Protein AF-A0AAV1LSI7-F1 (afdb_monomer)

Structure (mmCIF, N/CA/C/O backbone):
data_AF-A0AAV1LSI7-F1
#
_entry.id   AF-A0AAV1LSI7-F1
#
loop_
_atom_site.group_PDB
_atom_site.id
_atom_site.type_symbol
_atom_site.label_atom_id
_atom_site.label_alt_id
_atom_site.label_comp_id
_atom_site.label_asym_id
_atom_site.label_entity_id
_atom_site.label_seq_id
_atom_site.pdbx_PDB_ins_code
_atom_site.Cartn_x
_atom_site.Cartn_y
_atom_site.Cartn_z
_atom_site.occupancy
_atom_site.B_iso_or_equiv
_atom_site.auth_seq_id
_atom_site.auth_comp_id
_atom_site.auth_asym_id
_atom_site.auth_atom_id
_atom_site.pdbx_PDB_model_num
ATOM 1 N N . MET A 1 1 ? 24.988 12.768 -24.154 1.00 71.62 1 MET A N 1
ATOM 2 C CA . MET A 1 1 ? 24.795 11.315 -24.405 1.00 71.62 1 MET A CA 1
ATOM 3 C C . MET A 1 1 ? 25.707 10.410 -23.575 1.00 71.62 1 MET A C 1
ATOM 5 O O . MET A 1 1 ? 25.260 9.317 -23.246 1.00 71.62 1 MET A O 1
ATOM 9 N N . GLY A 1 2 ? 26.942 10.807 -23.232 1.00 88.69 2 GLY A N 1
ATOM 10 C CA . GLY A 1 2 ? 27.818 9.978 -22.386 1.00 88.69 2 GLY A CA 1
ATOM 11 C C . GLY A 1 2 ? 27.234 9.721 -20.999 1.00 88.69 2 GLY A C 1
ATOM 12 O O . GLY A 1 2 ? 26.509 10.572 -20.491 1.00 88.69 2 GLY A O 1
ATOM 13 N N . VAL A 1 3 ? 27.495 8.542 -20.437 1.00 94.00 3 VAL A N 1
ATOM 14 C CA . VAL A 1 3 ? 27.115 8.178 -19.064 1.00 94.00 3 VAL A CA 1
ATOM 15 C C . VAL A 1 3 ? 28.083 8.849 -18.095 1.00 94.00 3 VAL A C 1
ATOM 17 O O . VAL A 1 3 ? 29.306 8.717 -18.254 1.00 94.00 3 VAL A O 1
ATOM 20 N N . THR A 1 4 ? 27.542 9.584 -17.124 1.00 93.50 4 THR A N 1
ATOM 21 C CA . THR A 1 4 ? 28.347 10.250 -16.090 1.00 93.50 4 THR A CA 1
ATOM 22 C C . THR A 1 4 ? 28.702 9.287 -14.958 1.00 93.50 4 THR A C 1
ATOM 24 O O . THR A 1 4 ? 28.143 8.191 -14.855 1.00 93.50 4 THR A O 1
ATOM 27 N N . VAL A 1 5 ? 29.663 9.672 -14.118 1.00 90.25 5 VAL A N 1
ATOM 28 C CA . VAL A 1 5 ? 30.046 8.876 -12.943 1.00 90.25 5 VAL A CA 1
ATOM 29 C C . VAL A 1 5 ? 28.875 8.809 -11.959 1.00 90.25 5 VAL A C 1
ATOM 31 O O . VAL A 1 5 ? 28.496 7.732 -11.516 1.00 90.25 5 VAL A O 1
ATOM 34 N N . GLU A 1 6 ? 28.188 9.929 -11.747 1.00 88.75 6 GLU A N 1
ATOM 35 C CA . GLU A 1 6 ? 27.058 10.056 -10.822 1.00 88.75 6 GLU A CA 1
ATOM 36 C C . GLU A 1 6 ? 25.829 9.256 -11.283 1.00 88.75 6 GLU A C 1
ATOM 38 O O . GLU A 1 6 ? 25.050 8.754 -10.469 1.00 88.75 6 GLU A O 1
ATOM 43 N N . GLU A 1 7 ? 25.593 9.146 -12.595 1.00 89.25 7 GLU A N 1
ATOM 44 C CA . GLU A 1 7 ? 24.557 8.258 -13.138 1.00 89.25 7 GLU A CA 1
ATOM 45 C C . GLU A 1 7 ? 24.870 6.788 -12.849 1.00 89.25 7 GLU A C 1
ATOM 47 O O . GLU A 1 7 ? 23.981 6.039 -12.434 1.00 89.25 7 GLU A O 1
ATOM 52 N N . LEU A 1 8 ? 26.127 6.386 -13.040 1.00 89.56 8 LEU A N 1
ATOM 53 C CA . LEU A 1 8 ? 26.567 5.019 -12.802 1.00 89.56 8 LEU A CA 1
ATOM 54 C C . LEU A 1 8 ? 26.521 4.670 -11.305 1.00 89.56 8 LEU A C 1
ATOM 56 O O . LEU A 1 8 ? 25.956 3.639 -10.939 1.00 89.56 8 LEU A O 1
ATOM 60 N N . ASP A 1 9 ? 27.004 5.556 -10.435 1.00 86.94 9 ASP A N 1
ATOM 61 C CA . ASP A 1 9 ? 26.999 5.359 -8.981 1.00 86.94 9 ASP A CA 1
ATOM 62 C C . ASP A 1 9 ? 25.582 5.247 -8.413 1.00 86.94 9 ASP A C 1
ATOM 64 O O . ASP A 1 9 ? 25.299 4.378 -7.580 1.00 86.94 9 ASP A O 1
ATOM 68 N N . ARG A 1 10 ? 24.643 6.062 -8.913 1.00 85.88 10 ARG A N 1
ATOM 69 C CA . ARG A 1 10 ? 23.222 5.945 -8.547 1.00 85.88 10 ARG A CA 1
ATOM 70 C C . ARG A 1 10 ? 22.604 4.634 -9.021 1.00 85.88 10 ARG A C 1
ATOM 72 O O . ARG A 1 10 ? 21.787 4.056 -8.305 1.00 85.88 10 ARG A O 1
ATOM 79 N N . ALA A 1 11 ? 22.975 4.142 -10.203 1.00 84.50 11 ALA A N 1
ATOM 80 C CA . ALA A 1 11 ? 22.509 2.841 -10.676 1.00 84.50 11 ALA A CA 1
ATOM 81 C C . ALA A 1 11 ? 23.057 1.695 -9.801 1.00 84.50 11 ALA A C 1
ATOM 83 O O . ALA A 1 11 ? 22.332 0.734 -9.519 1.00 84.50 11 ALA A O 1
ATOM 84 N N . ILE A 1 12 ? 24.301 1.828 -9.335 1.00 83.38 12 ILE A N 1
ATOM 85 C CA . ILE A 1 12 ? 25.024 0.867 -8.497 1.00 83.38 12 ILE A CA 1
ATOM 86 C C . ILE A 1 12 ? 24.522 0.830 -7.053 1.00 83.38 12 ILE A C 1
ATOM 88 O O . ILE A 1 12 ? 24.454 -0.253 -6.475 1.00 83.38 12 ILE A O 1
ATOM 92 N N . SER A 1 13 ? 24.173 1.965 -6.443 1.00 78.19 13 SER A N 1
ATOM 93 C CA . SER A 1 13 ? 23.810 2.022 -5.015 1.00 78.19 13 SER A CA 1
ATOM 94 C C . SER A 1 13 ? 22.689 1.039 -4.652 1.00 78.19 13 SER A C 1
ATOM 96 O O . SER A 1 13 ? 22.744 0.379 -3.617 1.00 78.19 13 SER A O 1
ATOM 98 N N . ARG A 1 14 ? 21.735 0.831 -5.567 1.00 68.19 14 ARG A N 1
ATOM 99 C CA . ARG A 1 14 ? 20.639 -0.141 -5.428 1.00 68.19 14 ARG A CA 1
ATOM 100 C C . ARG A 1 14 ? 21.068 -1.617 -5.494 1.00 68.19 14 ARG A C 1
ATOM 102 O O . ARG A 1 14 ? 20.295 -2.469 -5.072 1.00 68.19 14 ARG A O 1
ATOM 109 N N . LEU A 1 15 ? 22.249 -1.947 -6.032 1.00 70.38 15 LEU A N 1
ATOM 110 C CA . LEU A 1 15 ? 22.818 -3.309 -5.979 1.00 70.38 15 LEU A CA 1
ATOM 111 C C . LEU A 1 15 ? 23.413 -3.636 -4.606 1.00 70.38 15 LEU A C 1
ATOM 113 O O . LEU A 1 15 ? 23.395 -4.792 -4.204 1.00 70.38 15 LEU A O 1
ATOM 117 N N . LYS A 1 16 ? 23.914 -2.631 -3.873 1.00 62.25 16 LYS A N 1
ATOM 118 C CA . LYS A 1 16 ? 24.560 -2.833 -2.563 1.00 62.25 16 LYS A CA 1
ATOM 119 C C . LYS A 1 16 ? 23.592 -3.345 -1.487 1.00 62.25 16 LYS A C 1
ATOM 121 O O . LYS A 1 16 ? 24.033 -3.888 -0.484 1.00 62.25 16 LYS A O 1
ATOM 126 N N . VAL A 1 17 ? 22.287 -3.175 -1.710 1.00 58.12 17 VAL A N 1
ATOM 127 C CA . VAL A 1 17 ? 21.218 -3.424 -0.729 1.00 58.12 17 VAL A CA 1
ATOM 128 C C . VAL A 1 17 ? 20.504 -4.766 -0.956 1.00 58.12 17 VAL A C 1
ATOM 130 O O . VAL A 1 17 ? 19.815 -5.247 -0.064 1.00 58.12 17 VAL A O 1
ATOM 133 N N . ARG A 1 18 ? 20.627 -5.393 -2.138 1.00 60.38 18 ARG A N 1
ATOM 134 C CA . ARG A 1 18 ? 19.800 -6.554 -2.521 1.00 60.38 18 ARG A CA 1
ATOM 135 C C . ARG A 1 18 ? 20.639 -7.750 -2.965 1.00 60.38 18 ARG A C 1
ATOM 137 O O . ARG A 1 18 ? 21.474 -7.623 -3.855 1.00 60.38 18 ARG A O 1
ATOM 144 N N . ASN A 1 19 ? 20.352 -8.924 -2.400 1.00 67.88 19 ASN A N 1
ATOM 145 C CA . ASN A 1 19 ? 20.926 -10.200 -2.824 1.00 67.88 19 ASN A CA 1
ATOM 146 C C . ASN A 1 19 ? 19.935 -10.935 -3.745 1.00 67.88 19 ASN A C 1
ATOM 148 O O . ASN A 1 19 ? 18.997 -11.566 -3.266 1.00 67.88 19 ASN A O 1
ATOM 152 N N . THR A 1 20 ? 20.094 -10.799 -5.064 1.00 72.19 20 THR A N 1
ATOM 153 C CA . THR A 1 20 ? 19.176 -11.371 -6.068 1.00 72.19 20 THR A CA 1
ATOM 154 C C . THR A 1 20 ? 19.805 -12.519 -6.848 1.00 72.19 20 THR A C 1
ATOM 156 O O . THR A 1 20 ? 21.014 -12.542 -7.070 1.00 72.19 20 THR A O 1
ATOM 159 N N . ALA A 1 21 ? 18.969 -13.463 -7.294 1.00 84.06 21 ALA A N 1
ATOM 160 C CA . ALA A 1 21 ? 19.402 -14.557 -8.158 1.00 84.06 21 ALA A CA 1
ATOM 161 C C . ALA A 1 21 ? 19.944 -14.022 -9.502 1.00 84.06 21 ALA A C 1
ATOM 163 O O . ALA A 1 21 ? 19.329 -13.117 -10.079 1.00 84.06 21 ALA A O 1
ATOM 164 N N . PRO A 1 22 ? 21.060 -14.578 -10.013 1.00 88.12 22 PRO A N 1
ATOM 165 C CA . PRO A 1 22 ? 21.683 -14.097 -11.239 1.00 88.12 22 PRO A CA 1
ATOM 166 C C . PRO A 1 22 ? 20.881 -14.475 -12.490 1.00 88.12 22 PRO A C 1
ATOM 168 O O . PRO A 1 22 ? 20.034 -15.382 -12.473 1.00 88.12 22 PRO A O 1
ATOM 171 N N . GLY A 1 23 ? 21.180 -13.778 -13.584 1.00 90.00 23 GLY A N 1
ATOM 172 C CA . GLY A 1 23 ? 20.705 -14.105 -14.924 1.00 90.00 23 GLY A CA 1
ATOM 173 C C . GLY A 1 23 ? 21.423 -15.319 -15.530 1.00 90.00 23 GLY A C 1
ATOM 174 O O . GLY A 1 23 ? 22.042 -16.106 -14.803 1.00 90.00 23 GLY A O 1
ATOM 175 N N . PRO A 1 24 ? 21.300 -15.521 -16.853 1.00 91.88 24 PRO A N 1
ATOM 176 C CA . PRO A 1 24 ? 22.024 -16.557 -17.586 1.00 91.88 24 PRO A CA 1
ATOM 177 C C . PRO A 1 24 ? 23.549 -16.557 -17.397 1.00 91.88 24 PRO A C 1
ATOM 179 O O . PRO A 1 24 ? 24.139 -17.633 -17.473 1.00 91.88 24 PRO A O 1
ATOM 182 N N . ASP A 1 25 ? 24.177 -15.406 -17.129 1.00 91.44 25 ASP A N 1
ATOM 183 C CA . ASP A 1 25 ? 25.631 -15.306 -16.920 1.00 91.44 25 ASP A CA 1
ATOM 184 C C . ASP A 1 25 ? 26.126 -15.906 -15.589 1.00 91.44 25 ASP A C 1
ATOM 186 O O . ASP A 1 25 ? 27.321 -16.148 -15.417 1.00 91.44 25 ASP A O 1
ATOM 190 N N . GLY A 1 26 ? 25.215 -16.167 -14.646 1.00 90.44 26 GLY A N 1
ATOM 191 C CA . GLY A 1 26 ? 25.536 -16.708 -13.328 1.00 90.44 26 GLY A CA 1
ATOM 192 C C . GLY A 1 26 ? 26.230 -15.723 -12.379 1.00 90.44 26 GLY A C 1
ATOM 193 O O . GLY A 1 26 ? 26.588 -16.124 -11.273 1.00 90.44 26 GLY A O 1
ATOM 194 N N . ILE A 1 27 ? 26.393 -14.448 -12.751 1.00 89.50 27 ILE A N 1
ATOM 195 C CA . ILE A 1 27 ? 27.123 -13.453 -11.959 1.00 89.50 27 ILE A CA 1
ATOM 196 C C . ILE A 1 27 ? 26.157 -12.740 -10.998 1.00 89.50 27 ILE A C 1
ATOM 198 O O . ILE A 1 27 ? 25.288 -11.978 -11.431 1.00 89.50 27 ILE A O 1
ATOM 202 N N . PRO A 1 28 ? 26.286 -12.932 -9.671 1.00 86.75 28 PRO A N 1
ATOM 203 C CA . PRO A 1 28 ? 25.411 -12.273 -8.711 1.00 86.75 28 PRO A CA 1
ATOM 204 C C . PRO A 1 28 ? 25.777 -10.794 -8.541 1.00 86.75 28 PRO A C 1
ATOM 206 O O . PRO A 1 28 ? 26.942 -10.396 -8.635 1.00 86.75 28 PRO A O 1
ATOM 209 N N . GLY A 1 29 ? 24.790 -9.971 -8.173 1.00 83.88 29 GLY A N 1
ATOM 210 C CA . GLY A 1 29 ? 24.976 -8.522 -8.023 1.00 83.88 29 GLY A CA 1
ATOM 211 C C . GLY A 1 29 ? 26.070 -8.144 -7.018 1.00 83.88 29 GLY A C 1
ATOM 212 O O . GLY A 1 29 ? 26.794 -7.172 -7.224 1.00 83.88 29 GLY A O 1
ATOM 213 N N . ARG A 1 30 ? 26.266 -8.954 -5.968 1.00 82.94 30 ARG A N 1
ATOM 214 C CA . ARG A 1 30 ? 27.333 -8.753 -4.975 1.00 82.94 30 ARG A CA 1
ATOM 215 C C . ARG A 1 30 ? 28.736 -8.908 -5.572 1.00 82.94 30 ARG A C 1
ATOM 217 O O . ARG A 1 30 ? 29.609 -8.106 -5.254 1.00 82.94 30 ARG A O 1
ATOM 224 N N . ALA A 1 31 ? 28.945 -9.890 -6.450 1.00 85.69 31 ALA A N 1
ATOM 225 C CA . ALA A 1 31 ? 30.226 -10.074 -7.136 1.00 85.69 31 ALA A CA 1
ATOM 226 C C . ALA A 1 31 ? 30.526 -8.891 -8.066 1.00 85.69 31 ALA A C 1
ATOM 228 O O . ALA A 1 31 ? 31.658 -8.402 -8.118 1.00 85.69 31 ALA A O 1
ATOM 229 N N . LEU A 1 32 ? 29.486 -8.371 -8.728 1.00 83.38 32 LEU A N 1
ATOM 230 C CA . LEU A 1 32 ? 29.605 -7.163 -9.533 1.00 83.38 32 LEU A CA 1
ATOM 231 C C . LEU A 1 32 ? 30.024 -5.971 -8.669 1.00 83.38 32 LEU A C 1
ATOM 233 O O . LEU A 1 32 ? 30.986 -5.306 -9.031 1.00 83.38 32 LEU A O 1
ATOM 237 N N . VAL A 1 33 ? 29.379 -5.754 -7.511 1.00 83.94 33 VAL A N 1
ATOM 238 C CA . VAL A 1 33 ? 29.697 -4.651 -6.582 1.00 83.94 33 VAL A CA 1
ATOM 239 C C . VAL A 1 33 ? 31.163 -4.657 -6.148 1.00 83.94 33 VAL A C 1
ATOM 241 O O . VAL A 1 33 ? 31.800 -3.606 -6.167 1.00 83.94 33 VAL A O 1
ATOM 244 N N . LEU A 1 34 ? 31.709 -5.825 -5.801 1.00 84.94 34 LEU A N 1
ATOM 245 C CA . LEU A 1 34 ? 33.116 -5.969 -5.408 1.00 84.94 34 LEU A CA 1
ATOM 246 C C . LEU A 1 34 ? 34.081 -5.627 -6.554 1.00 84.94 34 LEU A C 1
ATOM 248 O O . LEU A 1 34 ? 35.166 -5.103 -6.323 1.00 84.94 34 LEU A O 1
ATOM 252 N N . SER A 1 35 ? 33.661 -5.869 -7.796 1.00 84.50 35 SER A N 1
ATOM 253 C CA . SER A 1 35 ? 34.474 -5.654 -8.997 1.00 84.50 35 SER A CA 1
ATOM 254 C C . SER A 1 35 ? 34.396 -4.220 -9.544 1.00 84.50 35 SER A C 1
ATOM 256 O O . SER A 1 35 ? 35.124 -3.868 -10.475 1.00 84.50 35 SER A O 1
ATOM 258 N N . LEU A 1 36 ? 33.529 -3.361 -8.990 1.00 81.06 36 LEU A N 1
ATOM 259 C CA . LEU A 1 36 ? 33.268 -2.015 -9.521 1.00 81.06 36 LEU A CA 1
ATOM 260 C C . LEU A 1 36 ? 34.460 -1.068 -9.434 1.00 81.06 36 LEU A C 1
ATOM 262 O O . LEU A 1 36 ? 34.591 -0.211 -10.306 1.00 81.06 36 LEU A O 1
ATOM 266 N N . ALA A 1 37 ? 35.335 -1.230 -8.439 1.00 81.06 37 ALA A N 1
ATOM 267 C CA . ALA A 1 37 ? 36.545 -0.414 -8.330 1.00 81.06 37 ALA A CA 1
ATOM 268 C C . ALA A 1 37 ? 37.435 -0.559 -9.580 1.00 81.06 37 ALA A C 1
ATOM 270 O O . ALA A 1 37 ? 38.002 0.419 -10.058 1.00 81.06 37 ALA A O 1
ATOM 271 N N . ALA A 1 38 ? 37.487 -1.763 -10.160 1.00 86.00 38 ALA A N 1
ATOM 272 C CA . ALA A 1 38 ? 38.249 -2.051 -11.373 1.00 86.00 38 ALA A CA 1
ATOM 273 C C . ALA A 1 38 ? 37.432 -1.850 -12.665 1.00 86.00 38 ALA A C 1
ATOM 275 O O . ALA A 1 38 ? 37.966 -1.418 -13.689 1.00 86.00 38 ALA A O 1
ATOM 276 N N . LEU A 1 39 ? 36.132 -2.170 -12.644 1.00 87.62 39 LEU A N 1
ATOM 277 C CA . LEU A 1 39 ? 35.294 -2.219 -13.848 1.00 87.62 39 LEU A CA 1
ATOM 278 C C . LEU A 1 39 ? 34.459 -0.958 -14.095 1.00 87.62 39 LEU A C 1
ATOM 280 O O . LEU A 1 39 ? 33.980 -0.775 -15.213 1.00 87.62 39 LEU A O 1
ATOM 284 N N . GLY A 1 40 ? 34.290 -0.073 -13.109 1.00 88.88 40 GLY A N 1
ATOM 285 C CA . GLY A 1 40 ? 33.357 1.057 -13.176 1.00 88.88 40 GLY A CA 1
ATOM 286 C C . GLY A 1 40 ? 33.570 1.950 -14.400 1.00 88.88 40 GLY A C 1
ATOM 287 O O . GLY A 1 40 ? 32.641 2.188 -15.173 1.00 88.88 40 GLY A O 1
ATOM 288 N N . ASN A 1 41 ? 34.814 2.361 -14.661 1.00 91.25 41 ASN A N 1
ATOM 289 C CA . ASN A 1 41 ? 35.136 3.185 -15.831 1.00 91.25 41 ASN A CA 1
ATOM 290 C C . ASN A 1 41 ? 34.900 2.460 -17.164 1.00 91.25 41 ASN A C 1
ATOM 292 O O . ASN A 1 41 ? 34.407 3.073 -18.114 1.00 91.25 41 ASN A O 1
ATOM 296 N N . ARG A 1 42 ? 35.189 1.154 -17.234 1.00 93.62 42 ARG A N 1
ATOM 297 C CA . ARG A 1 42 ? 34.941 0.340 -18.435 1.00 93.62 42 ARG A CA 1
ATOM 298 C C . ARG A 1 42 ? 33.443 0.172 -18.688 1.00 93.62 42 ARG A C 1
ATOM 300 O O . ARG A 1 42 ? 32.999 0.350 -19.818 1.00 93.62 42 ARG A O 1
ATOM 307 N N . LEU A 1 43 ? 32.652 -0.081 -17.644 1.00 93.06 43 LEU A N 1
ATOM 308 C CA . LEU A 1 43 ? 31.190 -0.151 -17.728 1.00 93.06 43 LEU A CA 1
ATOM 309 C C . LEU A 1 43 ? 30.594 1.183 -18.184 1.00 93.06 43 LEU A C 1
ATOM 311 O O . LEU A 1 43 ? 29.744 1.212 -19.071 1.00 93.06 43 LEU A O 1
ATOM 315 N N . ARG A 1 44 ? 31.094 2.305 -17.656 1.00 95.31 44 ARG A N 1
ATOM 316 C CA . ARG A 1 44 ? 30.681 3.648 -18.082 1.00 95.31 44 ARG A CA 1
ATOM 317 C C . ARG A 1 44 ? 30.928 3.883 -19.575 1.00 95.31 44 ARG A C 1
ATOM 319 O O . ARG A 1 44 ? 30.052 4.399 -20.276 1.00 95.31 44 ARG A O 1
ATOM 326 N N . GLN A 1 45 ? 32.108 3.507 -20.072 1.00 95.88 45 GLN A N 1
ATOM 327 C CA . GLN A 1 45 ? 32.467 3.605 -21.492 1.00 95.88 45 GLN A CA 1
ATOM 328 C C . GLN A 1 45 ? 31.616 2.668 -22.361 1.00 95.88 45 GLN A C 1
ATOM 330 O O . GLN A 1 45 ? 31.133 3.086 -23.416 1.00 95.88 45 GLN A O 1
ATOM 335 N N . LEU A 1 46 ? 31.368 1.441 -21.895 1.00 95.81 46 LEU A N 1
ATOM 336 C CA . LEU A 1 46 ? 30.503 0.469 -22.560 1.00 95.81 46 LEU A CA 1
ATOM 337 C C . LEU A 1 46 ? 29.074 1.004 -22.697 1.00 95.81 46 LEU A C 1
ATOM 339 O O . LEU A 1 46 ? 28.558 1.084 -23.809 1.00 95.81 46 LEU A O 1
ATOM 343 N N . PHE A 1 47 ? 28.456 1.443 -21.599 1.00 96.94 47 PHE A N 1
ATOM 344 C CA . PHE A 1 47 ? 27.098 1.993 -21.607 1.00 96.94 47 PHE A CA 1
ATOM 345 C C . PHE A 1 47 ? 27.000 3.261 -22.460 1.00 96.94 47 PHE A C 1
ATOM 347 O O . PHE A 1 47 ? 26.039 3.436 -23.206 1.00 96.94 47 PHE A O 1
ATOM 354 N N . THR A 1 48 ? 28.022 4.121 -22.420 1.00 97.06 48 THR A N 1
ATOM 355 C CA . THR A 1 48 ? 28.115 5.289 -23.309 1.00 97.06 48 THR A CA 1
ATOM 356 C C . THR A 1 48 ? 28.113 4.879 -24.779 1.00 97.06 48 THR A C 1
ATOM 358 O O . THR A 1 48 ? 27.397 5.477 -25.582 1.00 97.06 48 THR A O 1
ATOM 361 N N . SER A 1 49 ? 28.892 3.860 -25.133 1.00 96.94 49 SER A N 1
ATOM 362 C CA . SER A 1 49 ? 28.982 3.354 -26.505 1.00 96.94 49 SER A CA 1
ATOM 363 C C . SER A 1 49 ? 27.667 2.713 -26.949 1.00 96.94 49 SER A C 1
ATOM 365 O O . SER A 1 49 ? 27.190 3.010 -28.042 1.00 96.94 49 SER A O 1
ATOM 367 N N . CYS A 1 50 ? 27.025 1.937 -26.070 1.00 97.44 50 CYS A N 1
ATOM 368 C CA . CYS A 1 50 ? 25.701 1.354 -26.297 1.00 97.44 50 CYS A CA 1
ATOM 369 C C . CYS A 1 50 ? 24.657 2.435 -26.612 1.00 97.44 50 CYS A C 1
ATOM 371 O O . CYS A 1 50 ? 23.929 2.321 -27.595 1.00 97.44 50 CYS A O 1
ATOM 373 N N . LEU A 1 51 ? 24.621 3.520 -25.827 1.00 96.88 51 LEU A N 1
ATOM 374 C CA . LEU A 1 51 ? 23.694 4.638 -26.043 1.00 96.88 51 LEU A CA 1
ATOM 375 C C . LEU A 1 51 ? 23.978 5.399 -27.340 1.00 96.88 51 LEU A C 1
ATOM 377 O O . LEU A 1 51 ? 23.039 5.736 -28.054 1.00 96.88 51 LEU A O 1
ATOM 381 N N . ARG A 1 52 ? 25.253 5.661 -27.658 1.00 95.75 52 ARG A N 1
ATOM 382 C CA . ARG A 1 52 ? 25.649 6.349 -28.901 1.00 95.75 52 ARG A CA 1
ATOM 383 C C . ARG A 1 52 ? 25.283 5.545 -30.146 1.00 95.75 52 ARG A C 1
ATOM 385 O O . ARG A 1 52 ? 24.847 6.127 -31.129 1.00 95.75 52 ARG A O 1
ATOM 392 N N . CYS A 1 53 ? 25.445 4.226 -30.086 1.00 95.31 53 CYS A N 1
ATOM 393 C CA . CYS A 1 53 ? 25.145 3.335 -31.205 1.00 95.31 53 CYS A CA 1
ATOM 394 C C . CYS A 1 53 ? 23.684 2.862 -31.221 1.00 95.31 53 CYS A C 1
ATOM 396 O O . CYS A 1 53 ? 23.304 2.137 -32.137 1.00 95.31 53 CYS A O 1
ATOM 398 N N . ALA A 1 54 ? 22.885 3.214 -30.204 1.00 96.31 54 ALA A N 1
ATOM 399 C CA . ALA A 1 54 ? 21.539 2.687 -29.988 1.00 96.31 54 ALA A CA 1
ATOM 400 C C . ALA A 1 54 ? 21.481 1.141 -30.012 1.00 96.31 54 ALA A C 1
ATOM 402 O O . ALA A 1 54 ? 20.573 0.540 -30.585 1.00 96.31 54 ALA A O 1
ATOM 403 N N . LYS A 1 55 ? 22.475 0.489 -29.394 1.00 96.56 55 LYS A N 1
ATOM 404 C CA . LYS A 1 55 ? 22.599 -0.975 -29.326 1.00 96.56 55 LYS A CA 1
ATOM 405 C C . LYS A 1 55 ? 22.546 -1.458 -27.890 1.00 96.56 55 LYS A C 1
ATOM 407 O O . LYS A 1 55 ? 23.411 -1.126 -27.084 1.00 96.56 55 LYS A O 1
ATOM 412 N N . PHE A 1 56 ? 21.534 -2.255 -27.586 1.00 97.06 56 PHE A N 1
ATOM 413 C CA . PHE A 1 56 ? 21.439 -3.012 -26.356 1.00 97.06 56 PHE A CA 1
ATOM 414 C C . PHE A 1 56 ? 22.166 -4.346 -26.589 1.00 97.06 56 PHE A C 1
ATOM 416 O O . PHE A 1 56 ? 21.835 -5.059 -27.538 1.00 97.06 56 PHE A O 1
ATOM 423 N N . PRO A 1 57 ? 23.191 -4.695 -25.797 1.00 96.44 57 PRO A N 1
ATOM 424 C CA . PRO A 1 57 ? 23.971 -5.907 -26.037 1.00 96.44 57 PRO A CA 1
ATOM 425 C C . PRO A 1 57 ? 23.118 -7.174 -26.088 1.00 96.44 57 PRO A C 1
ATOM 427 O O . PRO A 1 57 ? 22.264 -7.395 -25.232 1.00 96.44 57 PRO A O 1
ATOM 430 N N . THR A 1 58 ? 23.374 -8.019 -27.088 1.00 94.50 58 THR A N 1
ATOM 431 C CA . THR A 1 58 ? 22.637 -9.272 -27.334 1.00 94.50 58 THR A CA 1
ATOM 432 C C . THR A 1 58 ? 22.715 -10.237 -26.158 1.00 94.50 58 THR A C 1
ATOM 434 O O . THR A 1 58 ? 21.712 -10.871 -25.844 1.00 94.50 58 THR A O 1
ATOM 437 N N . ALA A 1 59 ? 23.856 -10.284 -25.462 1.00 92.06 59 ALA A N 1
ATOM 438 C CA . ALA A 1 59 ? 24.036 -11.088 -24.253 1.00 92.06 59 ALA A CA 1
ATOM 439 C C . ALA A 1 59 ? 22.952 -10.802 -23.195 1.00 92.06 59 ALA A C 1
ATOM 441 O O . ALA A 1 59 ? 22.396 -11.725 -22.616 1.00 92.06 59 ALA A O 1
ATOM 442 N N . TRP A 1 60 ? 22.556 -9.535 -23.027 1.00 95.06 60 TRP A N 1
ATOM 443 C CA . TRP A 1 60 ? 21.580 -9.113 -22.014 1.00 95.06 60 TRP A CA 1
ATOM 444 C C . TRP A 1 60 ? 20.116 -9.189 -22.493 1.00 95.06 60 TRP A C 1
ATOM 446 O O . TRP A 1 60 ? 19.194 -8.764 -21.787 1.00 95.06 60 TRP A O 1
ATOM 456 N N . LYS A 1 61 ? 19.878 -9.684 -23.716 1.00 95.38 61 LYS A N 1
ATOM 457 C CA . LYS A 1 61 ? 18.531 -9.907 -24.277 1.00 95.38 61 LYS A CA 1
ATOM 458 C C . LYS A 1 61 ? 18.002 -11.314 -24.018 1.00 95.38 61 LYS A C 1
ATOM 460 O O . LYS A 1 61 ? 16.830 -11.581 -24.295 1.00 95.38 61 LYS A O 1
ATOM 465 N N . GLU A 1 62 ? 18.841 -12.191 -23.478 1.00 95.12 62 GLU A N 1
ATOM 466 C CA . GLU A 1 62 ? 18.447 -13.509 -23.006 1.00 95.12 62 GLU A CA 1
ATOM 467 C C . GLU A 1 62 ? 18.061 -13.445 -21.522 1.00 95.12 62 GLU A C 1
ATOM 469 O O . GLU A 1 62 ? 18.741 -12.822 -20.710 1.00 95.12 62 GLU A O 1
ATOM 474 N N . ALA A 1 63 ? 16.940 -14.064 -21.163 1.00 94.56 63 ALA A N 1
ATOM 475 C CA . ALA A 1 63 ? 16.471 -14.146 -19.785 1.00 94.56 63 ALA A CA 1
ATOM 476 C C . ALA A 1 63 ? 16.267 -15.601 -19.380 1.00 94.56 63 ALA A C 1
ATOM 478 O O . ALA A 1 63 ? 15.677 -16.382 -20.126 1.00 94.56 63 ALA A O 1
ATOM 479 N N . ARG A 1 64 ? 16.682 -15.971 -18.171 1.00 94.56 64 ARG A N 1
ATOM 480 C CA . ARG A 1 64 ? 16.356 -17.290 -17.625 1.00 94.56 64 ARG A CA 1
ATOM 481 C C . ARG A 1 64 ? 14.932 -17.260 -17.076 1.00 94.56 64 ARG A C 1
ATOM 483 O O . ARG A 1 64 ? 14.664 -16.549 -16.108 1.00 94.56 64 ARG A O 1
ATOM 490 N N . LEU A 1 65 ? 14.030 -18.014 -17.702 1.00 92.94 65 LEU A N 1
ATOM 491 C CA . LEU A 1 65 ? 12.649 -18.148 -17.251 1.00 92.94 65 LEU A CA 1
ATOM 492 C C . LEU A 1 65 ? 12.592 -19.102 -16.057 1.00 92.94 65 LEU A C 1
ATOM 494 O O . LEU A 1 65 ? 13.014 -20.255 -16.139 1.00 92.94 65 LEU A O 1
ATOM 498 N N . VAL A 1 66 ? 12.010 -18.614 -14.969 1.00 89.50 66 VAL A N 1
ATOM 499 C CA . VAL A 1 66 ? 11.653 -19.391 -13.787 1.00 89.50 66 VAL A CA 1
ATOM 500 C C . VAL A 1 66 ? 10.143 -19.311 -13.622 1.00 89.50 66 VAL A C 1
ATOM 502 O O . VAL A 1 66 ? 9.570 -18.224 -13.595 1.00 89.50 66 VAL A O 1
ATOM 505 N N . LEU A 1 67 ? 9.490 -20.467 -13.536 1.00 87.94 67 LEU A N 1
ATOM 506 C CA . LEU A 1 67 ? 8.062 -20.547 -13.261 1.00 87.94 67 LEU A CA 1
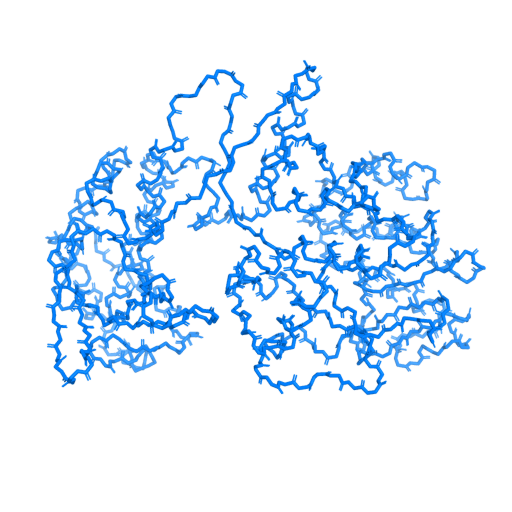ATOM 507 C C . LEU A 1 67 ? 7.869 -20.693 -11.757 1.00 87.94 67 LEU A C 1
ATOM 509 O O . LEU A 1 67 ? 8.192 -21.730 -11.182 1.00 87.94 67 LEU A O 1
ATOM 513 N N . LEU A 1 68 ? 7.342 -19.652 -11.124 1.00 81.94 68 LEU A N 1
ATOM 514 C CA . LEU A 1 68 ? 6.920 -19.733 -9.734 1.00 81.94 68 LEU A CA 1
ATOM 515 C C . LEU A 1 68 ? 5.503 -20.289 -9.715 1.00 81.94 68 LEU A C 1
ATOM 517 O O . LEU A 1 68 ? 4.591 -19.658 -10.249 1.00 81.94 68 LEU A O 1
ATOM 521 N N . LYS A 1 69 ? 5.327 -21.486 -9.156 1.00 77.38 69 LYS A N 1
ATOM 522 C CA . LYS A 1 69 ? 3.999 -22.077 -8.999 1.00 77.38 69 LYS A CA 1
ATOM 523 C C . LYS A 1 69 ? 3.167 -21.200 -8.052 1.00 77.38 69 LYS A C 1
ATOM 525 O O . LYS A 1 69 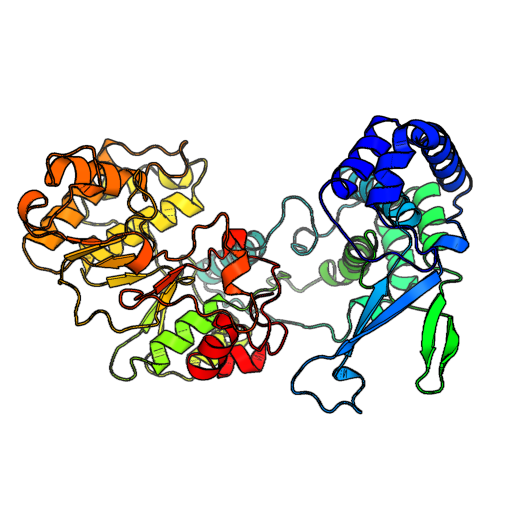? 3.665 -20.762 -7.020 1.00 77.38 69 LYS A O 1
ATOM 530 N N . LYS A 1 70 ? 1.940 -20.919 -8.471 1.00 59.59 70 LYS A N 1
ATOM 531 C CA . LYS A 1 70 ? 0.841 -20.356 -7.692 1.00 59.59 70 LYS A CA 1
ATOM 532 C C . LYS A 1 70 ? 0.207 -21.502 -6.910 1.00 59.59 70 LYS A C 1
ATOM 534 O O . LYS A 1 70 ? -0.074 -22.552 -7.501 1.00 59.59 70 LYS A O 1
ATOM 539 N N . ASP A 1 71 ? 0.041 -21.346 -5.607 1.00 50.03 71 ASP A N 1
ATOM 540 C CA . ASP A 1 71 ? -0.476 -22.435 -4.781 1.00 50.03 71 ASP A CA 1
ATOM 541 C C . ASP A 1 71 ? -1.990 -22.591 -4.995 1.00 50.03 71 ASP A C 1
ATOM 543 O O . ASP A 1 71 ? -2.672 -21.709 -5.515 1.00 50.03 71 ASP A O 1
ATOM 547 N N . GLY A 1 72 ? -2.531 -23.774 -4.690 1.00 56.31 72 GLY A N 1
ATOM 548 C CA . GLY A 1 72 ? -3.968 -24.056 -4.832 1.00 56.31 72 GLY A CA 1
ATOM 549 C C . GLY A 1 72 ? -4.489 -24.208 -6.271 1.00 56.31 72 GLY A C 1
ATOM 550 O O . GLY A 1 72 ? -5.656 -24.542 -6.458 1.00 56.31 72 GLY A O 1
ATOM 551 N N . ARG A 1 73 ? -3.650 -24.025 -7.301 1.00 58.84 73 ARG A N 1
ATOM 552 C CA . ARG A 1 73 ? -4.014 -24.261 -8.709 1.00 58.84 73 ARG A CA 1
ATOM 553 C C . ARG A 1 73 ? -3.435 -25.576 -9.230 1.00 58.84 73 ARG A C 1
ATOM 555 O O . ARG A 1 73 ? -2.311 -25.962 -8.894 1.00 58.84 73 ARG A O 1
ATOM 562 N N . ALA A 1 74 ? -4.215 -26.261 -10.065 1.00 70.19 74 ALA A N 1
ATOM 563 C CA . ALA A 1 74 ? -3.819 -27.529 -10.664 1.00 70.19 74 ALA A CA 1
ATOM 564 C C . ALA A 1 74 ? -2.502 -27.364 -11.450 1.00 70.19 74 ALA A C 1
ATOM 566 O O . ALA A 1 74 ? -2.327 -26.406 -12.205 1.00 70.19 74 ALA A O 1
ATOM 567 N N . ALA A 1 75 ? -1.541 -28.263 -11.211 1.00 70.88 75 ALA A N 1
ATOM 568 C CA . ALA A 1 75 ? -0.162 -28.134 -11.700 1.00 70.88 75 ALA A CA 1
ATOM 569 C C . ALA A 1 75 ? -0.028 -28.267 -13.231 1.00 70.88 75 ALA A C 1
ATOM 571 O O . ALA A 1 75 ? 1.030 -28.001 -13.798 1.00 70.88 75 ALA A O 1
ATOM 572 N N . ASP A 1 76 ? -1.089 -28.702 -13.895 1.00 77.31 76 ASP A N 1
ATOM 573 C CA . ASP A 1 76 ? -1.238 -28.792 -15.341 1.00 77.31 76 ASP A CA 1
ATOM 574 C C . ASP A 1 76 ? -1.750 -27.487 -15.980 1.00 77.31 76 ASP A C 1
ATOM 576 O O . ASP A 1 76 ? -1.618 -27.313 -17.192 1.00 77.31 76 ASP A O 1
ATOM 580 N N . SER A 1 77 ? -2.257 -26.530 -15.193 1.00 75.00 77 SER A N 1
ATOM 581 C CA . SER A 1 77 ? -2.754 -25.251 -15.706 1.00 75.00 77 SER A CA 1
ATOM 582 C C . SER A 1 77 ? -1.641 -24.200 -15.870 1.00 75.00 77 SER A C 1
ATOM 584 O O . SER A 1 77 ? -0.970 -23.850 -14.897 1.00 75.00 77 SER A O 1
ATOM 586 N N . PRO A 1 78 ? -1.475 -23.572 -17.053 1.00 70.19 78 PRO A N 1
ATOM 587 C CA . PRO A 1 78 ? -0.530 -22.466 -17.240 1.00 70.19 78 PRO A CA 1
ATOM 588 C C . PRO A 1 78 ? -0.810 -21.250 -16.345 1.00 70.19 78 PRO A C 1
ATOM 590 O O . PRO A 1 78 ? 0.116 -20.533 -15.971 1.00 70.19 78 PRO A O 1
ATOM 593 N N . SER A 1 79 ? -2.073 -21.021 -15.965 1.00 67.88 79 SER A N 1
ATOM 594 C CA . SER A 1 79 ? -2.453 -19.926 -15.061 1.00 67.88 79 SER A CA 1
ATOM 595 C C . SER A 1 79 ? -2.038 -20.182 -13.607 1.00 67.88 79 SER A C 1
ATOM 597 O O . SER A 1 79 ? -2.141 -19.273 -12.779 1.00 67.88 79 SER A O 1
ATOM 599 N N . ALA A 1 80 ? -1.558 -21.393 -13.300 1.00 75.00 80 ALA A N 1
ATOM 600 C CA . ALA A 1 80 ? -0.962 -21.780 -12.029 1.00 75.00 80 ALA A CA 1
ATOM 601 C C . ALA A 1 80 ? 0.505 -21.361 -11.898 1.00 75.00 80 ALA A C 1
ATOM 603 O O . ALA A 1 80 ? 1.140 -21.722 -10.919 1.00 75.00 80 ALA A O 1
ATOM 604 N N . TYR A 1 81 ? 1.081 -20.633 -12.856 1.00 80.62 81 TYR A N 1
ATOM 605 C CA . TYR A 1 81 ? 2.484 -20.237 -12.788 1.00 80.62 81 TYR A CA 1
ATOM 606 C C . TYR A 1 81 ? 2.655 -18.748 -13.071 1.00 80.62 81 TYR A C 1
ATOM 608 O O . TYR A 1 81 ? 2.075 -18.198 -14.007 1.00 80.62 81 TYR A O 1
ATOM 616 N N . ARG A 1 82 ? 3.493 -18.085 -12.271 1.00 75.88 82 ARG A N 1
ATOM 617 C CA . ARG A 1 82 ? 4.000 -16.745 -12.555 1.00 75.88 82 ARG A CA 1
ATOM 618 C C . ARG A 1 82 ? 5.354 -16.868 -13.260 1.00 75.88 82 ARG A C 1
ATOM 620 O O . ARG A 1 82 ? 6.305 -17.363 -12.649 1.00 75.88 82 ARG A O 1
ATOM 627 N N . PRO A 1 83 ? 5.468 -16.437 -14.525 1.00 85.12 83 PRO A N 1
ATOM 628 C CA . PRO A 1 83 ? 6.739 -16.450 -15.228 1.00 85.12 83 PRO A CA 1
ATOM 629 C C . PRO A 1 83 ? 7.608 -15.278 -14.762 1.00 85.12 83 PRO A C 1
ATOM 631 O O . PRO A 1 83 ? 7.240 -14.121 -14.944 1.00 85.12 83 PRO A O 1
ATOM 634 N N . ILE A 1 84 ? 8.770 -15.578 -14.184 1.00 87.50 84 ILE A N 1
ATOM 635 C CA . ILE A 1 84 ? 9.791 -14.596 -13.808 1.00 87.50 84 ILE A CA 1
ATOM 636 C C . ILE A 1 84 ? 10.985 -14.721 -14.748 1.00 87.50 84 ILE A C 1
ATOM 638 O O . ILE A 1 84 ? 11.490 -15.815 -14.997 1.00 87.50 84 ILE A O 1
ATOM 642 N N . CYS A 1 85 ? 11.458 -13.584 -15.244 1.00 90.38 85 CYS A N 1
ATOM 643 C CA . CYS A 1 85 ? 12.630 -13.485 -16.099 1.00 90.38 85 CYS A CA 1
ATOM 644 C C . CYS A 1 85 ? 13.826 -13.005 -15.274 1.00 90.38 85 CYS A C 1
ATOM 646 O O . CYS A 1 85 ? 13.918 -11.827 -14.926 1.00 90.38 85 CYS A O 1
ATOM 648 N N . LEU A 1 86 ? 14.764 -13.908 -14.987 1.00 92.31 86 LEU A N 1
ATOM 649 C CA . LEU A 1 86 ? 16.040 -13.545 -14.381 1.00 92.31 86 LEU A CA 1
ATOM 650 C C . LEU A 1 86 ? 16.971 -12.990 -15.465 1.00 92.31 86 LEU A C 1
ATOM 652 O O . LEU A 1 86 ? 17.274 -13.679 -16.440 1.00 92.31 86 LEU A O 1
ATOM 656 N N . LEU A 1 87 ? 17.392 -11.738 -15.289 1.00 92.94 87 LEU A N 1
ATOM 657 C CA . LEU A 1 87 ? 18.242 -10.980 -16.211 1.00 92.94 87 LEU A CA 1
ATOM 658 C C . LEU A 1 87 ? 19.618 -10.729 -15.593 1.00 92.94 87 LEU A C 1
ATOM 660 O O . LEU A 1 87 ? 19.718 -10.546 -14.374 1.00 92.94 87 LEU A O 1
ATOM 664 N N . ASP A 1 88 ? 20.639 -10.646 -16.444 1.00 92.69 88 ASP A N 1
ATOM 665 C CA . ASP A 1 88 ? 22.013 -10.347 -16.039 1.00 92.69 88 ASP A CA 1
ATOM 666 C C . ASP A 1 88 ? 22.107 -8.988 -15.332 1.00 92.69 88 ASP A C 1
ATOM 668 O O . ASP A 1 88 ? 21.471 -7.997 -15.714 1.00 92.69 88 ASP A O 1
ATOM 672 N N . GLU A 1 89 ? 22.928 -8.920 -14.286 1.00 89.94 89 GLU A N 1
ATOM 673 C CA . GLU A 1 89 ? 23.015 -7.741 -13.418 1.00 89.94 89 GLU A CA 1
ATOM 674 C C . GLU A 1 89 ? 23.572 -6.514 -14.146 1.00 89.94 89 GLU A C 1
ATOM 676 O O . GLU A 1 89 ? 23.095 -5.396 -13.937 1.00 89.94 89 GLU A O 1
ATOM 681 N N . ILE A 1 90 ? 24.528 -6.713 -15.059 1.00 92.06 90 ILE A N 1
ATOM 682 C CA . ILE A 1 90 ? 25.071 -5.628 -15.887 1.00 92.06 90 ILE A CA 1
ATOM 683 C C . ILE A 1 90 ? 23.993 -5.097 -16.845 1.00 92.06 90 ILE A C 1
ATOM 685 O O . ILE A 1 90 ? 23.851 -3.882 -17.000 1.00 92.06 90 ILE A O 1
ATOM 689 N N . GLY A 1 91 ? 23.178 -5.986 -17.421 1.00 93.62 91 GLY A N 1
ATOM 690 C CA . GLY A 1 91 ? 22.022 -5.604 -18.231 1.00 93.62 91 GLY A CA 1
ATOM 691 C C . GLY A 1 91 ? 21.023 -4.762 -17.436 1.00 93.62 91 GLY A C 1
ATOM 692 O O . GLY A 1 91 ? 20.626 -3.686 -17.882 1.00 93.62 91 GLY A O 1
ATOM 693 N N . LYS A 1 92 ? 20.691 -5.182 -16.208 1.00 91.75 92 LYS A N 1
ATOM 694 C CA . LYS A 1 92 ? 19.808 -4.426 -15.302 1.00 91.75 92 LYS A CA 1
ATOM 695 C C . LYS A 1 92 ? 20.393 -3.078 -14.875 1.00 91.75 92 LYS A C 1
ATOM 697 O O . LYS A 1 92 ? 19.640 -2.116 -14.719 1.00 91.75 92 LYS A O 1
ATOM 702 N N . LEU A 1 93 ? 21.711 -2.968 -14.690 1.00 91.62 93 LEU A N 1
ATOM 703 C CA . LEU A 1 93 ? 22.369 -1.676 -14.461 1.00 91.62 93 LEU A CA 1
ATOM 704 C C . LEU A 1 93 ? 22.165 -0.733 -15.642 1.00 91.62 93 LEU A C 1
ATOM 706 O O . LEU A 1 93 ? 21.827 0.436 -15.448 1.00 91.62 93 LEU A O 1
ATOM 710 N N . PHE A 1 94 ? 22.329 -1.244 -16.860 1.00 95.31 94 PHE A N 1
ATOM 711 C CA . PHE A 1 94 ? 22.117 -0.438 -18.048 1.00 95.31 94 PHE A CA 1
ATOM 712 C C . PHE A 1 94 ? 20.644 -0.044 -18.217 1.00 95.31 94 PHE A C 1
ATOM 714 O O . PHE A 1 94 ? 20.351 1.123 -18.481 1.00 95.31 94 PHE A O 1
ATOM 721 N N . GLU A 1 95 ? 19.711 -0.964 -17.953 1.00 95.25 95 GLU A N 1
ATOM 722 C CA . GLU A 1 95 ? 18.278 -0.658 -17.902 1.00 95.25 95 GLU A CA 1
ATOM 723 C C . GLU A 1 95 ? 17.964 0.470 -16.908 1.00 95.25 95 GLU A C 1
ATOM 725 O O . GLU A 1 95 ? 17.173 1.348 -17.237 1.00 95.25 95 GLU A O 1
ATOM 730 N N . ARG A 1 96 ? 18.599 0.514 -15.723 1.00 91.75 96 ARG A N 1
ATOM 731 C CA . ARG A 1 96 ? 18.413 1.616 -14.751 1.00 91.75 96 ARG A CA 1
ATOM 732 C C . ARG A 1 96 ? 18.824 2.966 -15.322 1.00 91.75 96 ARG A C 1
ATOM 734 O O . ARG A 1 96 ? 18.123 3.950 -15.093 1.00 91.75 96 ARG A O 1
ATOM 741 N N . ILE A 1 97 ? 19.937 3.023 -16.051 1.00 94.88 97 ILE A N 1
ATOM 742 C CA . ILE A 1 97 ? 20.406 4.259 -16.692 1.00 94.88 97 ILE A CA 1
ATOM 743 C C . ILE A 1 97 ? 19.399 4.697 -17.761 1.00 94.88 97 ILE A C 1
ATOM 745 O O . ILE A 1 97 ? 18.964 5.850 -17.755 1.00 94.88 97 ILE A O 1
ATOM 749 N N . VAL A 1 98 ? 18.971 3.776 -18.631 1.00 96.50 98 VAL A N 1
ATOM 750 C CA . VAL A 1 98 ? 17.965 4.053 -19.672 1.00 96.50 98 VAL A CA 1
ATOM 751 C C . VAL A 1 98 ? 16.639 4.499 -19.049 1.00 96.50 98 VAL A C 1
ATOM 753 O O . VAL A 1 98 ? 16.099 5.523 -19.458 1.00 96.50 98 VAL A O 1
ATOM 756 N N . ALA A 1 99 ? 16.151 3.805 -18.018 1.00 93.25 99 ALA A N 1
ATOM 757 C CA . ALA A 1 99 ? 14.912 4.133 -17.316 1.00 93.25 99 ALA A CA 1
ATOM 758 C C . ALA A 1 99 ? 14.981 5.507 -16.635 1.00 93.25 99 ALA A C 1
ATOM 760 O O . ALA A 1 99 ? 14.025 6.276 -16.701 1.00 93.25 99 ALA A O 1
ATOM 761 N N . THR A 1 100 ? 16.121 5.840 -16.021 1.00 91.31 100 THR A N 1
ATOM 762 C CA . THR A 1 100 ? 16.344 7.144 -15.377 1.00 91.31 100 THR A CA 1
ATOM 763 C C . THR A 1 100 ? 16.308 8.270 -16.403 1.00 91.31 100 THR A C 1
ATOM 765 O O . THR A 1 100 ? 15.659 9.289 -16.173 1.00 91.31 100 THR A O 1
ATOM 768 N N . ARG A 1 101 ? 16.962 8.086 -17.555 1.00 94.38 101 ARG A N 1
ATOM 769 C CA . ARG A 1 101 ? 16.958 9.078 -18.638 1.00 94.38 101 ARG A CA 1
ATOM 770 C C . ARG A 1 101 ? 15.597 9.210 -19.306 1.00 94.38 101 ARG A C 1
ATOM 772 O O . ARG A 1 101 ? 15.180 10.331 -19.566 1.00 94.38 101 ARG A O 1
ATOM 779 N N . LEU A 1 102 ? 14.903 8.096 -19.541 1.00 94.50 102 LEU A N 1
ATOM 780 C CA . LEU A 1 102 ? 13.546 8.103 -20.082 1.00 94.50 102 LEU A CA 1
ATOM 781 C C . LEU A 1 102 ? 12.589 8.826 -19.131 1.00 94.50 102 LEU A C 1
ATOM 783 O O . LEU A 1 102 ? 11.901 9.742 -19.556 1.00 94.50 102 LEU A O 1
ATOM 787 N N . SER A 1 103 ? 12.616 8.495 -17.839 1.00 90.12 103 SER A N 1
ATOM 788 C CA . SER A 1 103 ? 11.802 9.188 -16.830 1.00 90.12 103 SER A CA 1
ATOM 789 C C . SER A 1 103 ? 12.139 10.680 -16.771 1.00 90.12 103 SER A C 1
ATOM 791 O O . SER A 1 103 ? 11.248 11.517 -16.764 1.00 90.12 103 SER A O 1
ATOM 793 N N . GLY A 1 104 ? 13.430 11.030 -16.793 1.00 90.06 104 GLY A N 1
ATOM 794 C CA . GLY A 1 104 ? 13.871 12.424 -16.805 1.00 90.06 104 GLY A CA 1
ATOM 795 C C . GLY A 1 104 ? 13.435 13.196 -18.053 1.00 90.06 104 GLY A C 1
ATOM 796 O O . GLY A 1 104 ? 13.180 14.391 -17.949 1.00 90.06 104 GLY A O 1
ATOM 797 N N . HIS A 1 105 ? 13.338 12.533 -19.210 1.00 93.81 105 HIS A N 1
ATOM 798 C CA . HIS A 1 105 ? 12.783 13.111 -20.436 1.00 93.81 105 HIS A CA 1
ATOM 799 C C . HIS A 1 105 ? 11.280 13.361 -20.306 1.00 93.81 105 HIS A C 1
ATOM 801 O O . HIS A 1 105 ? 10.842 14.475 -20.580 1.00 93.81 105 HIS A O 1
ATOM 807 N N . LEU A 1 106 ? 10.518 12.363 -19.844 1.00 88.75 106 LEU A N 1
ATOM 808 C CA . LEU A 1 106 ? 9.067 12.472 -19.643 1.00 88.75 106 LEU A CA 1
ATOM 809 C C . LEU A 1 106 ? 8.711 13.616 -18.687 1.00 88.75 106 LEU A C 1
ATOM 811 O O . LEU A 1 106 ? 7.796 14.376 -18.956 1.00 88.75 106 LEU A O 1
ATOM 815 N N . SER A 1 107 ? 9.473 13.794 -17.606 1.00 84.06 107 SER A N 1
ATOM 816 C CA . SER A 1 107 ? 9.171 14.826 -16.607 1.00 84.06 107 SER A CA 1
ATOM 817 C C . SER A 1 107 ? 9.661 16.237 -16.959 1.00 84.06 107 SER A C 1
ATOM 819 O O . SER A 1 107 ? 9.315 17.174 -16.246 1.00 84.06 107 SER A O 1
ATOM 821 N N . ARG A 1 108 ? 10.528 16.420 -17.968 1.00 86.31 108 ARG A N 1
ATOM 822 C CA . ARG A 1 108 ? 11.186 17.724 -18.226 1.00 86.31 108 ARG A CA 1
ATOM 823 C C . ARG A 1 108 ? 11.084 18.242 -19.652 1.00 86.31 108 ARG A C 1
ATOM 825 O O . ARG A 1 108 ? 11.275 19.436 -19.849 1.00 86.31 108 ARG A O 1
ATOM 832 N N . VAL A 1 109 ? 10.909 17.364 -20.635 1.00 89.44 109 VAL A N 1
ATOM 833 C CA . VAL A 1 109 ? 11.077 17.714 -22.053 1.00 89.44 109 VAL A CA 1
ATOM 834 C C . VAL A 1 109 ? 9.896 17.232 -22.880 1.00 89.44 109 VAL A C 1
ATOM 836 O O . VAL A 1 109 ? 9.241 18.040 -23.527 1.00 89.44 109 VAL A O 1
ATOM 839 N N . GLY A 1 110 ? 9.642 15.923 -22.889 1.00 85.00 110 GLY A N 1
ATOM 840 C CA . GLY A 1 110 ? 8.527 15.349 -23.638 1.00 85.00 110 GLY A CA 1
ATOM 841 C C . GLY A 1 110 ? 7.199 15.488 -22.896 1.00 85.00 110 GLY A C 1
ATOM 842 O O . GLY A 1 110 ? 7.191 15.809 -21.708 1.00 85.00 110 GLY A O 1
ATOM 843 N N . PRO A 1 111 ? 6.072 15.191 -23.564 1.00 88.75 111 PRO A N 1
ATOM 844 C CA . PRO A 1 111 ? 4.813 14.949 -22.871 1.00 88.75 111 PRO A CA 1
ATOM 845 C C . PRO A 1 111 ? 5.016 13.902 -21.766 1.00 88.75 111 PRO A C 1
ATOM 847 O O . PRO A 1 111 ? 5.520 12.814 -22.046 1.00 88.75 111 PRO A O 1
ATOM 850 N N . ASP A 1 112 ? 4.651 14.218 -20.523 1.00 90.19 112 ASP A N 1
ATOM 851 C CA . ASP A 1 112 ? 4.753 13.270 -19.405 1.00 90.19 112 ASP A CA 1
ATOM 852 C C . ASP A 1 112 ? 3.640 12.204 -19.483 1.00 90.19 112 ASP A C 1
ATOM 854 O O . ASP A 1 112 ? 2.745 12.272 -20.328 1.00 90.19 112 ASP A O 1
ATOM 858 N N . LEU A 1 113 ? 3.667 11.211 -18.597 1.00 85.88 113 LEU A N 1
ATOM 859 C CA . LEU A 1 113 ? 2.557 10.283 -18.385 1.00 85.88 113 LEU A CA 1
ATOM 860 C C . LEU A 1 113 ? 1.333 11.014 -17.817 1.00 85.88 113 LEU A C 1
ATOM 862 O O . LEU A 1 113 ? 1.457 11.953 -17.022 1.00 85.88 113 LEU A O 1
ATOM 866 N N . ALA A 1 114 ? 0.148 10.537 -18.178 1.00 81.31 114 ALA A N 1
ATOM 867 C CA . ALA A 1 114 ? -1.137 11.032 -17.723 1.00 81.31 114 ALA A CA 1
ATOM 868 C C . ALA A 1 114 ? -1.187 11.140 -16.196 1.00 81.31 114 ALA A C 1
ATOM 870 O O . ALA A 1 114 ? -0.720 10.265 -15.461 1.00 81.31 114 ALA A O 1
ATOM 871 N N . ASP A 1 115 ? -1.798 12.212 -15.697 1.00 79.19 115 ASP A N 1
ATOM 872 C CA . ASP A 1 115 ? -1.928 12.453 -14.258 1.00 79.19 115 ASP A CA 1
ATOM 873 C C . ASP A 1 115 ? -2.836 11.446 -13.543 1.00 79.19 115 ASP A C 1
ATOM 875 O O . ASP A 1 115 ? -2.879 11.408 -12.318 1.00 79.19 115 ASP A O 1
ATOM 879 N N . SER A 1 116 ? -3.553 10.613 -14.287 1.00 69.94 116 SER A N 1
ATOM 880 C CA . SER A 1 116 ? -4.335 9.492 -13.769 1.00 69.94 116 SER A CA 1
ATOM 881 C C . SER A 1 116 ? -3.513 8.211 -13.564 1.00 69.94 116 SER A C 1
ATOM 883 O O . SER A 1 116 ? -4.045 7.234 -13.032 1.00 69.94 116 SER A O 1
ATOM 885 N N . GLN A 1 117 ? -2.232 8.196 -13.963 1.00 72.00 117 GLN A N 1
ATOM 886 C CA . GLN A 1 117 ? -1.311 7.080 -13.747 1.00 72.00 117 GLN A CA 1
ATOM 887 C C . GLN A 1 117 ? -0.596 7.217 -12.400 1.00 72.00 117 GLN A C 1
ATOM 889 O O . GLN A 1 117 ? 0.293 8.059 -12.242 1.00 72.00 117 GLN A O 1
ATOM 894 N N . PHE A 1 118 ? -0.954 6.352 -11.454 1.00 63.44 118 PHE A N 1
ATOM 895 C CA . PHE A 1 118 ? -0.380 6.327 -10.107 1.00 63.44 118 PHE A CA 1
ATOM 896 C C . PHE A 1 118 ? 0.553 5.133 -9.867 1.00 63.44 118 PHE A C 1
ATOM 898 O O . PHE A 1 118 ? 1.457 5.221 -9.039 1.00 63.44 118 PHE A O 1
ATOM 905 N N . GLY A 1 119 ? 0.386 4.033 -10.609 1.00 56.00 119 GLY A N 1
ATOM 906 C CA . GLY A 1 119 ? 1.216 2.837 -10.476 1.00 56.00 119 GLY A CA 1
ATOM 907 C C . GLY A 1 119 ? 2.613 3.040 -11.061 1.00 56.00 119 GLY A C 1
ATOM 908 O O . GLY A 1 119 ? 2.772 3.673 -12.102 1.00 56.00 119 GLY A O 1
ATOM 909 N N . PHE A 1 120 ? 3.644 2.496 -10.405 1.00 58.06 120 PHE A N 1
ATOM 910 C CA . PHE A 1 120 ? 5.043 2.495 -10.873 1.00 58.06 120 PHE A CA 1
ATOM 911 C C . PHE A 1 120 ? 5.610 3.869 -11.291 1.00 58.06 120 PHE A C 1
ATOM 913 O O . PHE A 1 120 ? 6.578 3.937 -12.054 1.00 58.06 120 PHE A O 1
ATOM 920 N N . ARG A 1 121 ? 5.038 4.970 -10.788 1.00 63.97 121 ARG A N 1
ATOM 921 C CA . ARG A 1 121 ? 5.495 6.339 -11.044 1.00 63.97 121 ARG A CA 1
ATOM 922 C C . ARG A 1 121 ? 6.163 6.894 -9.792 1.00 63.97 121 ARG A C 1
ATOM 924 O O . ARG A 1 121 ? 5.717 6.680 -8.672 1.00 63.97 121 ARG A O 1
ATOM 931 N N . ARG A 1 122 ? 7.284 7.585 -9.981 1.00 60.69 122 ARG A N 1
ATOM 932 C CA . ARG A 1 122 ? 7.997 8.237 -8.880 1.00 60.69 122 ARG A CA 1
ATOM 933 C C . ARG A 1 122 ? 7.106 9.331 -8.278 1.00 60.69 122 ARG A C 1
ATOM 935 O O . ARG A 1 122 ? 6.422 10.015 -9.030 1.00 60.69 122 ARG A O 1
ATOM 942 N N . GLU A 1 123 ? 7.148 9.481 -6.952 1.00 57.97 123 GLU A N 1
ATOM 943 C CA . GLU A 1 123 ? 6.368 10.488 -6.200 1.00 57.97 123 GLU A CA 1
ATOM 944 C C . GLU A 1 123 ? 4.846 10.333 -6.338 1.00 57.97 123 GLU A C 1
ATOM 946 O O . GLU A 1 123 ? 4.101 11.249 -6.012 1.00 57.97 123 GLU A O 1
ATOM 951 N N . ARG A 1 124 ? 4.380 9.165 -6.797 1.00 56.47 124 ARG A N 1
ATOM 952 C CA . ARG A 1 124 ? 2.971 8.799 -6.766 1.00 56.47 124 ARG A CA 1
ATOM 953 C C . ARG A 1 124 ? 2.790 7.475 -6.067 1.00 56.47 124 ARG A C 1
ATOM 955 O O . ARG A 1 124 ? 3.609 6.562 -6.167 1.00 56.47 124 ARG A O 1
ATOM 962 N N . SER A 1 125 ? 1.689 7.416 -5.359 1.00 45.03 125 SER A N 1
ATOM 963 C CA . SER A 1 125 ? 1.229 6.282 -4.603 1.00 45.03 125 SER A CA 1
ATOM 964 C C . SER A 1 125 ? -0.207 5.987 -5.074 1.00 45.03 125 SE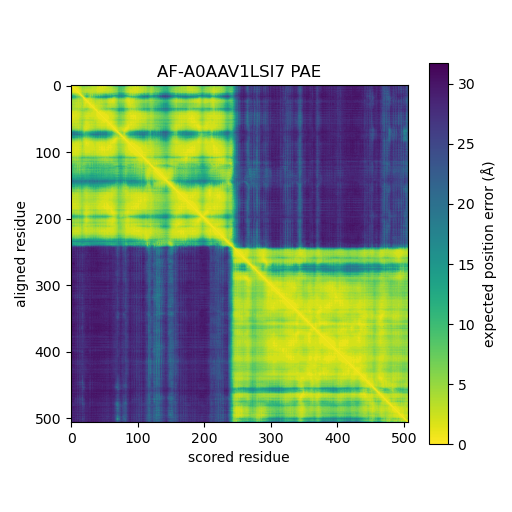R A C 1
ATOM 966 O O . SER A 1 125 ? -0.877 6.788 -5.714 1.00 45.03 125 SER A O 1
ATOM 968 N N . THR A 1 126 ? -0.744 4.813 -4.840 1.00 42.34 126 THR A N 1
ATOM 969 C CA . THR A 1 126 ? -1.088 4.531 -3.468 1.00 42.34 126 THR A CA 1
ATOM 970 C C . THR A 1 126 ? -2.473 5.094 -3.083 1.00 42.34 126 THR A C 1
ATOM 972 O O . THR A 1 126 ? -3.404 5.284 -3.872 1.00 42.34 126 THR A O 1
ATOM 975 N N . VAL A 1 127 ? -2.422 5.691 -1.904 1.00 46.12 127 VAL A N 1
ATOM 976 C CA . VAL A 1 127 ? -3.167 6.849 -1.411 1.00 46.12 127 VAL A CA 1
ATOM 977 C C . VAL A 1 127 ? -3.483 7.945 -2.447 1.00 46.12 127 VAL A C 1
ATOM 979 O O . VAL A 1 127 ? -4.631 8.392 -2.484 1.00 46.12 127 VAL A O 1
ATOM 982 N N . ASP A 1 128 ? -2.542 8.396 -3.290 1.00 47.44 128 ASP A N 1
ATOM 983 C CA . ASP A 1 128 ? -2.806 9.537 -4.198 1.00 47.44 128 ASP A CA 1
ATOM 984 C C . ASP A 1 128 ? -3.916 9.225 -5.213 1.00 47.44 128 ASP A C 1
ATOM 986 O O . ASP A 1 128 ? -4.766 10.073 -5.508 1.00 47.44 128 ASP A O 1
ATOM 990 N N . ALA A 1 129 ? -3.960 7.981 -5.699 1.00 47.53 129 ALA A N 1
ATOM 991 C CA . ALA A 1 129 ? -5.011 7.512 -6.594 1.00 47.53 129 ALA A CA 1
ATOM 992 C C . ALA A 1 129 ? -6.383 7.556 -5.904 1.00 47.53 129 ALA A C 1
ATOM 994 O O . ALA A 1 129 ? -7.346 8.120 -6.428 1.00 47.53 129 ALA A O 1
ATOM 995 N N . ILE A 1 130 ? -6.466 7.030 -4.682 1.00 50.97 130 ILE A N 1
ATOM 996 C CA . ILE A 1 130 ? -7.705 7.008 -3.894 1.00 50.97 130 ILE A CA 1
ATOM 997 C C . ILE A 1 130 ? -8.175 8.436 -3.587 1.00 50.97 130 ILE A C 1
ATOM 999 O O . ILE A 1 130 ? -9.362 8.748 -3.722 1.00 50.97 130 ILE A O 1
ATOM 1003 N N . MET A 1 131 ? -7.250 9.338 -3.253 1.00 52.12 131 MET A N 1
ATOM 1004 C CA . MET A 1 131 ? -7.547 10.752 -3.021 1.00 52.12 131 MET A CA 1
ATOM 1005 C C . MET A 1 131 ? -8.092 11.446 -4.272 1.00 52.12 131 MET A C 1
ATOM 1007 O O . MET A 1 131 ? -9.020 12.258 -4.176 1.00 52.12 131 MET A O 1
ATOM 1011 N N . ARG A 1 132 ? -7.586 11.093 -5.460 1.00 57.88 132 ARG A N 1
ATOM 1012 C CA . ARG A 1 132 ? -8.112 11.607 -6.728 1.00 57.88 132 ARG A CA 1
ATOM 1013 C C . ARG A 1 132 ? -9.533 11.112 -7.000 1.00 57.88 132 ARG A C 1
ATOM 1015 O O . ARG A 1 132 ? -10.388 11.940 -7.318 1.00 57.88 132 ARG A O 1
ATOM 1022 N N . VAL A 1 133 ? -9.813 9.816 -6.822 1.00 53.19 133 VAL A N 1
ATOM 1023 C CA . VAL A 1 133 ? -11.179 9.255 -6.946 1.00 53.19 133 VAL A CA 1
ATOM 1024 C C . VAL A 1 133 ? -12.137 9.965 -5.992 1.00 53.19 133 VAL A C 1
ATOM 1026 O O . VAL A 1 133 ? -13.219 10.397 -6.394 1.00 53.19 133 VAL A O 1
ATOM 1029 N N . ARG A 1 134 ? -11.714 10.150 -4.737 1.00 52.53 134 ARG A N 1
ATOM 1030 C CA . ARG A 1 134 ? -12.461 10.875 -3.707 1.00 52.53 134 ARG A CA 1
ATOM 1031 C C . ARG A 1 134 ? -12.827 12.290 -4.148 1.00 52.53 134 ARG A C 1
ATOM 1033 O O . ARG A 1 134 ? -13.998 12.654 -4.080 1.00 52.53 134 ARG A O 1
ATOM 1040 N N . SER A 1 135 ? -11.848 13.073 -4.599 1.00 57.03 135 SER A N 1
ATOM 1041 C CA . SER A 1 135 ? -12.055 14.470 -4.997 1.00 57.03 135 SER A CA 1
ATOM 1042 C C . SER A 1 135 ? -13.051 14.586 -6.157 1.00 57.03 135 SER A C 1
ATOM 1044 O O . SER A 1 135 ? -13.978 15.396 -6.115 1.00 57.03 135 SER A O 1
ATOM 1046 N N . LEU A 1 136 ? -12.919 13.714 -7.159 1.00 54.06 136 LEU A N 1
ATOM 1047 C CA . LEU A 1 136 ? -13.819 13.655 -8.313 1.00 54.06 136 LEU A CA 1
ATOM 1048 C C . LEU A 1 136 ? -15.247 13.261 -7.913 1.00 54.06 136 LEU A C 1
ATOM 1050 O O . LEU A 1 136 ? -16.227 13.854 -8.376 1.00 54.06 136 LEU A O 1
ATOM 1054 N N . SER A 1 137 ? -15.372 12.289 -7.008 1.00 47.38 137 SER A N 1
ATOM 1055 C CA . SER A 1 137 ? -16.649 11.862 -6.441 1.00 47.38 137 SER A CA 1
ATOM 1056 C C . SER A 1 137 ? -17.332 13.010 -5.682 1.00 47.38 137 SER A C 1
ATOM 1058 O O . SER A 1 137 ? -18.509 13.296 -5.931 1.00 47.38 137 SER A O 1
ATOM 1060 N N . GLU A 1 138 ? -16.593 13.714 -4.819 1.00 51.78 138 GLU A N 1
ATOM 1061 C CA . GLU A 1 138 ? -17.074 14.853 -4.025 1.00 51.78 138 GLU A CA 1
ATOM 1062 C C . GLU A 1 138 ? -17.568 16.006 -4.905 1.00 51.78 138 GLU A C 1
ATOM 1064 O O . GLU A 1 138 ? -18.701 16.453 -4.729 1.00 51.78 138 GLU A O 1
ATOM 1069 N N . GLN A 1 139 ? -16.769 16.432 -5.890 1.00 56.56 139 GLN A N 1
ATOM 1070 C CA . GLN A 1 139 ? -17.127 17.511 -6.822 1.00 56.56 139 GLN A CA 1
ATOM 1071 C C . GLN A 1 139 ? -18.362 17.181 -7.666 1.00 56.56 139 GLN A C 1
ATOM 1073 O O . GLN A 1 139 ? -19.182 18.052 -7.946 1.00 56.56 139 GLN A O 1
ATOM 1078 N N . THR A 1 140 ? -18.507 15.920 -8.077 1.00 45.06 140 THR A N 1
ATOM 1079 C CA . THR A 1 140 ? -19.654 15.497 -8.889 1.00 45.06 140 THR A CA 1
ATOM 1080 C C . THR A 1 140 ? -20.939 15.472 -8.056 1.00 45.06 140 THR A C 1
ATOM 1082 O O . THR A 1 140 ? -21.980 15.898 -8.543 1.00 45.06 140 THR A O 1
ATOM 1085 N N . VAL A 1 141 ? -20.878 15.028 -6.788 1.00 46.66 141 VAL A N 1
ATOM 1086 C CA . VAL A 1 141 ? -22.077 14.992 -5.919 1.00 46.66 141 VAL A CA 1
ATOM 1087 C C . VAL A 1 141 ? -22.479 16.369 -5.416 1.00 46.66 141 VAL A C 1
ATOM 1089 O O . VAL A 1 141 ? -23.671 16.634 -5.311 1.00 46.66 141 VAL A O 1
ATOM 1092 N N . SER A 1 142 ? -21.525 17.264 -5.144 1.00 46.50 142 SER A N 1
ATOM 1093 C CA . SER A 1 142 ? -21.847 18.623 -4.687 1.00 46.50 142 SER A CA 1
ATOM 1094 C C . SER A 1 142 ? -22.597 19.446 -5.737 1.00 46.50 142 SER A C 1
ATOM 1096 O O . SER A 1 142 ? -23.315 20.374 -5.383 1.00 46.50 142 SER A O 1
ATOM 1098 N N . ARG A 1 143 ? -22.481 19.079 -7.017 1.00 62.91 143 ARG A N 1
ATOM 1099 C CA . ARG A 1 143 ? -23.231 19.665 -8.139 1.00 62.91 143 ARG A CA 1
ATOM 1100 C C . ARG A 1 143 ? -24.551 18.937 -8.438 1.00 62.91 143 ARG A C 1
ATOM 1102 O O . ARG A 1 143 ? -25.131 19.152 -9.495 1.00 62.91 143 ARG A O 1
ATOM 1109 N N . GLY A 1 144 ? -25.003 18.050 -7.548 1.00 38.12 144 GLY A N 1
ATOM 1110 C CA . GLY A 1 144 ? -26.227 17.257 -7.722 1.00 38.12 144 GLY A CA 1
ATOM 1111 C C . GLY A 1 144 ? -26.089 16.062 -8.674 1.00 38.12 144 GLY A C 1
ATOM 1112 O O . GLY A 1 144 ? -27.084 15.421 -8.992 1.00 38.12 144 GLY A O 1
ATOM 1113 N N . GLY A 1 145 ? -24.871 15.747 -9.132 1.00 38.28 145 GLY A N 1
ATOM 1114 C CA . GLY A 1 145 ? -24.597 14.657 -10.067 1.00 38.28 145 GLY A CA 1
ATOM 1115 C C . GLY A 1 145 ? -24.237 13.325 -9.397 1.00 38.28 145 GLY A C 1
ATOM 1116 O O . GLY A 1 145 ? -23.648 13.253 -8.313 1.00 38.28 145 GLY A O 1
ATOM 1117 N N . VAL A 1 146 ? -24.510 12.225 -10.093 1.00 33.09 146 VAL A N 1
ATOM 1118 C CA . VAL A 1 146 ? -24.071 10.876 -9.712 1.00 33.09 146 VAL A CA 1
ATOM 1119 C C . VAL A 1 146 ? -22.696 10.642 -10.337 1.00 33.09 146 VAL A C 1
ATOM 1121 O O . VAL A 1 146 ? -22.517 10.869 -11.527 1.00 33.09 146 VAL A O 1
ATOM 1124 N N . ALA A 1 147 ? -21.702 10.232 -9.544 1.00 35.75 147 ALA A N 1
ATOM 1125 C CA . ALA A 1 147 ? -20.461 9.734 -10.150 1.00 35.75 147 ALA A CA 1
ATOM 1126 C C . ALA A 1 147 ? -20.623 8.228 -10.411 1.00 35.75 147 ALA A C 1
ATOM 1128 O O . ALA A 1 147 ? -21.519 7.623 -9.831 1.00 35.75 147 ALA A O 1
ATOM 1129 N N . LEU A 1 148 ? -19.791 7.643 -11.268 1.00 33.06 148 LEU A N 1
ATOM 1130 C CA . LEU A 1 148 ? -19.712 6.209 -11.554 1.00 33.06 148 LEU A CA 1
ATOM 1131 C C . LEU A 1 148 ? -18.223 5.860 -11.746 1.00 33.06 148 LEU A C 1
ATOM 1133 O O . LEU A 1 148 ? -17.492 6.662 -12.319 1.00 33.06 148 LEU A O 1
ATOM 1137 N N . ALA A 1 149 ? -17.759 4.698 -11.295 1.00 40.06 149 ALA A N 1
ATOM 1138 C CA . ALA A 1 149 ? -16.393 4.208 -11.474 1.00 40.06 149 ALA A CA 1
ATOM 1139 C C . ALA A 1 149 ? -16.466 2.814 -12.046 1.00 40.06 149 ALA A C 1
ATOM 1141 O O . ALA A 1 149 ? -17.372 2.042 -11.744 1.00 40.06 149 ALA A O 1
ATOM 1142 N N . ILE A 1 150 ? -15.493 2.549 -12.902 1.00 39.25 150 ILE A N 1
ATOM 1143 C CA . ILE A 1 150 ? -15.352 1.366 -13.727 1.00 39.25 150 ILE A CA 1
ATOM 1144 C C . ILE A 1 150 ? -13.962 0.819 -13.430 1.00 39.25 150 ILE A C 1
ATOM 1146 O O . ILE A 1 150 ? -12.980 1.475 -13.764 1.00 39.25 150 ILE A O 1
ATOM 1150 N N . SER A 1 151 ? -13.883 -0.337 -12.767 1.00 42.78 151 SER A N 1
ATOM 1151 C CA . SER A 1 151 ? -12.614 -1.041 -12.564 1.00 42.78 151 SER A CA 1
ATOM 1152 C C . SER A 1 151 ? -12.362 -1.982 -13.741 1.00 42.78 151 SER A C 1
ATOM 1154 O O . SER A 1 151 ? -13.277 -2.691 -14.166 1.00 42.78 151 SER A O 1
ATOM 1156 N N . LEU A 1 152 ? -11.147 -1.951 -14.287 1.00 42.97 152 LEU A N 1
ATOM 1157 C CA . LEU A 1 152 ? -10.704 -2.778 -15.408 1.00 42.97 152 LEU A CA 1
ATOM 1158 C C . LEU A 1 152 ? -9.383 -3.441 -15.021 1.00 42.97 152 LEU A C 1
ATOM 1160 O O . LEU A 1 152 ? -8.411 -2.740 -14.748 1.00 42.97 152 LEU A O 1
ATOM 1164 N N . ASP A 1 153 ? -9.353 -4.772 -15.030 1.00 46.88 153 ASP A N 1
ATOM 1165 C CA . ASP A 1 153 ? -8.133 -5.552 -14.817 1.00 46.88 153 ASP A CA 1
ATOM 1166 C C . ASP A 1 153 ? -7.630 -6.155 -16.137 1.00 46.88 153 ASP A C 1
ATOM 1168 O O . ASP A 1 153 ? -8.411 -6.612 -16.978 1.00 46.88 153 ASP A O 1
ATOM 1172 N N . ILE A 1 154 ? -6.310 -6.137 -16.337 1.00 52.50 154 ILE A N 1
ATOM 1173 C CA . ILE A 1 154 ? -5.667 -6.587 -17.573 1.00 52.50 154 ILE A CA 1
ATOM 1174 C C . ILE A 1 154 ? -4.987 -7.918 -17.320 1.00 52.50 154 ILE A C 1
ATOM 1176 O O . ILE A 1 154 ? -3.869 -8.000 -16.801 1.00 52.50 154 ILE A O 1
ATOM 1180 N N . VAL A 1 155 ? -5.637 -8.973 -17.806 1.00 53.06 155 VAL A N 1
ATOM 1181 C CA . VAL A 1 155 ? -5.091 -10.326 -17.763 1.00 53.06 155 VAL A CA 1
ATOM 1182 C C . VAL A 1 155 ? -3.708 -10.344 -18.408 1.00 53.06 155 VAL A C 1
ATOM 1184 O O . VAL A 1 155 ? -3.531 -10.022 -19.583 1.00 53.06 155 VAL A O 1
ATOM 1187 N N . ASN A 1 156 ? -2.715 -10.791 -17.639 1.00 65.12 156 ASN A N 1
ATOM 1188 C CA . ASN A 1 156 ? -1.360 -11.020 -18.129 1.00 65.12 156 ASN A CA 1
ATOM 1189 C C . ASN A 1 156 ? -0.692 -9.763 -18.734 1.00 65.12 156 ASN A C 1
ATOM 1191 O O . ASN A 1 156 ? 0.021 -9.860 -19.739 1.00 65.12 156 ASN A O 1
ATOM 1195 N N . ALA A 1 157 ? -0.916 -8.595 -18.125 1.00 65.44 157 ALA A N 1
ATOM 1196 C CA . ALA A 1 157 ? -0.422 -7.282 -18.553 1.00 65.44 157 ALA A CA 1
ATOM 1197 C C . ALA A 1 157 ? 1.019 -7.303 -19.107 1.00 65.44 157 ALA A C 1
ATOM 1199 O O . ALA A 1 157 ? 1.242 -7.168 -20.311 1.00 65.44 157 ALA A O 1
ATOM 1200 N N . PHE A 1 158 ? 2.015 -7.592 -18.266 1.00 77.38 158 PHE A N 1
ATOM 1201 C CA . PHE A 1 158 ? 3.421 -7.515 -18.676 1.00 77.38 158 PHE A CA 1
ATOM 1202 C C . PHE A 1 158 ? 3.798 -8.435 -19.839 1.00 77.38 158 PHE A C 1
ATOM 1204 O O . PHE A 1 158 ? 4.610 -8.038 -20.668 1.00 77.38 158 PHE A O 1
ATOM 1211 N N . ASN A 1 159 ? 3.221 -9.634 -19.946 1.00 79.62 159 ASN A N 1
ATOM 1212 C CA . ASN A 1 159 ? 3.600 -10.581 -21.003 1.00 79.62 159 ASN A CA 1
ATOM 1213 C C . ASN A 1 159 ? 2.832 -10.348 -22.312 1.00 79.62 159 ASN A C 1
ATOM 1215 O O . ASN A 1 159 ? 3.246 -10.832 -23.365 1.00 79.62 159 ASN A O 1
ATOM 1219 N N . SER A 1 160 ? 1.705 -9.638 -22.261 1.00 78.25 160 SER A N 1
ATOM 1220 C CA . SER A 1 160 ? 0.833 -9.423 -23.418 1.00 78.25 160 SER A CA 1
ATOM 1221 C C . SER A 1 160 ? 1.126 -8.122 -24.168 1.00 78.25 160 SER A C 1
ATOM 1223 O O . SER A 1 160 ? 0.662 -7.984 -25.301 1.00 78.25 160 SER A O 1
ATOM 1225 N N . LEU A 1 161 ? 1.937 -7.218 -23.597 1.00 84.38 161 LEU A N 1
ATOM 1226 C CA . LEU A 1 161 ? 2.190 -5.882 -24.142 1.00 84.38 161 LEU A CA 1
ATOM 1227 C C . LEU A 1 161 ? 2.727 -5.901 -25.586 1.00 84.38 161 LEU A C 1
ATOM 1229 O O . LEU A 1 161 ? 3.873 -6.305 -25.804 1.00 84.38 161 LEU A O 1
ATOM 1233 N N . PRO A 1 162 ? 1.983 -5.410 -26.590 1.00 88.69 162 PRO A N 1
ATOM 1234 C CA . PRO A 1 162 ? 2.502 -5.326 -27.950 1.00 88.69 162 PRO A CA 1
ATOM 1235 C C . PRO A 1 162 ? 3.662 -4.324 -28.034 1.00 88.69 162 PRO A C 1
ATOM 1237 O O . PRO A 1 162 ? 3.520 -3.170 -27.633 1.00 88.69 162 PRO A O 1
ATOM 1240 N N . TRP A 1 163 ? 4.802 -4.718 -28.607 1.00 94.25 163 TRP A N 1
ATOM 1241 C CA . TRP A 1 163 ? 5.951 -3.810 -28.753 1.00 94.25 163 TRP A CA 1
ATOM 1242 C C . TRP A 1 163 ? 5.663 -2.615 -29.662 1.00 94.25 163 TRP A C 1
ATOM 1244 O O . TRP A 1 163 ? 6.211 -1.537 -29.449 1.00 94.25 163 TRP A O 1
ATOM 1254 N N . ASP A 1 164 ? 4.741 -2.759 -30.615 1.00 91.19 164 ASP A N 1
ATOM 1255 C CA . ASP A 1 164 ? 4.259 -1.629 -31.407 1.00 91.19 164 ASP A CA 1
ATOM 1256 C C . ASP A 1 164 ? 3.525 -0.577 -30.573 1.00 91.19 164 ASP A C 1
ATOM 1258 O O . ASP A 1 164 ? 3.595 0.605 -30.902 1.00 91.19 164 ASP A O 1
ATOM 1262 N N . ALA A 1 165 ? 2.853 -0.971 -29.485 1.00 91.25 165 ALA A N 1
ATOM 1263 C CA . ALA A 1 165 ? 2.252 -0.011 -28.562 1.00 91.25 165 ALA A CA 1
ATOM 1264 C C . ALA A 1 165 ? 3.339 0.806 -27.852 1.00 91.25 165 ALA A C 1
ATOM 1266 O O . ALA A 1 165 ? 3.235 2.027 -27.794 1.00 91.25 165 ALA A O 1
ATOM 1267 N N . ILE A 1 166 ? 4.430 0.157 -27.423 1.00 95.31 166 ILE A N 1
ATOM 1268 C CA . ILE A 1 166 ? 5.598 0.846 -26.853 1.00 95.31 166 ILE A CA 1
ATOM 1269 C C . ILE A 1 166 ? 6.212 1.792 -27.889 1.00 95.31 166 ILE A C 1
ATOM 1271 O O . ILE A 1 166 ? 6.457 2.952 -27.585 1.00 95.31 166 ILE A O 1
ATOM 1275 N N . ARG A 1 167 ? 6.425 1.330 -29.127 1.00 94.56 167 ARG A N 1
ATOM 1276 C CA . ARG A 1 167 ? 6.995 2.146 -30.211 1.00 94.56 167 ARG A CA 1
ATOM 1277 C C . ARG A 1 167 ? 6.163 3.400 -30.483 1.00 94.56 167 ARG A C 1
ATOM 1279 O O . ARG A 1 167 ? 6.716 4.494 -30.553 1.00 94.56 167 ARG A O 1
ATOM 1286 N N . ARG A 1 168 ? 4.839 3.255 -30.596 1.00 93.31 168 ARG A N 1
ATOM 1287 C CA . ARG A 1 168 ? 3.928 4.398 -30.768 1.00 93.31 168 ARG A CA 1
ATOM 1288 C C . ARG A 1 168 ? 3.968 5.340 -29.569 1.00 93.31 168 ARG A C 1
ATOM 1290 O O . ARG A 1 168 ? 4.007 6.549 -29.766 1.00 93.31 168 ARG A O 1
ATOM 1297 N N . ALA A 1 169 ? 4.016 4.802 -28.354 1.00 94.00 169 ALA A N 1
ATOM 1298 C CA . ALA A 1 169 ? 4.108 5.612 -27.148 1.00 94.00 169 ALA A CA 1
ATOM 1299 C C . ALA A 1 169 ? 5.430 6.398 -27.077 1.00 94.00 169 ALA A C 1
ATOM 1301 O O . ALA A 1 169 ? 5.414 7.590 -26.792 1.00 94.00 169 ALA A O 1
ATOM 1302 N N . LEU A 1 170 ? 6.571 5.793 -27.427 1.00 96.56 170 LEU A N 1
ATOM 1303 C CA . LEU A 1 170 ? 7.857 6.503 -27.496 1.00 96.56 170 LEU A CA 1
ATOM 1304 C C . LEU A 1 170 ? 7.806 7.683 -28.478 1.00 96.56 170 LEU A C 1
ATOM 1306 O O . LEU A 1 170 ? 8.355 8.744 -28.182 1.00 96.56 170 LEU A O 1
ATOM 1310 N N . ALA A 1 171 ? 7.136 7.511 -29.622 1.00 95.06 171 ALA A N 1
ATOM 1311 C CA . ALA A 1 171 ? 6.922 8.588 -30.586 1.00 95.06 171 ALA A CA 1
ATOM 1312 C C . ALA A 1 171 ? 5.997 9.684 -30.028 1.00 95.06 171 ALA A C 1
ATOM 1314 O O . ALA A 1 171 ? 6.331 10.863 -30.120 1.00 95.06 171 ALA A O 1
ATOM 1315 N N . HIS A 1 172 ? 4.878 9.305 -29.399 1.00 93.38 172 HIS A N 1
ATOM 1316 C CA . HIS A 1 172 ? 3.938 10.242 -28.775 1.00 93.38 172 HIS A CA 1
ATOM 1317 C C . HIS A 1 172 ? 4.609 11.108 -27.700 1.00 93.38 172 HIS A C 1
ATOM 1319 O O . HIS A 1 172 ? 4.484 12.329 -27.714 1.00 93.38 172 HIS A O 1
ATOM 1325 N N . HIS A 1 173 ? 5.397 10.486 -26.822 1.00 94.44 173 HIS A N 1
ATOM 1326 C CA . HIS A 1 173 ? 6.151 11.163 -25.765 1.00 94.44 173 HIS A CA 1
ATOM 1327 C C . HIS A 1 173 ? 7.427 11.864 -26.267 1.00 94.44 173 HIS A C 1
ATOM 1329 O O . HIS A 1 173 ? 8.250 12.317 -25.465 1.00 94.44 173 HIS A O 1
ATOM 1335 N N . GLN A 1 174 ? 7.614 11.957 -27.588 1.00 96.44 174 GLN A N 1
ATOM 1336 C CA . GLN A 1 174 ? 8.728 12.659 -28.233 1.00 96.44 174 GLN A CA 1
ATOM 1337 C C . GLN A 1 174 ? 10.096 12.212 -27.698 1.00 96.44 174 GLN A C 1
ATOM 1339 O O . GLN A 1 174 ? 11.008 13.015 -27.497 1.00 96.44 174 GLN A O 1
ATOM 1344 N N . VAL A 1 175 ? 10.231 10.917 -27.403 1.00 96.81 175 VAL A N 1
ATOM 1345 C CA . VAL A 1 175 ? 11.456 10.357 -26.833 1.00 96.81 175 VAL A CA 1
ATOM 1346 C C . VAL A 1 175 ? 12.602 10.536 -27.835 1.00 96.81 175 VAL A C 1
ATOM 1348 O O . VAL A 1 175 ? 12.447 10.189 -29.008 1.00 96.81 175 VAL A O 1
ATOM 1351 N N . PRO A 1 176 ? 13.771 11.054 -27.409 1.00 95.56 176 PRO A N 1
ATOM 1352 C CA . PRO A 1 176 ? 14.838 11.415 -28.330 1.00 95.56 176 PRO A CA 1
ATOM 1353 C C . PRO A 1 176 ? 15.366 10.189 -29.092 1.00 95.56 176 PRO A C 1
ATOM 1355 O O . PRO A 1 176 ? 15.403 9.090 -28.524 1.00 95.56 176 PRO A O 1
ATOM 1358 N N . PRO A 1 177 ? 15.869 10.361 -30.333 1.00 95.62 177 PRO A N 1
ATOM 1359 C CA . PRO A 1 177 ? 16.212 9.250 -31.225 1.00 95.62 177 PRO A CA 1
ATOM 1360 C C . PRO A 1 177 ? 17.142 8.196 -30.617 1.00 95.62 177 PRO A C 1
ATOM 1362 O O . PRO A 1 177 ? 16.968 7.007 -30.867 1.00 95.62 177 PRO A O 1
ATOM 1365 N N . TYR A 1 178 ? 18.096 8.598 -29.771 1.00 95.44 178 TYR A N 1
ATOM 1366 C CA . TYR A 1 178 ? 19.013 7.653 -29.127 1.00 95.44 178 TYR A CA 1
ATOM 1367 C C . TYR A 1 178 ? 18.317 6.766 -28.075 1.00 95.44 178 TYR A C 1
ATOM 1369 O O . TYR A 1 178 ? 18.627 5.578 -27.983 1.00 95.44 178 TYR A O 1
ATOM 1377 N N . LEU A 1 179 ? 17.356 7.306 -27.305 1.00 96.56 179 LEU A N 1
ATOM 1378 C CA . LEU A 1 179 ? 16.545 6.523 -26.362 1.00 96.56 179 LEU A CA 1
ATOM 1379 C C . LEU A 1 179 ? 15.517 5.671 -27.107 1.00 96.56 179 LEU A C 1
ATOM 1381 O O . LEU A 1 179 ? 15.315 4.508 -26.771 1.00 96.56 179 LEU A O 1
ATOM 1385 N N . HIS A 1 180 ? 14.905 6.221 -28.153 1.00 96.25 180 HIS A N 1
ATOM 1386 C CA . HIS A 1 180 ? 13.997 5.459 -29.000 1.00 96.25 180 HIS A CA 1
ATOM 1387 C C . HIS A 1 180 ? 14.725 4.263 -29.635 1.00 96.25 180 HIS A C 1
ATOM 1389 O O . HIS A 1 180 ? 14.242 3.133 -29.592 1.00 96.25 180 HIS A O 1
ATOM 1395 N N . GLY A 1 181 ? 15.924 4.494 -30.175 1.00 96.94 181 GLY A N 1
ATOM 1396 C CA . GLY A 1 181 ? 16.759 3.464 -30.780 1.00 96.94 181 GLY A CA 1
ATOM 1397 C C . GLY A 1 181 ? 17.192 2.389 -29.783 1.00 96.94 181 GLY A C 1
ATOM 1398 O O . GLY A 1 181 ? 17.012 1.207 -30.066 1.00 96.94 181 GLY A O 1
ATOM 1399 N N . ILE A 1 182 ? 17.698 2.769 -28.600 1.00 97.69 182 ILE A N 1
ATOM 1400 C CA . ILE A 1 182 ? 18.142 1.781 -27.604 1.00 97.69 182 ILE A CA 1
ATOM 1401 C C . ILE A 1 182 ? 16.978 0.951 -27.048 1.00 97.69 182 ILE A C 1
ATOM 1403 O O . ILE A 1 182 ? 17.152 -0.242 -26.820 1.00 97.69 182 ILE A O 1
ATOM 1407 N N . ILE A 1 183 ? 15.791 1.542 -26.865 1.00 97.69 183 ILE A N 1
ATOM 1408 C CA . ILE A 1 183 ? 14.597 0.819 -26.399 1.00 97.69 183 ILE A CA 1
ATOM 1409 C C . ILE A 1 183 ? 14.049 -0.086 -27.510 1.00 97.69 183 ILE A C 1
ATOM 1411 O O . ILE A 1 183 ? 13.684 -1.229 -27.246 1.00 97.69 183 ILE A O 1
ATOM 1415 N N . GLY A 1 184 ? 14.047 0.372 -28.764 1.00 96.44 184 GLY A N 1
ATOM 1416 C CA . GLY A 1 184 ? 13.706 -0.477 -29.907 1.00 96.44 184 GLY A CA 1
ATOM 1417 C C . GLY A 1 184 ? 14.643 -1.682 -30.024 1.00 96.44 184 GLY A C 1
ATOM 1418 O O . GLY A 1 184 ? 14.191 -2.813 -30.203 1.00 96.44 184 GLY A O 1
ATOM 1419 N N . ASP A 1 185 ? 15.948 -1.463 -29.847 1.00 97.56 185 ASP A N 1
ATOM 1420 C CA . ASP A 1 185 ? 16.932 -2.541 -29.843 1.00 97.56 185 ASP A CA 1
ATOM 1421 C C . ASP A 1 185 ? 16.791 -3.461 -28.619 1.00 97.56 185 ASP A C 1
ATOM 1423 O O . ASP A 1 185 ? 16.933 -4.673 -28.757 1.00 97.56 185 ASP A O 1
ATOM 1427 N N . TYR A 1 186 ? 16.453 -2.916 -27.446 1.00 96.69 186 TYR A N 1
ATOM 1428 C CA . TYR A 1 186 ? 16.147 -3.679 -26.232 1.00 96.69 186 TYR A CA 1
ATOM 1429 C C . TYR A 1 186 ? 14.991 -4.662 -26.432 1.00 96.69 186 TYR A C 1
ATOM 1431 O O . TYR A 1 186 ? 15.041 -5.763 -25.884 1.00 96.69 186 TYR A O 1
ATOM 1439 N N . LEU A 1 187 ? 13.958 -4.267 -27.181 1.00 95.12 187 LEU A N 1
ATOM 1440 C CA . LEU A 1 187 ? 12.760 -5.077 -27.382 1.00 95.12 187 LEU A CA 1
ATOM 1441 C C . LEU A 1 187 ? 12.962 -6.185 -28.416 1.00 95.12 187 LEU A C 1
ATOM 1443 O O . LEU A 1 187 ? 12.425 -7.256 -28.210 1.00 95.12 187 LEU A O 1
ATOM 1447 N N . ARG A 1 188 ? 13.745 -5.993 -29.482 1.00 93.50 188 ARG A N 1
ATOM 1448 C CA . ARG A 1 188 ? 13.941 -7.034 -30.515 1.00 93.50 188 ARG A CA 1
ATOM 1449 C C . ARG A 1 188 ? 14.907 -8.145 -30.101 1.00 93.50 188 ARG A C 1
ATOM 1451 O O . ARG A 1 188 ? 15.735 -7.949 -29.217 1.00 93.50 188 ARG A O 1
ATOM 1458 N N . ASP A 1 189 ? 14.856 -9.273 -30.811 1.00 94.81 189 ASP A N 1
ATOM 1459 C CA . ASP A 1 189 ? 15.789 -10.402 -30.660 1.00 94.81 189 ASP A CA 1
ATOM 1460 C C . ASP A 1 189 ? 15.927 -10.865 -29.202 1.00 94.81 189 ASP A C 1
ATOM 1462 O O . ASP A 1 189 ? 17.026 -11.150 -28.714 1.00 94.81 189 ASP A O 1
ATOM 1466 N N . ARG A 1 190 ? 14.800 -10.893 -28.480 1.00 94.31 190 ARG A N 1
ATOM 1467 C CA . ARG A 1 190 ? 14.746 -11.322 -27.084 1.00 94.31 190 ARG A CA 1
ATOM 1468 C C . ARG A 1 190 ? 14.382 -12.783 -26.978 1.00 94.31 190 ARG A C 1
ATOM 1470 O O . ARG A 1 190 ? 13.497 -13.282 -27.671 1.00 94.31 190 ARG A O 1
ATOM 1477 N N . TYR A 1 191 ? 15.031 -13.447 -26.035 1.00 95.44 191 TYR A N 1
ATOM 1478 C CA . TYR A 1 191 ? 14.862 -14.872 -25.829 1.00 95.44 191 TYR A CA 1
ATOM 1479 C C . TYR A 1 191 ? 14.689 -15.173 -24.352 1.00 95.44 191 TYR A C 1
ATOM 1481 O O . TYR A 1 191 ? 15.304 -14.545 -23.492 1.00 95.44 191 TYR A O 1
ATOM 1489 N N . ILE A 1 192 ? 13.858 -16.163 -24.064 1.00 94.69 192 ILE A N 1
ATOM 1490 C CA . ILE A 1 192 ? 13.858 -16.838 -22.776 1.00 94.69 192 ILE A CA 1
ATOM 1491 C C . ILE A 1 192 ? 14.572 -18.175 -22.913 1.00 94.69 192 ILE A C 1
ATOM 1493 O O . ILE A 1 192 ? 14.442 -18.863 -23.930 1.00 94.69 192 ILE A O 1
ATOM 1497 N N . VAL A 1 193 ? 15.292 -18.559 -21.870 1.00 94.50 193 VAL A N 1
ATOM 1498 C CA . VAL A 1 193 ? 15.876 -19.889 -21.727 1.00 94.50 193 VAL A CA 1
ATOM 1499 C C . VAL A 1 193 ? 15.331 -20.568 -20.485 1.00 94.50 193 VAL A C 1
ATOM 1501 O O . VAL A 1 193 ? 15.225 -19.952 -19.426 1.00 94.50 193 VAL A O 1
ATOM 1504 N N . TYR A 1 194 ? 14.968 -21.838 -20.615 1.00 92.69 194 TYR A N 1
ATOM 1505 C CA . TYR A 1 194 ? 14.481 -22.659 -19.510 1.00 92.69 194 TYR A CA 1
ATOM 1506 C C . TYR A 1 194 ? 14.816 -24.128 -19.741 1.00 92.69 194 TYR A C 1
ATOM 1508 O O . TYR A 1 194 ? 15.120 -24.544 -20.858 1.00 92.69 194 TYR A O 1
ATOM 1516 N N . MET A 1 195 ? 14.755 -24.914 -18.671 1.00 89.69 195 MET A N 1
ATOM 1517 C CA . MET A 1 195 ? 14.901 -26.364 -18.740 1.00 89.69 195 MET A CA 1
ATOM 1518 C C . MET A 1 195 ? 13.523 -26.997 -18.920 1.00 89.69 195 MET A C 1
ATOM 1520 O O . MET A 1 195 ? 12.601 -26.718 -18.154 1.00 89.69 195 MET A O 1
ATOM 1524 N N . ALA A 1 196 ? 13.372 -27.821 -19.951 1.00 86.31 196 ALA A N 1
ATOM 1525 C CA . ALA A 1 196 ? 12.200 -28.663 -20.128 1.00 86.31 196 ALA A CA 1
ATOM 1526 C C . ALA A 1 196 ? 12.179 -29.799 -19.094 1.00 86.31 196 ALA A C 1
ATOM 1528 O O . ALA A 1 196 ? 13.192 -30.100 -18.462 1.00 86.31 196 ALA A O 1
ATOM 1529 N N . LYS A 1 197 ? 11.019 -30.450 -18.937 1.00 83.00 197 LYS A N 1
ATOM 1530 C CA . LYS A 1 197 ? 10.842 -31.567 -17.989 1.00 83.00 197 LYS A CA 1
ATOM 1531 C C . LYS A 1 197 ? 11.806 -32.733 -18.244 1.00 83.00 197 LYS A C 1
ATOM 1533 O O . LYS A 1 197 ? 12.171 -33.424 -17.306 1.00 83.00 197 LYS A O 1
ATOM 1538 N N . ASP A 1 198 ? 12.219 -32.926 -19.492 1.00 88.81 198 ASP A N 1
ATOM 1539 C CA . ASP A 1 198 ? 13.164 -33.963 -19.925 1.00 88.81 198 ASP A CA 1
ATOM 1540 C C . ASP A 1 198 ? 14.642 -33.547 -19.781 1.00 88.81 198 ASP A C 1
ATOM 1542 O O . ASP A 1 198 ? 15.534 -34.232 -20.273 1.00 88.81 198 ASP A O 1
ATOM 1546 N N . GLY A 1 199 ? 14.917 -32.408 -19.137 1.00 86.88 199 GLY A N 1
ATOM 1547 C CA . GLY A 1 199 ? 16.274 -31.911 -18.929 1.00 86.88 199 GLY A CA 1
ATOM 1548 C C . GLY A 1 199 ? 16.891 -31.219 -20.146 1.00 86.88 199 GLY A C 1
ATOM 1549 O O . GLY A 1 199 ? 18.051 -30.816 -20.083 1.00 86.88 199 GLY A O 1
ATOM 1550 N N . ARG A 1 200 ? 16.160 -31.011 -21.250 1.00 92.06 200 ARG A N 1
ATOM 1551 C CA . ARG A 1 200 ? 16.681 -30.225 -22.380 1.00 92.06 200 ARG A CA 1
ATOM 1552 C C . ARG A 1 200 ? 16.614 -28.728 -22.096 1.00 92.06 200 ARG A C 1
ATOM 1554 O O . ARG A 1 200 ? 15.584 -28.207 -21.669 1.00 92.06 200 ARG A O 1
ATOM 1561 N N . LYS A 1 201 ? 17.687 -28.003 -22.419 1.00 91.94 201 LYS A N 1
ATOM 1562 C CA . LYS A 1 201 ? 17.680 -26.534 -22.432 1.00 91.94 201 LYS A CA 1
ATOM 1563 C C . LYS A 1 201 ? 16.921 -26.047 -23.668 1.00 91.94 201 LYS A C 1
ATOM 1565 O O . LYS A 1 201 ? 17.354 -26.275 -24.794 1.00 91.94 201 LYS A O 1
ATOM 1570 N N . ILE A 1 202 ? 15.799 -25.364 -23.461 1.00 94.94 202 ILE A N 1
ATOM 1571 C CA . ILE A 1 202 ? 15.014 -24.732 -24.522 1.00 94.94 202 ILE A CA 1
ATOM 1572 C C . ILE A 1 202 ? 15.328 -23.244 -24.554 1.00 94.94 202 ILE A C 1
ATOM 1574 O O . ILE A 1 202 ? 15.340 -22.574 -23.522 1.00 94.94 202 ILE A O 1
ATOM 1578 N N . ARG A 1 203 ? 15.530 -22.725 -25.765 1.00 94.94 203 ARG A N 1
ATOM 1579 C CA . ARG A 1 203 ? 15.621 -21.297 -26.058 1.00 94.94 203 ARG A CA 1
ATOM 1580 C C . ARG A 1 203 ? 14.421 -20.902 -26.904 1.00 94.94 203 ARG A C 1
ATOM 1582 O O . ARG A 1 203 ? 14.214 -21.469 -27.973 1.00 94.94 203 ARG A O 1
ATOM 1589 N N . ARG A 1 204 ? 13.622 -19.951 -26.427 1.00 94.69 204 ARG A N 1
ATOM 1590 C CA . ARG A 1 204 ? 12.392 -19.515 -27.095 1.00 94.69 204 ARG A CA 1
ATOM 1591 C C . ARG A 1 204 ? 12.416 -18.017 -27.329 1.00 94.69 204 ARG A C 1
ATOM 1593 O O . ARG A 1 204 ? 12.661 -17.245 -26.408 1.00 94.69 204 ARG A O 1
ATOM 1600 N N . GLU A 1 205 ? 12.150 -17.626 -28.567 1.00 95.06 205 GLU A N 1
ATOM 1601 C CA . GLU A 1 205 ? 11.998 -16.226 -28.949 1.00 95.06 205 GLU A CA 1
ATOM 1602 C C . GLU A 1 205 ? 10.739 -15.630 -28.300 1.00 95.06 205 GLU A C 1
ATOM 1604 O O . GLU A 1 205 ? 9.670 -16.250 -28.287 1.00 95.06 205 GLU A O 1
ATOM 1609 N N . ILE A 1 206 ? 10.870 -14.416 -27.775 1.00 92.12 206 ILE A N 1
ATOM 1610 C CA . ILE A 1 206 ? 9.762 -13.594 -27.296 1.00 92.12 206 ILE A CA 1
ATOM 1611 C C . ILE A 1 206 ? 9.468 -12.534 -28.352 1.00 92.12 206 ILE A C 1
ATOM 1613 O O . ILE A 1 206 ? 10.388 -11.963 -28.919 1.00 92.12 206 ILE A O 1
ATOM 1617 N N . ARG A 1 207 ? 8.184 -12.269 -28.611 1.00 89.06 207 ARG A N 1
ATOM 1618 C CA . ARG A 1 207 ? 7.736 -11.312 -29.645 1.00 89.06 207 ARG A CA 1
ATOM 1619 C C . ARG A 1 207 ? 6.842 -10.189 -29.113 1.00 89.06 207 ARG A C 1
ATOM 1621 O O . ARG A 1 207 ? 6.355 -9.363 -29.878 1.00 89.06 207 ARG A O 1
ATOM 1628 N N . ARG A 1 208 ? 6.541 -10.214 -27.815 1.00 89.94 208 ARG A N 1
ATOM 1629 C CA . ARG A 1 208 ? 5.717 -9.231 -27.103 1.00 89.94 208 ARG A CA 1
ATOM 1630 C C . ARG A 1 208 ? 5.968 -9.323 -25.605 1.00 89.94 208 ARG A C 1
ATOM 1632 O O . ARG A 1 208 ? 6.541 -10.299 -25.129 1.00 89.94 208 ARG A O 1
ATOM 1639 N N . GLY A 1 209 ? 5.488 -8.328 -24.881 1.00 88.62 209 GLY A N 1
ATOM 1640 C CA . GLY A 1 209 ? 5.635 -8.218 -23.445 1.00 88.62 209 GLY A CA 1
ATOM 1641 C C . GLY A 1 209 ? 6.966 -7.602 -23.036 1.00 88.62 209 GLY A C 1
ATOM 1642 O O . GLY A 1 209 ? 7.877 -7.409 -23.839 1.00 88.62 209 GLY A O 1
ATOM 1643 N N . VAL A 1 210 ? 7.082 -7.300 -21.756 1.00 89.94 210 VAL A N 1
ATOM 1644 C CA . VAL A 1 210 ? 8.326 -6.882 -21.115 1.00 89.94 210 VAL A CA 1
ATOM 1645 C C . VAL A 1 210 ? 8.672 -7.891 -20.020 1.00 89.94 210 VAL A C 1
ATOM 1647 O O . VAL A 1 210 ? 7.762 -8.444 -19.397 1.00 89.94 210 VAL A O 1
ATOM 1650 N N . PRO A 1 211 ? 9.961 -8.182 -19.771 1.00 87.69 211 PRO A N 1
ATOM 1651 C CA . PRO A 1 211 ? 10.324 -9.236 -18.831 1.00 87.69 211 PRO A CA 1
ATOM 1652 C C . PRO A 1 211 ? 9.843 -8.914 -17.408 1.00 87.69 211 PRO A C 1
ATOM 1654 O O . PRO A 1 211 ? 10.180 -7.857 -16.865 1.00 87.69 211 PRO A O 1
ATOM 1657 N N . GLN A 1 212 ? 9.110 -9.832 -16.774 1.00 78.38 212 GLN A N 1
ATOM 1658 C CA . GLN A 1 212 ? 8.742 -9.716 -15.358 1.00 78.38 212 GLN A CA 1
ATOM 1659 C C . GLN A 1 212 ? 9.987 -9.934 -14.489 1.00 78.38 212 GLN A C 1
ATOM 1661 O O . GLN A 1 212 ? 10.444 -11.063 -14.328 1.00 78.38 212 GLN A O 1
ATOM 1666 N N . GLY A 1 213 ? 10.566 -8.846 -13.979 1.00 80.12 213 GLY A N 1
ATOM 1667 C CA . GLY A 1 213 ? 11.894 -8.833 -13.346 1.00 80.12 213 GLY A CA 1
ATOM 1668 C C . GLY A 1 213 ? 12.873 -7.846 -13.993 1.00 80.12 213 GLY A C 1
ATOM 1669 O O . GLY A 1 213 ? 13.949 -7.601 -13.445 1.00 80.12 213 GLY A O 1
ATOM 1670 N N . SER A 1 214 ? 12.494 -7.243 -15.127 1.00 88.50 214 SER A N 1
ATOM 1671 C CA . SER A 1 214 ? 13.207 -6.101 -15.707 1.00 88.50 214 SER A CA 1
ATOM 1672 C C . SER A 1 214 ? 12.993 -4.826 -14.895 1.00 88.50 214 SER A C 1
ATOM 1674 O O . SER A 1 214 ? 11.955 -4.621 -14.265 1.00 88.50 214 SER A O 1
ATOM 1676 N N . VAL A 1 215 ? 13.991 -3.948 -14.929 1.00 89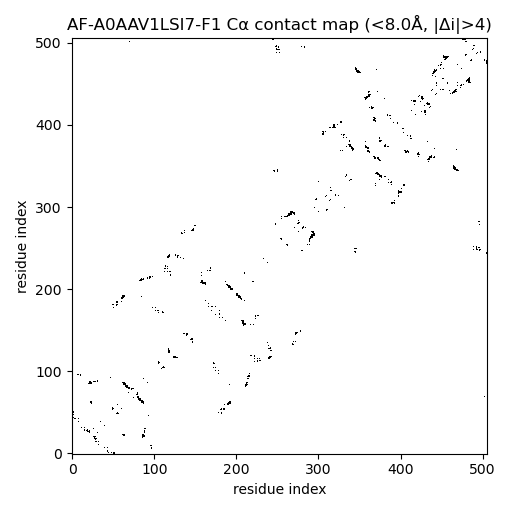.88 215 VAL A N 1
ATOM 1677 C CA . VAL A 1 215 ? 13.907 -2.598 -14.366 1.00 89.88 215 VAL A CA 1
ATOM 1678 C C . VAL A 1 215 ? 13.100 -1.700 -15.298 1.00 89.88 215 VAL A C 1
ATOM 1680 O O . VAL A 1 215 ? 12.330 -0.861 -14.836 1.00 89.88 215 VAL A O 1
ATOM 1683 N N . LEU A 1 216 ? 13.289 -1.864 -16.608 1.00 91.06 216 LEU A N 1
ATOM 1684 C CA . LEU A 1 216 ? 12.668 -1.016 -17.621 1.00 91.06 216 LEU A CA 1
ATOM 1685 C C . LEU A 1 216 ? 11.196 -1.389 -17.879 1.00 91.06 216 LEU A C 1
ATOM 1687 O O . LEU A 1 216 ? 10.407 -0.528 -18.262 1.00 91.06 216 LEU A O 1
ATOM 1691 N N . GLY A 1 217 ? 10.807 -2.645 -17.632 1.00 90.12 217 GLY A N 1
ATOM 1692 C CA . GLY A 1 217 ? 9.477 -3.178 -17.938 1.00 90.12 217 GLY A CA 1
ATOM 1693 C C . GLY A 1 217 ? 8.304 -2.386 -17.358 1.00 90.12 217 GLY A C 1
ATOM 1694 O O . GLY A 1 217 ? 7.439 -1.995 -18.139 1.00 90.12 217 GLY A O 1
ATOM 1695 N N . PRO A 1 218 ? 8.263 -2.088 -16.045 1.00 85.44 218 PRO A N 1
ATOM 1696 C CA . PRO A 1 218 ? 7.197 -1.273 -15.454 1.00 85.44 218 PRO A CA 1
ATOM 1697 C C . PRO A 1 218 ? 7.023 0.094 -16.124 1.00 85.44 218 PRO A C 1
ATOM 1699 O O . PRO A 1 218 ? 5.904 0.504 -16.417 1.00 85.44 218 PRO A O 1
ATOM 1702 N N . LEU A 1 219 ? 8.130 0.770 -16.450 1.00 89.62 219 LEU A N 1
ATOM 1703 C CA . LEU A 1 219 ? 8.087 2.074 -17.110 1.00 89.62 219 LEU A CA 1
ATOM 1704 C C . LEU A 1 219 ? 7.580 1.970 -18.556 1.00 89.62 219 LEU A C 1
ATOM 1706 O O . LEU A 1 219 ? 6.787 2.803 -18.981 1.00 89.62 219 LEU A O 1
ATOM 1710 N N . LEU A 1 220 ? 7.998 0.945 -19.306 1.00 92.62 220 LEU A N 1
ATOM 1711 C CA . LEU A 1 220 ? 7.505 0.714 -20.671 1.00 92.62 220 LEU A CA 1
ATOM 1712 C C . LEU A 1 220 ? 6.032 0.302 -20.697 1.00 92.62 220 LEU A C 1
ATOM 1714 O O . LEU A 1 220 ? 5.323 0.662 -21.635 1.00 92.62 220 LEU A O 1
ATOM 1718 N N . TRP A 1 221 ? 5.575 -0.427 -19.676 1.00 87.12 221 TRP A N 1
ATOM 1719 C CA . TRP A 1 221 ? 4.162 -0.736 -19.498 1.00 87.12 221 TRP A CA 1
ATOM 1720 C C . TRP A 1 221 ? 3.349 0.538 -19.290 1.00 87.12 221 TRP A C 1
ATOM 1722 O O . TRP A 1 221 ? 2.420 0.786 -20.053 1.00 87.12 221 TRP A O 1
ATOM 1732 N N . ASN A 1 222 ? 3.754 1.388 -18.344 1.00 85.44 222 ASN A N 1
ATOM 1733 C CA . ASN A 1 222 ? 3.098 2.672 -18.108 1.00 85.44 222 ASN A CA 1
ATOM 1734 C C . ASN A 1 222 ? 3.069 3.551 -19.359 1.00 85.44 222 ASN A C 1
ATOM 1736 O O . ASN A 1 222 ? 2.025 4.104 -19.680 1.00 85.44 222 ASN A O 1
ATOM 1740 N N . LEU A 1 223 ? 4.194 3.641 -20.074 1.00 90.25 223 LEU A N 1
ATOM 1741 C CA . LEU A 1 223 ? 4.312 4.421 -21.303 1.00 90.25 223 LEU A CA 1
ATOM 1742 C C . LEU A 1 223 ? 3.318 3.947 -22.370 1.00 90.25 223 LEU A C 1
ATOM 1744 O O . LEU A 1 223 ? 2.609 4.745 -22.966 1.00 90.25 223 LEU A O 1
ATOM 1748 N N . ALA A 1 224 ? 3.237 2.638 -22.607 1.00 86.62 224 ALA A N 1
ATOM 1749 C CA . ALA A 1 224 ? 2.314 2.100 -23.597 1.00 86.62 224 ALA A CA 1
ATOM 1750 C C . ALA A 1 224 ? 0.845 2.198 -23.157 1.00 86.62 224 ALA A C 1
ATOM 1752 O O . ALA A 1 224 ? -0.030 2.419 -23.995 1.00 86.62 224 ALA A O 1
ATOM 1753 N N . TYR A 1 225 ? 0.575 2.043 -21.859 1.00 81.38 225 TYR A N 1
ATOM 1754 C CA . TYR A 1 225 ? -0.770 2.148 -21.297 1.00 81.38 225 TYR A CA 1
ATOM 1755 C C . TYR A 1 225 ? -1.279 3.594 -21.229 1.00 81.38 225 TYR A C 1
ATOM 1757 O O . TYR A 1 225 ? -2.484 3.823 -21.177 1.00 81.38 225 TYR A O 1
ATOM 1765 N N . ASP A 1 226 ? -0.382 4.576 -21.297 1.00 83.12 226 ASP A N 1
ATOM 1766 C CA . ASP A 1 226 ? -0.712 5.999 -21.270 1.00 83.12 226 ASP A CA 1
ATOM 1767 C C . ASP A 1 226 ? -1.734 6.401 -22.342 1.00 83.12 226 ASP A C 1
ATOM 1769 O O . ASP A 1 226 ? -2.647 7.179 -22.081 1.00 83.12 226 ASP A O 1
ATOM 1773 N N . ALA A 1 227 ? -1.656 5.782 -23.524 1.00 76.75 227 ALA A N 1
ATOM 1774 C CA . ALA A 1 227 ? -2.619 5.995 -24.601 1.00 76.75 227 ALA A CA 1
ATOM 1775 C C . ALA A 1 227 ? -4.060 5.629 -24.198 1.00 76.75 227 ALA A C 1
ATOM 1777 O O . ALA A 1 227 ? -4.995 6.288 -24.636 1.00 76.75 227 ALA A O 1
ATOM 1778 N N . VAL A 1 228 ? -4.244 4.615 -23.342 1.00 70.25 228 VAL A N 1
ATOM 1779 C CA . VAL A 1 228 ? -5.561 4.226 -22.805 1.00 70.25 228 VAL A CA 1
ATOM 1780 C C . VAL A 1 228 ? -6.070 5.275 -21.817 1.00 70.25 228 VAL A C 1
ATOM 1782 O O . VAL A 1 228 ? -7.255 5.592 -21.801 1.00 70.25 228 VAL A O 1
ATOM 1785 N N . LEU A 1 229 ? -5.172 5.854 -21.017 1.00 68.12 229 LEU A N 1
ATOM 1786 C CA . LEU A 1 229 ? -5.510 6.886 -20.034 1.00 68.12 229 LEU A CA 1
ATOM 1787 C C . LEU A 1 229 ? -5.817 8.253 -20.665 1.00 68.12 229 LEU A C 1
ATOM 1789 O O . LEU A 1 229 ? -6.395 9.108 -19.997 1.00 68.12 229 LEU A O 1
ATOM 1793 N N . ARG A 1 230 ? -5.419 8.454 -21.926 1.00 71.25 230 ARG A N 1
ATOM 1794 C CA . ARG A 1 230 ? -5.581 9.697 -22.695 1.00 71.25 230 ARG A CA 1
ATOM 1795 C C . ARG A 1 230 ? -6.672 9.634 -23.763 1.00 71.25 230 ARG A C 1
ATOM 1797 O O . ARG A 1 230 ? -6.773 10.561 -24.559 1.00 71.25 230 ARG A O 1
ATOM 1804 N N . VAL A 1 231 ? -7.455 8.557 -23.813 1.00 68.56 231 VAL A N 1
ATOM 1805 C CA . VAL A 1 231 ? -8.617 8.479 -24.709 1.00 68.56 231 VAL A CA 1
ATOM 1806 C C . VAL A 1 231 ? -9.569 9.631 -24.392 1.00 68.56 231 VAL A C 1
ATOM 1808 O O . VAL A 1 231 ? -9.805 9.924 -23.221 1.00 68.56 231 VAL A O 1
ATOM 1811 N N . ASP A 1 232 ? -10.118 10.270 -25.426 1.00 65.12 232 ASP A N 1
ATOM 1812 C CA . ASP A 1 232 ? -11.141 11.297 -25.251 1.00 65.12 232 ASP A CA 1
ATOM 1813 C C . ASP A 1 232 ? -12.380 10.675 -24.609 1.00 65.12 232 ASP A C 1
ATOM 1815 O O . ASP A 1 232 ? -13.018 9.772 -25.157 1.00 65.12 232 ASP A O 1
ATOM 1819 N N . LEU A 1 233 ? -12.708 11.155 -23.415 1.00 53.41 233 LEU A N 1
ATOM 1820 C CA . LEU A 1 233 ? -13.867 10.700 -22.667 1.00 53.41 233 LEU A CA 1
ATOM 1821 C C . LEU A 1 233 ? -14.990 11.735 -22.751 1.00 53.41 233 LEU A C 1
ATOM 1823 O O . LEU A 1 233 ? -14.720 12.938 -22.797 1.00 53.41 233 LEU A O 1
ATOM 1827 N N . PRO A 1 234 ? -16.259 11.297 -22.702 1.00 47.91 234 PRO A N 1
ATOM 1828 C CA . PRO A 1 234 ? -17.386 12.205 -22.561 1.00 47.91 234 PRO A CA 1
ATOM 1829 C C . PRO A 1 234 ? -17.248 13.103 -21.325 1.00 47.91 234 PRO A C 1
ATOM 1831 O O . PRO A 1 234 ? -16.681 12.708 -20.300 1.00 47.91 234 PRO A O 1
ATOM 1834 N N . ALA A 1 235 ? -17.823 14.303 -21.399 1.00 50.00 235 ALA A N 1
ATOM 1835 C CA . ALA A 1 235 ? -17.838 15.237 -20.281 1.00 50.00 235 ALA A CA 1
ATOM 1836 C C . ALA A 1 235 ? -18.408 14.577 -19.008 1.00 50.00 235 ALA A C 1
ATOM 1838 O O . ALA A 1 235 ? -19.491 13.997 -19.026 1.00 50.00 235 ALA A O 1
ATOM 1839 N N . GLY A 1 236 ? -17.667 14.672 -17.898 1.00 41.97 236 GLY A N 1
ATOM 1840 C CA . GLY A 1 236 ? -18.040 14.081 -16.605 1.00 41.97 236 GLY A CA 1
ATOM 1841 C C . GLY A 1 236 ? -17.392 12.727 -16.290 1.00 41.97 236 GLY A C 1
ATOM 1842 O O . GLY A 1 236 ? -17.485 12.271 -15.150 1.00 41.97 236 GLY A O 1
ATOM 1843 N N . VAL A 1 237 ? -16.681 12.107 -17.236 1.00 38.78 237 VAL A N 1
ATOM 1844 C CA . VAL A 1 237 ? -15.970 10.838 -17.018 1.00 38.78 237 VAL A CA 1
ATOM 1845 C C . VAL A 1 237 ? -14.500 11.099 -16.677 1.00 38.78 237 VAL A C 1
ATOM 1847 O O . VAL A 1 237 ? -13.823 11.878 -17.340 1.00 38.78 237 VAL A O 1
ATOM 1850 N N . ASN A 1 238 ? -13.998 10.445 -15.625 1.00 46.03 238 ASN A N 1
ATOM 1851 C CA . ASN A 1 238 ? -12.614 10.568 -15.165 1.00 46.03 238 ASN A CA 1
ATOM 1852 C C . ASN A 1 238 ? -12.004 9.179 -14.936 1.00 46.03 238 ASN A C 1
ATOM 1854 O O . ASN A 1 238 ? -12.674 8.297 -14.402 1.00 46.03 238 ASN A O 1
ATOM 1858 N N . ILE A 1 239 ? -10.729 9.000 -15.287 1.00 38.03 239 ILE A N 1
ATOM 1859 C CA . ILE A 1 239 ? -9.997 7.738 -15.099 1.00 38.03 239 ILE A CA 1
ATOM 1860 C C . ILE A 1 239 ? -9.060 7.857 -13.895 1.00 38.03 239 ILE A C 1
ATOM 1862 O O . ILE A 1 239 ? -8.344 8.849 -13.757 1.00 38.03 239 ILE A O 1
ATOM 1866 N N . VAL A 1 240 ? -9.038 6.826 -13.048 1.00 37.56 240 VAL A N 1
ATOM 1867 C CA . VAL A 1 240 ? -8.035 6.634 -11.993 1.00 37.56 240 VAL A CA 1
ATOM 1868 C C . VAL A 1 240 ? -7.596 5.172 -11.985 1.00 37.56 240 VAL A C 1
ATOM 1870 O O . VAL A 1 240 ? -8.436 4.283 -12.074 1.00 37.56 240 VAL A O 1
ATOM 1873 N N . CYS A 1 241 ? -6.290 4.925 -11.892 1.00 38.59 241 CYS A N 1
ATOM 1874 C CA . CYS A 1 241 ? -5.702 3.588 -11.953 1.00 38.59 241 CYS A CA 1
ATOM 1875 C C . CYS A 1 241 ? -4.947 3.272 -10.649 1.00 38.59 241 CYS A C 1
ATOM 1877 O O . CYS A 1 241 ? -4.094 4.067 -10.247 1.00 38.59 241 CYS A O 1
ATOM 1879 N N . TYR A 1 242 ? -5.261 2.144 -9.991 1.00 44.12 242 TYR A N 1
ATOM 1880 C CA . TYR A 1 242 ? -4.740 1.777 -8.663 1.00 44.12 242 TYR A CA 1
ATOM 1881 C C . TYR A 1 242 ? -4.785 0.256 -8.357 1.00 44.12 242 TYR A C 1
ATOM 1883 O O . TYR A 1 242 ? -5.485 -0.461 -9.065 1.00 44.12 242 TYR A O 1
ATOM 1891 N N . ALA A 1 243 ? -4.100 -0.216 -7.298 1.00 36.25 243 ALA A N 1
ATOM 1892 C CA . ALA A 1 243 ? -4.178 -1.584 -6.742 1.00 36.25 243 ALA A CA 1
ATOM 1893 C C . ALA A 1 243 ? -4.024 -1.597 -5.193 1.00 36.25 243 ALA A C 1
ATOM 1895 O O . ALA A 1 243 ? -3.088 -0.947 -4.737 1.00 36.25 243 ALA A O 1
ATOM 1896 N N . ASP A 1 244 ? -4.905 -2.284 -4.421 1.00 50.88 244 ASP A N 1
ATOM 1897 C CA . ASP A 1 244 ? -4.701 -2.792 -3.018 1.00 50.88 244 ASP A CA 1
ATOM 1898 C C . ASP A 1 244 ? -5.930 -3.599 -2.475 1.00 50.88 244 ASP A C 1
ATOM 1900 O O . ASP A 1 244 ? -7.060 -3.381 -2.926 1.00 50.88 244 ASP A O 1
ATOM 1904 N N . ASP A 1 245 ? -5.736 -4.486 -1.485 1.00 53.84 245 ASP A N 1
ATOM 1905 C CA . ASP A 1 245 ? -6.620 -5.576 -1.027 1.00 53.84 245 ASP A CA 1
ATOM 1906 C C . ASP A 1 245 ? -6.737 -5.823 0.502 1.00 53.84 245 ASP A C 1
ATOM 1908 O O . ASP A 1 245 ? -7.732 -6.389 0.971 1.00 53.84 245 ASP A O 1
ATOM 1912 N N . THR A 1 246 ? -5.777 -5.356 1.304 1.00 56.75 246 THR A N 1
ATOM 1913 C CA . THR A 1 246 ? -5.658 -5.665 2.748 1.00 56.75 246 THR A CA 1
ATOM 1914 C C . THR A 1 246 ? -6.758 -5.067 3.636 1.00 56.75 246 THR A C 1
ATOM 1916 O O . THR A 1 246 ? -7.245 -5.717 4.565 1.00 56.75 246 THR A O 1
ATOM 1919 N N . LEU A 1 247 ? -7.209 -3.843 3.342 1.00 63.25 247 LEU A N 1
ATOM 1920 C CA . LEU A 1 247 ? -8.243 -3.130 4.109 1.00 63.25 247 LEU A CA 1
ATOM 1921 C C . LEU A 1 247 ? -9.585 -3.877 4.127 1.00 63.25 247 LEU A C 1
ATOM 1923 O O . LEU A 1 247 ? -10.270 -3.924 5.150 1.00 63.25 247 LEU A O 1
ATOM 1927 N N . ALA A 1 248 ? -9.973 -4.463 2.994 1.00 67.06 248 ALA A N 1
ATOM 1928 C CA . ALA A 1 248 ? -11.253 -5.149 2.889 1.00 67.06 248 ALA A CA 1
ATOM 1929 C C . ALA A 1 248 ? -11.288 -6.404 3.778 1.00 67.06 248 ALA A C 1
ATOM 1931 O O . ALA A 1 248 ? -12.330 -6.725 4.351 1.00 67.06 248 ALA A O 1
ATOM 1932 N N . CYS A 1 249 ? -10.146 -7.075 3.956 1.00 70.44 249 CYS A N 1
ATOM 1933 C CA . CYS A 1 249 ? -10.042 -8.271 4.786 1.00 70.44 249 CYS A CA 1
ATOM 1934 C C . CYS A 1 249 ? -10.295 -7.974 6.269 1.00 70.44 249 CYS A C 1
ATOM 1936 O O . CYS A 1 249 ? -11.053 -8.694 6.920 1.00 70.44 249 CYS A O 1
ATOM 1938 N N . ALA A 1 250 ? -9.725 -6.888 6.799 1.00 71.19 250 ALA A N 1
ATOM 1939 C CA . ALA A 1 250 ? -9.946 -6.487 8.188 1.00 71.19 250 ALA A CA 1
ATOM 1940 C C . ALA A 1 250 ? -11.437 -6.240 8.480 1.00 71.19 250 ALA A C 1
ATOM 1942 O O . ALA A 1 250 ? -11.965 -6.693 9.498 1.00 71.19 250 ALA A O 1
ATOM 1943 N N . ILE A 1 251 ? -12.133 -5.580 7.549 1.00 71.62 251 ILE A N 1
ATOM 1944 C CA . ILE A 1 251 ? -13.560 -5.278 7.687 1.00 71.62 251 ILE A CA 1
ATOM 1945 C C . ILE A 1 251 ? -14.404 -6.559 7.623 1.00 71.62 251 ILE A C 1
ATOM 1947 O O . ILE A 1 251 ? -15.298 -6.746 8.450 1.00 71.62 251 ILE A O 1
ATOM 1951 N N . GLU A 1 252 ? -14.119 -7.456 6.673 1.00 81.56 252 GLU A N 1
ATOM 1952 C CA . GLU A 1 252 ? -14.804 -8.750 6.589 1.00 81.56 252 GLU A CA 1
ATOM 1953 C C . GLU A 1 252 ? -14.626 -9.563 7.880 1.00 81.56 252 GLU A C 1
ATOM 1955 O O . GLU A 1 252 ? -15.602 -10.087 8.420 1.00 81.56 252 GLU A O 1
ATOM 1960 N N . SER A 1 253 ? -13.396 -9.627 8.393 1.00 80.88 253 SER A N 1
ATOM 1961 C CA . SER A 1 253 ? -13.064 -10.324 9.637 1.00 80.88 253 SER A CA 1
ATOM 1962 C C . SER A 1 253 ? -13.863 -9.803 10.822 1.00 80.88 253 SER A C 1
ATOM 1964 O O . SER A 1 253 ? -14.496 -10.586 11.535 1.00 80.88 253 SER A O 1
ATOM 1966 N N . ALA A 1 254 ? -13.922 -8.480 10.991 1.00 73.06 254 ALA A N 1
ATOM 1967 C CA . ALA A 1 254 ? -14.709 -7.864 12.050 1.00 73.06 254 ALA A CA 1
ATOM 1968 C C . ALA A 1 254 ? -16.202 -8.217 11.941 1.00 73.06 254 ALA A C 1
ATOM 1970 O O . ALA A 1 254 ? -16.827 -8.548 12.951 1.00 73.06 254 ALA A O 1
ATOM 1971 N N . ALA A 1 255 ? -16.760 -8.203 10.726 1.00 80.31 255 ALA A N 1
ATOM 1972 C CA . ALA A 1 255 ? -18.162 -8.529 10.483 1.00 80.31 255 ALA A CA 1
ATOM 1973 C C . ALA A 1 255 ? -18.491 -10.002 10.757 1.00 80.31 255 ALA A C 1
ATOM 1975 O O . ALA A 1 255 ? -19.506 -10.279 11.398 1.00 80.31 255 ALA A O 1
ATOM 1976 N N . LYS A 1 256 ? -17.627 -10.936 10.328 1.00 84.19 256 LYS A N 1
ATOM 1977 C CA . LYS A 1 256 ? -17.793 -12.380 10.571 1.00 84.19 256 LYS A CA 1
ATOM 1978 C C . LYS A 1 256 ? -17.629 -12.744 12.045 1.00 84.19 256 LYS A C 1
ATOM 1980 O O . LYS A 1 256 ? -18.388 -13.568 12.546 1.00 84.19 256 LYS A O 1
ATOM 1985 N N . ALA A 1 257 ? -16.661 -12.143 12.736 1.00 79.12 257 ALA A N 1
ATOM 1986 C CA . ALA A 1 257 ? -16.412 -12.416 14.150 1.00 79.12 257 ALA A CA 1
ATOM 1987 C C . ALA A 1 257 ? -17.490 -11.820 15.075 1.00 79.12 257 ALA A C 1
ATOM 1989 O O . ALA A 1 257 ? -17.672 -12.304 16.189 1.00 79.12 257 ALA A O 1
ATOM 1990 N N . ASN A 1 258 ? -18.227 -10.797 14.620 1.00 73.81 258 ASN A N 1
ATOM 1991 C CA . ASN A 1 258 ? -19.211 -10.074 15.430 1.00 73.81 258 ASN A CA 1
ATOM 1992 C C . ASN A 1 258 ? -20.584 -9.962 14.733 1.00 73.81 258 ASN A C 1
ATOM 1994 O O . ASN A 1 258 ? -21.061 -8.849 14.495 1.00 73.81 258 ASN A O 1
ATOM 1998 N N . PRO A 1 259 ? -21.273 -11.080 14.435 1.00 80.19 259 PRO A N 1
ATOM 1999 C CA . PRO A 1 259 ? -22.503 -11.066 13.635 1.00 80.19 259 PRO A CA 1
ATOM 2000 C C . PRO A 1 259 ? -23.659 -10.291 14.291 1.00 80.19 259 PRO A C 1
ATOM 2002 O O . PRO A 1 259 ? -24.528 -9.771 13.597 1.00 80.19 259 PRO A O 1
ATOM 2005 N N . ALA A 1 260 ? -23.663 -10.176 15.623 1.00 77.50 260 ALA A N 1
ATOM 2006 C CA . ALA A 1 260 ? -24.673 -9.429 16.373 1.00 77.50 260 ALA A CA 1
ATOM 2007 C C . ALA A 1 260 ? -24.369 -7.921 16.509 1.00 77.50 260 ALA A C 1
ATOM 2009 O O . ALA A 1 260 ? -25.216 -7.174 16.997 1.00 77.50 260 ALA A O 1
ATOM 2010 N N . ARG A 1 261 ? -23.176 -7.452 16.110 1.00 70.12 261 ARG A N 1
ATOM 2011 C CA . ARG A 1 261 ? -22.763 -6.044 16.240 1.00 70.12 261 ARG A CA 1
ATOM 2012 C C . ARG A 1 261 ? -22.751 -5.353 14.884 1.00 70.12 261 ARG A C 1
ATOM 2014 O O . ARG A 1 261 ? -22.397 -5.963 13.880 1.00 70.12 261 ARG A O 1
ATOM 2021 N N . GLN A 1 262 ? -23.092 -4.066 14.871 1.00 71.19 262 GLN A N 1
ATOM 2022 C CA . GLN A 1 262 ? -22.921 -3.224 13.687 1.00 71.19 262 GLN A CA 1
ATOM 2023 C C . GLN A 1 262 ? -21.452 -2.809 13.549 1.00 71.19 262 GLN A C 1
ATOM 2025 O O . GLN A 1 262 ? -20.848 -2.309 14.496 1.00 71.19 262 GLN A O 1
ATOM 2030 N N . ILE A 1 263 ? -20.900 -2.993 12.357 1.00 63.69 263 ILE A N 1
ATOM 2031 C CA . ILE A 1 263 ? -19.554 -2.599 11.961 1.00 63.69 263 ILE A CA 1
ATOM 2032 C C . ILE A 1 263 ? -19.663 -1.315 11.148 1.00 63.69 263 ILE A C 1
ATOM 2034 O O . ILE A 1 263 ? -20.082 -1.331 9.991 1.00 63.69 263 ILE A O 1
ATOM 2038 N N . TYR A 1 264 ? -19.284 -0.196 11.755 1.00 64.38 264 TYR A N 1
ATOM 2039 C CA . TYR A 1 264 ? -19.237 1.093 11.077 1.00 64.38 264 TYR A CA 1
ATOM 2040 C C . TYR A 1 264 ? -17.843 1.333 10.510 1.00 64.38 264 TYR A C 1
ATOM 2042 O O . TYR A 1 264 ? -16.870 1.438 11.251 1.00 64.38 264 TYR A O 1
ATOM 2050 N N . VAL A 1 265 ? -17.747 1.438 9.190 1.00 64.56 265 VAL A N 1
ATOM 2051 C CA . VAL A 1 265 ? -16.504 1.772 8.500 1.00 64.56 265 VAL A CA 1
ATOM 2052 C C . VAL A 1 265 ? -16.561 3.235 8.108 1.00 64.56 265 VAL A C 1
ATOM 2054 O O . VAL A 1 265 ? -17.404 3.652 7.309 1.00 64.56 265 VAL A O 1
ATOM 2057 N N . PHE A 1 266 ? -15.662 4.018 8.680 1.00 64.06 266 PHE A N 1
ATOM 2058 C CA . PHE A 1 266 ? -15.599 5.450 8.460 1.00 64.06 266 PHE A CA 1
ATOM 2059 C C . PHE A 1 266 ? -14.658 5.793 7.309 1.00 64.06 266 PHE A C 1
ATOM 2061 O O . PHE A 1 266 ? -13.498 5.393 7.284 1.00 64.06 266 PHE A O 1
ATOM 2068 N N . PHE A 1 267 ? -15.146 6.599 6.376 1.00 59.03 267 PHE A N 1
ATOM 2069 C CA . PHE A 1 267 ? -14.378 7.121 5.257 1.00 59.03 267 PHE A CA 1
ATOM 2070 C C . PHE A 1 267 ? -14.416 8.632 5.306 1.00 59.03 267 PHE A C 1
ATOM 2072 O O . PHE A 1 267 ? -15.468 9.240 5.441 1.00 59.03 267 PHE A O 1
ATOM 2079 N N . ASN A 1 268 ? -13.281 9.283 5.109 1.00 53.62 268 ASN A N 1
ATOM 2080 C CA . ASN A 1 268 ? -13.270 10.740 5.006 1.00 53.62 268 ASN A CA 1
ATOM 2081 C C . ASN A 1 268 ? -13.987 11.196 3.690 1.00 53.62 268 ASN A C 1
ATOM 2083 O O . ASN A 1 268 ? -14.540 12.292 3.581 1.00 53.62 268 ASN A O 1
ATOM 2087 N N . SER A 1 269 ? -14.059 10.312 2.683 1.00 52.12 269 SER A N 1
ATOM 2088 C CA . SER A 1 269 ? -14.726 10.526 1.386 1.00 52.12 269 SER A CA 1
ATOM 2089 C C . SER A 1 269 ? -16.194 10.073 1.363 1.00 52.12 269 SER A C 1
ATOM 2091 O O . SER A 1 269 ? -16.518 9.077 2.005 1.00 52.12 269 SER A O 1
ATOM 2093 N N . PRO A 1 270 ? -17.087 10.713 0.579 1.00 49.69 270 PRO A N 1
ATOM 2094 C CA . PRO A 1 270 ? -18.366 10.124 0.229 1.00 49.69 270 PRO A CA 1
ATOM 2095 C C . PRO A 1 270 ? -18.166 8.858 -0.596 1.00 49.69 270 PRO A C 1
ATOM 2097 O O . PRO A 1 270 ? -17.558 8.864 -1.669 1.00 49.69 270 PRO A O 1
ATOM 2100 N N . ILE A 1 271 ? -18.778 7.793 -0.104 1.00 49.19 271 ILE A N 1
ATOM 2101 C CA . ILE A 1 271 ? -18.844 6.504 -0.764 1.00 49.19 271 ILE A CA 1
ATOM 2102 C C . ILE A 1 271 ? -20.141 6.485 -1.557 1.00 49.19 271 ILE A C 1
ATOM 2104 O O . ILE A 1 271 ? -21.232 6.536 -0.994 1.00 49.19 271 ILE A O 1
ATOM 2108 N N . LYS A 1 272 ? -20.027 6.473 -2.877 1.00 52.91 272 LYS A N 1
ATOM 2109 C CA . LYS A 1 272 ? -21.184 6.382 -3.767 1.00 52.91 272 LYS A CA 1
ATOM 2110 C C . LYS A 1 272 ? -21.400 4.922 -4.167 1.00 52.91 272 LYS A C 1
ATOM 2112 O O . LYS A 1 272 ? -20.432 4.168 -4.226 1.00 52.91 272 LYS A O 1
ATOM 2117 N N . ASN A 1 273 ? -22.639 4.548 -4.491 1.00 48.91 273 ASN A N 1
ATOM 2118 C CA . ASN A 1 273 ? -23.036 3.154 -4.762 1.00 48.91 273 ASN A CA 1
ATOM 2119 C C . ASN A 1 273 ? -22.140 2.441 -5.784 1.00 48.91 273 ASN A C 1
ATOM 2121 O O . ASN A 1 273 ? -21.747 1.305 -5.573 1.00 48.91 273 ASN A O 1
ATOM 2125 N N . TYR A 1 274 ? -21.689 3.133 -6.823 1.00 43.62 274 TYR A N 1
ATOM 2126 C CA . TYR A 1 274 ? -20.791 2.542 -7.813 1.00 43.62 274 TYR A CA 1
ATOM 2127 C C . TYR A 1 274 ? -19.377 2.222 -7.293 1.00 43.62 274 TYR A C 1
ATOM 2129 O O . TYR A 1 274 ? -18.708 1.362 -7.856 1.00 43.62 274 TYR A O 1
ATOM 2137 N N . ILE A 1 275 ? -18.871 2.959 -6.287 1.00 49.25 275 ILE A N 1
ATOM 2138 C CA . ILE A 1 275 ? -17.556 2.686 -5.681 1.00 49.25 275 ILE A CA 1
ATOM 2139 C C . ILE A 1 275 ? -17.671 1.352 -4.958 1.00 49.25 275 ILE A C 1
ATOM 2141 O O . ILE A 1 275 ? -16.752 0.542 -5.008 1.00 49.25 275 ILE A O 1
ATOM 2145 N N . LEU A 1 276 ? -18.830 1.112 -4.346 1.00 51.88 276 LEU A N 1
ATOM 2146 C CA . LEU A 1 276 ? -19.157 -0.151 -3.712 1.00 51.88 276 LEU A CA 1
ATOM 2147 C C . LEU A 1 276 ? -19.270 -1.252 -4.745 1.00 51.88 276 LEU A C 1
ATOM 2149 O O . LEU A 1 276 ? -18.538 -2.215 -4.623 1.00 51.88 276 LEU A O 1
ATOM 2153 N N . GLU A 1 277 ? -20.057 -1.067 -5.802 1.00 48.19 277 GLU A N 1
ATOM 2154 C CA . GLU A 1 277 ? -20.295 -2.090 -6.830 1.00 48.19 277 GLU A CA 1
ATOM 2155 C C . GLU A 1 277 ? -19.039 -2.519 -7.609 1.00 48.19 277 GLU A C 1
ATOM 2157 O O . GLU A 1 277 ? -19.039 -3.566 -8.253 1.00 48.19 277 GLU A O 1
ATOM 2162 N N . ARG A 1 278 ? -17.974 -1.707 -7.619 1.00 40.16 278 ARG A N 1
ATOM 2163 C CA . ARG A 1 278 ? -16.808 -1.933 -8.496 1.00 40.16 278 ARG A CA 1
ATOM 2164 C C . ARG A 1 278 ? -15.462 -1.995 -7.786 1.00 40.16 278 ARG A C 1
ATOM 2166 O O . ARG A 1 278 ? -14.431 -2.070 -8.453 1.00 40.16 278 ARG A O 1
ATOM 2173 N N . SER A 1 279 ? -15.463 -1.968 -6.459 1.00 54.97 279 SER A N 1
ATOM 2174 C CA . SER A 1 279 ? -14.289 -2.275 -5.641 1.00 54.97 279 SER A CA 1
ATOM 2175 C C . SER A 1 279 ? -14.483 -3.605 -4.917 1.00 54.97 279 SER A C 1
ATOM 2177 O O . SER A 1 279 ? -1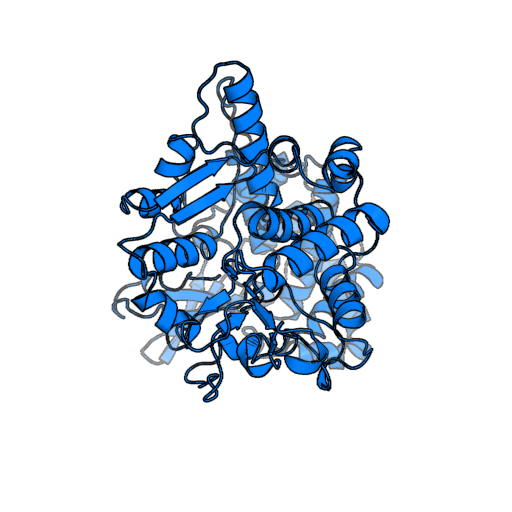5.580 -4.162 -4.880 1.00 54.97 279 SER A O 1
ATOM 2179 N N . ASN A 1 280 ? -13.425 -4.094 -4.278 1.00 56.09 280 ASN A N 1
ATOM 2180 C CA . ASN A 1 280 ? -13.507 -5.186 -3.308 1.00 56.09 280 ASN A CA 1
ATOM 2181 C C . ASN A 1 280 ? -14.502 -4.909 -2.160 1.00 56.09 280 ASN A C 1
ATOM 2183 O O . ASN A 1 280 ? -14.959 -5.848 -1.512 1.00 56.09 280 ASN A O 1
ATOM 2187 N N . LEU A 1 281 ? -14.914 -3.652 -1.949 1.00 61.31 281 LEU A N 1
ATOM 2188 C CA . LEU A 1 281 ? -15.955 -3.291 -0.989 1.00 61.31 281 LEU A CA 1
ATOM 2189 C C . LEU A 1 281 ? -17.344 -3.830 -1.378 1.00 61.31 281 LEU A C 1
ATOM 2191 O O . LEU A 1 281 ? -18.198 -3.915 -0.496 1.00 61.31 281 LEU A O 1
ATOM 2195 N N . ILE A 1 282 ? -17.585 -4.260 -2.630 1.00 65.69 282 ILE A N 1
ATOM 2196 C CA . ILE A 1 282 ? -18.844 -4.943 -2.991 1.00 65.69 282 ILE A CA 1
ATOM 2197 C C . ILE A 1 282 ? -19.025 -6.213 -2.161 1.00 65.69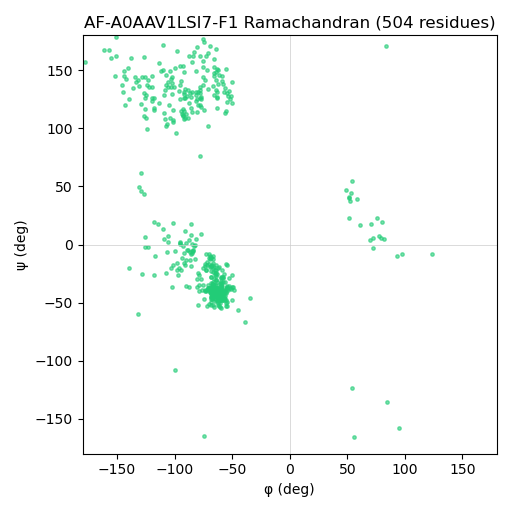 282 ILE A C 1
ATOM 2199 O O . ILE A 1 282 ? -20.125 -6.519 -1.703 1.00 65.69 282 ILE A O 1
ATOM 2203 N N . LEU A 1 283 ? -17.927 -6.927 -1.889 1.00 69.81 283 LEU A N 1
ATOM 2204 C CA . LEU A 1 283 ? -17.958 -8.132 -1.070 1.00 69.81 283 LEU A CA 1
ATOM 2205 C C . LEU A 1 283 ? -18.330 -7.832 0.378 1.00 69.81 283 LEU A C 1
ATOM 2207 O O . LEU A 1 283 ? -18.775 -8.736 1.075 1.00 69.81 283 LEU A O 1
ATOM 2211 N N . LEU A 1 284 ? -18.178 -6.589 0.834 1.00 68.69 284 LEU A N 1
ATOM 2212 C CA . LEU A 1 284 ? -18.595 -6.177 2.168 1.00 68.69 284 LEU A CA 1
ATOM 2213 C C . LEU A 1 284 ? -20.103 -5.905 2.232 1.00 68.69 284 LEU A C 1
ATOM 2215 O O . LEU A 1 284 ? -20.704 -6.073 3.287 1.00 68.69 284 LEU A O 1
ATOM 2219 N N . GLN A 1 285 ? -20.754 -5.571 1.111 1.00 73.00 285 GLN A N 1
ATOM 2220 C CA . GLN A 1 285 ? -22.200 -5.310 1.083 1.00 73.00 285 GLN A CA 1
ATOM 2221 C C . GLN A 1 285 ? -23.058 -6.551 1.354 1.00 73.00 285 GLN A C 1
ATOM 2223 O O . GLN A 1 285 ? -24.227 -6.418 1.712 1.00 73.00 285 GLN A O 1
ATOM 2228 N N . LYS A 1 286 ? -22.496 -7.758 1.225 1.00 81.81 286 LYS A N 1
ATOM 2229 C CA . LYS A 1 286 ? -23.204 -8.998 1.577 1.00 81.81 286 LYS A CA 1
ATOM 2230 C C . LYS A 1 286 ? -23.417 -9.167 3.085 1.00 81.81 286 LYS A C 1
ATOM 2232 O O . LYS A 1 286 ? -24.235 -9.985 3.493 1.00 81.81 286 LYS A O 1
ATOM 2237 N N . TYR A 1 287 ? -22.682 -8.417 3.904 1.00 78.62 287 TYR A N 1
ATOM 2238 C CA . TYR A 1 287 ? -22.822 -8.426 5.353 1.00 78.62 287 TYR A CA 1
ATOM 2239 C C . TYR A 1 287 ? -23.804 -7.329 5.770 1.00 78.62 287 TYR A C 1
ATOM 2241 O O . TYR A 1 287 ? -23.527 -6.135 5.663 1.00 78.62 287 TYR A O 1
ATOM 2249 N N . ASN A 1 288 ? -24.970 -7.735 6.271 1.00 85.00 288 ASN A N 1
ATOM 2250 C CA . ASN A 1 288 ? -26.035 -6.821 6.698 1.00 85.00 288 ASN A CA 1
ATOM 2251 C C . ASN A 1 288 ? -25.640 -5.929 7.893 1.00 85.00 288 ASN A C 1
ATOM 2253 O O . ASN A 1 288 ? -26.236 -4.864 8.094 1.00 85.00 288 ASN A O 1
ATOM 2257 N N . ASN A 1 289 ? -24.635 -6.358 8.658 1.00 78.31 289 ASN A N 1
ATOM 2258 C CA . ASN A 1 289 ? -24.090 -5.663 9.810 1.00 78.31 289 ASN A CA 1
ATOM 2259 C C . ASN A 1 289 ? -22.942 -4.704 9.465 1.00 78.31 289 ASN A C 1
ATOM 2261 O O . ASN A 1 289 ? -22.443 -4.053 10.372 1.00 78.31 289 ASN A O 1
ATOM 2265 N N . ILE A 1 290 ? -22.542 -4.555 8.196 1.00 75.81 290 ILE A N 1
ATOM 2266 C CA . ILE A 1 290 ? -21.582 -3.521 7.780 1.00 75.81 290 ILE A CA 1
ATOM 2267 C C . ILE A 1 290 ? -22.328 -2.249 7.358 1.00 75.81 290 ILE A C 1
ATOM 2269 O O . ILE A 1 290 ? -23.254 -2.278 6.544 1.00 75.81 290 ILE A O 1
ATOM 2273 N N . LYS A 1 291 ? -21.891 -1.102 7.884 1.00 71.19 291 LYS A N 1
ATOM 2274 C CA . LYS A 1 291 ? -22.361 0.241 7.531 1.00 71.19 291 LYS A CA 1
ATOM 2275 C C . LYS A 1 291 ? -21.171 1.102 7.146 1.00 71.19 291 LYS A C 1
ATOM 2277 O O . LYS A 1 291 ? -20.228 1.248 7.911 1.00 71.19 291 LYS A O 1
ATOM 2282 N N . LEU A 1 292 ? -21.219 1.701 5.966 1.00 68.62 292 LEU A N 1
ATOM 2283 C CA . LEU A 1 292 ? -20.137 2.542 5.470 1.00 68.62 292 LEU A CA 1
ATOM 2284 C C . LEU A 1 292 ? -20.564 4.004 5.593 1.00 68.62 292 LEU A C 1
ATOM 2286 O O . LEU A 1 292 ? -21.590 4.400 5.041 1.00 68.62 292 LEU A O 1
ATOM 2290 N N . LEU A 1 293 ? -19.809 4.794 6.352 1.00 62.00 293 LEU A N 1
ATOM 2291 C CA . LEU A 1 293 ? -20.180 6.151 6.743 1.00 62.00 293 LEU A CA 1
ATOM 2292 C C . LEU A 1 293 ? -19.120 7.156 6.312 1.00 62.00 293 LEU A C 1
ATOM 2294 O O . LEU A 1 293 ? -17.922 6.909 6.430 1.00 62.00 293 LEU A O 1
ATOM 2298 N N . ARG A 1 294 ? -19.563 8.335 5.867 1.00 71.44 294 ARG A N 1
ATOM 2299 C CA . ARG A 1 294 ? -18.664 9.462 5.614 1.00 71.44 294 ARG A CA 1
ATOM 2300 C C . ARG A 1 294 ? -18.412 10.244 6.902 1.00 71.44 294 ARG A C 1
ATOM 2302 O O . ARG A 1 294 ? -19.360 10.684 7.544 1.00 71.44 294 ARG A O 1
ATOM 2309 N N . VAL A 1 295 ? -17.149 10.518 7.200 1.00 65.56 295 VAL A N 1
ATOM 2310 C CA . VAL A 1 295 ? -16.715 11.424 8.264 1.00 65.56 295 VAL A CA 1
ATOM 2311 C C . VAL A 1 295 ? -16.287 12.755 7.665 1.00 65.56 295 VAL A C 1
ATOM 2313 O O . VAL A 1 295 ? -15.483 12.813 6.739 1.00 65.56 295 VAL A O 1
ATOM 2316 N N . LEU A 1 296 ? -16.824 13.835 8.224 1.00 78.50 296 LEU A N 1
ATOM 2317 C CA . LEU A 1 296 ? -16.322 15.190 8.035 1.00 78.50 296 LEU A CA 1
ATOM 2318 C C . LEU A 1 296 ? -15.676 15.604 9.349 1.00 78.50 296 LEU A C 1
ATOM 2320 O O . LEU A 1 296 ? -16.391 15.824 10.320 1.00 78.50 296 LEU A O 1
ATOM 2324 N N . ILE A 1 297 ? -14.345 15.681 9.390 1.00 81.69 297 ILE A N 1
ATOM 2325 C CA . ILE A 1 297 ? -13.616 15.854 10.655 1.00 81.69 297 ILE A CA 1
ATOM 2326 C C . ILE A 1 297 ? -13.995 17.128 11.412 1.00 81.69 297 ILE A C 1
ATOM 2328 O O . ILE A 1 297 ? -14.018 17.109 12.633 1.00 81.69 297 ILE A O 1
ATOM 2332 N N . THR A 1 298 ? -14.359 18.202 10.707 1.00 87.44 298 THR A N 1
ATOM 2333 C CA . THR A 1 298 ? -14.870 19.431 11.328 1.00 87.44 298 THR A CA 1
ATOM 2334 C C . THR A 1 298 ? -16.138 19.144 12.124 1.00 87.44 298 THR A C 1
ATOM 2336 O O . THR A 1 298 ? -16.139 19.327 13.331 1.00 87.44 298 THR A O 1
ATOM 2339 N N . LYS A 1 299 ? -17.150 18.541 11.487 1.00 87.25 299 LYS A N 1
ATOM 2340 C CA . LYS A 1 299 ? -18.389 18.116 12.163 1.00 87.25 299 LYS A CA 1
ATOM 2341 C C . LYS A 1 299 ? -18.143 17.090 13.264 1.00 87.25 299 LYS A C 1
ATOM 2343 O O . LYS A 1 299 ? -18.857 17.028 14.254 1.00 87.25 299 LYS A O 1
ATOM 2348 N N . PHE A 1 300 ? -17.150 16.234 13.061 1.00 82.44 300 PHE A N 1
ATOM 2349 C CA . PHE A 1 300 ? -16.781 15.212 14.028 1.00 82.44 300 PHE A CA 1
ATOM 2350 C C . PHE A 1 300 ? -16.077 15.799 15.256 1.00 82.44 300 PHE A C 1
ATOM 2352 O O . PHE A 1 300 ? -16.068 15.165 16.303 1.00 82.44 300 PHE A O 1
ATOM 2359 N N . ALA A 1 301 ? -15.499 16.994 15.142 1.00 91.88 301 ALA A N 1
ATOM 2360 C CA . ALA A 1 301 ? -14.872 17.708 16.244 1.00 91.88 301 ALA A CA 1
ATOM 2361 C C . ALA A 1 301 ? -15.849 18.626 16.995 1.00 91.88 301 ALA A C 1
ATOM 2363 O O . ALA A 1 301 ? -15.516 19.046 18.101 1.00 91.88 301 ALA A O 1
ATOM 2364 N N . ASP A 1 302 ? -17.042 18.897 16.455 1.00 93.56 302 ASP A N 1
ATOM 2365 C CA . ASP A 1 302 ? -18.054 19.738 17.104 1.00 93.56 302 ASP A CA 1
ATOM 2366 C C . ASP A 1 302 ? -18.352 19.253 18.537 1.00 93.56 302 ASP A C 1
ATOM 2368 O O . ASP A 1 302 ? -18.547 18.050 18.796 1.00 93.56 302 ASP A O 1
ATOM 2372 N N . GLY A 1 303 ? -18.364 20.199 19.478 1.00 92.31 303 GLY A N 1
ATOM 2373 C CA . GLY A 1 303 ? -18.617 19.966 20.897 1.00 92.31 303 GLY A CA 1
ATOM 2374 C C . GLY A 1 303 ? -17.495 19.223 21.624 1.00 92.31 303 GLY A C 1
ATOM 2375 O O . GLY A 1 303 ? -17.739 18.657 22.686 1.00 92.31 303 GLY A O 1
ATOM 2376 N N . THR A 1 304 ? -16.286 19.162 21.057 1.00 95.25 304 THR A N 1
ATOM 2377 C CA . THR A 1 304 ? -15.118 18.539 21.705 1.00 95.25 304 THR A CA 1
ATOM 2378 C C . THR A 1 304 ? -14.046 19.577 22.038 1.00 95.25 304 THR A C 1
ATOM 2380 O O . THR A 1 304 ? -13.964 20.606 21.367 1.00 95.25 304 THR A O 1
ATOM 2383 N N . PRO A 1 305 ? -13.160 19.331 23.022 1.00 95.69 305 PRO A N 1
ATOM 2384 C CA . PRO A 1 305 ? -12.149 20.320 23.399 1.00 95.69 305 PRO A CA 1
ATOM 2385 C C . PRO A 1 305 ? -11.219 20.748 22.250 1.00 95.69 305 PRO A C 1
ATOM 2387 O O . PRO A 1 305 ? -10.747 21.885 22.258 1.00 95.69 305 PRO A O 1
ATOM 2390 N N . ILE A 1 306 ? -10.989 19.880 21.255 1.00 95.44 306 ILE A N 1
ATOM 2391 C CA . ILE A 1 306 ? -10.136 20.146 20.082 1.00 95.44 306 ILE A CA 1
ATOM 2392 C C . ILE A 1 306 ? -10.859 20.891 18.947 1.00 95.44 306 ILE A C 1
ATOM 2394 O O . ILE A 1 306 ? -10.210 21.278 17.979 1.00 95.44 306 ILE A O 1
ATOM 2398 N N . GLU A 1 307 ? -12.171 21.135 19.054 1.00 95.69 307 GLU A N 1
ATOM 2399 C CA . GLU A 1 307 ? -12.992 21.794 18.027 1.00 95.69 307 GLU A CA 1
ATOM 2400 C C . GLU A 1 307 ? -12.306 23.036 17.447 1.00 95.69 307 GLU A C 1
ATOM 2402 O O . GLU A 1 307 ? -12.027 23.099 16.248 1.00 95.69 307 GLU A O 1
ATOM 2407 N N . SER A 1 308 ? -11.935 23.986 18.309 1.00 95.06 308 SER A N 1
ATOM 2408 C CA . SER A 1 308 ? -11.324 25.247 17.885 1.00 95.06 308 SER A CA 1
ATOM 2409 C C . SER A 1 308 ? -10.049 25.041 17.066 1.00 95.06 308 SER A C 1
ATOM 2411 O O . SER A 1 308 ? -9.866 25.706 16.046 1.00 95.06 308 SER A O 1
ATOM 2413 N N . LEU A 1 309 ? -9.198 24.083 17.452 1.00 94.94 309 LEU A N 1
ATOM 2414 C CA . LEU A 1 309 ? -7.983 23.739 16.717 1.00 94.94 309 LEU A CA 1
ATOM 2415 C C . LEU A 1 309 ? -8.320 23.232 15.308 1.00 94.94 309 LEU A C 1
ATOM 2417 O O . LEU A 1 309 ? -7.707 23.677 14.334 1.00 94.94 309 LEU A O 1
ATOM 2421 N N . ILE A 1 310 ? -9.308 22.342 15.177 1.00 93.81 310 ILE A N 1
ATOM 2422 C CA . ILE A 1 310 ? -9.720 21.789 13.880 1.00 93.81 310 ILE A CA 1
ATOM 2423 C C . ILE A 1 310 ? -10.257 22.889 12.962 1.00 93.81 310 ILE A C 1
ATOM 2425 O O . ILE A 1 310 ? -9.855 22.960 11.796 1.00 93.81 310 ILE A O 1
ATOM 2429 N N . TYR A 1 311 ? -11.074 23.803 13.490 1.00 93.25 311 TYR A N 1
ATOM 2430 C CA . TYR A 1 311 ? -11.616 24.932 12.728 1.00 93.25 311 TYR A CA 1
ATOM 2431 C C . TYR A 1 311 ? -10.543 25.924 12.246 1.00 93.25 311 TYR A C 1
ATOM 2433 O O . TYR A 1 311 ? -10.728 26.556 11.208 1.00 93.25 311 TYR A O 1
ATOM 2441 N N . THR A 1 312 ? -9.375 26.010 12.899 1.00 93.12 312 THR A N 1
ATOM 2442 C CA . THR A 1 312 ? -8.247 26.823 12.385 1.00 93.12 312 THR A CA 1
ATOM 2443 C C . THR A 1 312 ? -7.595 26.262 11.109 1.00 93.12 312 THR A C 1
ATOM 2445 O O . THR A 1 312 ? -6.727 26.911 10.504 1.00 93.12 312 THR A O 1
ATOM 2448 N N . GLY A 1 313 ? -7.959 25.037 10.712 1.00 90.06 313 GLY A N 1
ATOM 2449 C CA . GLY A 1 313 ? -7.325 24.297 9.625 1.00 90.06 313 GLY A CA 1
ATOM 2450 C C . GLY A 1 313 ? -5.962 23.708 10.001 1.00 90.06 313 GLY A C 1
ATOM 2451 O O . GLY A 1 313 ? -5.152 23.460 9.109 1.00 90.06 313 GLY A O 1
ATOM 2452 N N . ALA A 1 314 ? -5.687 23.491 11.293 1.00 90.81 314 ALA A N 1
ATOM 2453 C CA . ALA A 1 314 ? -4.403 22.985 11.793 1.00 90.81 314 ALA A CA 1
ATOM 2454 C C . ALA A 1 314 ? -3.965 21.660 11.139 1.00 90.81 314 ALA A C 1
ATOM 2456 O O . ALA A 1 314 ? -2.786 21.477 10.829 1.00 90.81 314 ALA A O 1
ATOM 2457 N N . LEU A 1 315 ? -4.915 20.758 10.871 1.00 87.50 315 LEU A N 1
ATOM 2458 C CA . LEU A 1 315 ? -4.647 19.492 10.181 1.00 87.50 315 LEU A CA 1
ATOM 2459 C C . LEU A 1 315 ? -4.260 19.700 8.710 1.00 87.50 315 LEU A C 1
ATOM 2461 O O . LEU A 1 315 ? -3.309 19.086 8.237 1.00 87.50 315 LEU A O 1
ATOM 2465 N N . ASN A 1 316 ? -4.922 20.627 8.008 1.00 83.69 316 ASN A N 1
ATOM 2466 C CA . ASN A 1 316 ? -4.602 20.955 6.612 1.00 83.69 316 ASN A CA 1
ATOM 2467 C C . ASN A 1 316 ? -3.237 21.646 6.467 1.00 83.69 316 ASN A C 1
ATOM 2469 O O . ASN A 1 316 ? -2.609 21.548 5.419 1.00 83.69 316 ASN A O 1
ATOM 2473 N N . LYS A 1 317 ? -2.790 22.362 7.505 1.00 89.81 317 LYS A N 1
ATOM 2474 C CA . LYS A 1 317 ? -1.498 23.070 7.544 1.00 89.81 317 LYS A CA 1
ATOM 2475 C C . LYS A 1 317 ? -0.329 22.177 7.968 1.00 89.81 317 LYS A C 1
ATOM 2477 O O . LYS A 1 317 ? 0.813 22.629 7.967 1.00 89.81 317 LYS A O 1
ATOM 2482 N N . SER A 1 318 ? -0.595 20.943 8.383 1.00 88.81 318 SER A N 1
ATOM 2483 C CA . SER A 1 318 ? 0.441 20.040 8.866 1.00 88.81 318 SER A CA 1
ATOM 2484 C C . SER A 1 318 ? 1.291 19.465 7.735 1.00 88.81 318 SER A C 1
ATOM 2486 O O . SER A 1 318 ? 0.771 19.099 6.684 1.00 88.81 318 SER A O 1
ATOM 2488 N N . LEU A 1 319 ? 2.589 19.282 8.003 1.00 85.62 319 LEU A N 1
ATOM 2489 C CA . LEU A 1 319 ? 3.501 18.516 7.145 1.00 85.62 319 LEU A CA 1
ATOM 2490 C C . LEU A 1 319 ? 3.123 17.024 7.055 1.00 85.62 319 LEU A C 1
ATOM 2492 O O . LEU A 1 319 ? 3.546 16.345 6.126 1.00 85.62 319 LEU A O 1
ATOM 2496 N N . TRP A 1 320 ? 2.309 16.536 7.997 1.00 82.81 320 TRP A N 1
ATOM 2497 C CA . TRP A 1 320 ? 1.851 15.149 8.140 1.00 82.81 320 TRP A CA 1
ATOM 2498 C C . TRP A 1 320 ? 0.321 15.093 8.220 1.00 82.81 320 TRP A C 1
ATOM 2500 O O . TRP A 1 320 ? -0.257 14.428 9.077 1.00 82.81 320 TRP A O 1
ATOM 2510 N N . GLY A 1 321 ? -0.357 15.866 7.363 1.00 80.25 321 GLY A N 1
ATOM 2511 C CA . GLY A 1 321 ? -1.803 16.086 7.452 1.00 80.25 321 GLY A CA 1
ATOM 2512 C C . GLY A 1 321 ? -2.646 14.807 7.434 1.00 80.25 321 GLY A C 1
ATOM 2513 O O . GLY A 1 321 ? -3.679 14.766 8.096 1.00 80.25 321 GLY A O 1
ATOM 2514 N N . VAL A 1 322 ? -2.212 13.749 6.739 1.00 73.75 322 VAL A N 1
ATOM 2515 C CA . VAL A 1 322 ? -2.917 12.455 6.722 1.00 73.75 322 VAL A CA 1
ATOM 2516 C C . VAL A 1 322 ? -2.765 11.741 8.061 1.00 73.75 322 VAL A C 1
ATOM 2518 O O . VAL A 1 322 ? -3.771 11.378 8.668 1.00 73.75 322 VAL A O 1
ATOM 2521 N N . GLU A 1 323 ? -1.531 11.574 8.533 1.00 80.69 323 GLU A N 1
ATOM 2522 C CA . GLU A 1 323 ? -1.238 10.888 9.789 1.00 80.69 323 GLU A CA 1
ATOM 2523 C C . GLU A 1 323 ? -1.855 11.613 10.985 1.00 80.69 323 GLU A C 1
ATOM 2525 O O . GLU A 1 323 ? -2.586 10.998 11.753 1.00 80.69 323 GLU A O 1
ATOM 2530 N N . HIS A 1 324 ? -1.701 12.935 11.079 1.00 91.00 324 HIS A N 1
ATOM 2531 C CA . HIS A 1 324 ? -2.305 13.704 12.168 1.00 91.00 324 HIS A CA 1
ATOM 2532 C C . HIS A 1 324 ? -3.836 13.721 12.117 1.00 91.00 324 HIS A C 1
ATOM 2534 O O . HIS A 1 324 ? -4.480 13.716 13.163 1.00 91.00 324 HIS A O 1
ATOM 2540 N N . THR A 1 325 ? -4.442 13.715 10.923 1.00 86.19 325 THR A N 1
ATOM 2541 C CA . THR A 1 325 ? -5.901 13.559 10.794 1.00 86.19 325 THR A CA 1
ATOM 2542 C C . THR A 1 325 ? -6.342 12.199 11.321 1.00 86.19 325 THR A C 1
ATOM 2544 O O . THR A 1 325 ? -7.335 12.124 12.043 1.00 86.19 325 THR A O 1
ATOM 2547 N N . ALA A 1 326 ? -5.617 11.130 10.979 1.00 82.00 326 ALA A N 1
ATOM 2548 C CA . ALA A 1 326 ? -5.906 9.795 11.481 1.00 82.00 326 ALA A CA 1
ATOM 2549 C C . ALA A 1 326 ? -5.758 9.750 13.009 1.00 82.00 326 ALA A C 1
ATOM 2551 O O . ALA A 1 326 ? -6.702 9.358 13.682 1.00 82.00 326 ALA A O 1
ATOM 2552 N N . ASP A 1 327 ? -4.644 10.232 13.563 1.00 88.62 327 ASP A N 1
ATOM 2553 C CA . ASP A 1 327 ? -4.375 10.267 15.008 1.00 88.62 327 ASP A CA 1
ATOM 2554 C C . ASP A 1 327 ? -5.476 10.996 15.784 1.00 88.62 327 ASP A C 1
ATOM 2556 O O . ASP A 1 327 ? -6.022 10.459 16.749 1.00 88.62 327 ASP A O 1
ATOM 2560 N N . VAL A 1 328 ? -5.872 12.183 15.316 1.00 91.94 328 VAL A N 1
ATOM 2561 C CA . VAL A 1 328 ? -6.972 12.945 15.918 1.00 91.94 328 VAL A CA 1
ATOM 2562 C C . VAL A 1 328 ? -8.294 12.183 15.840 1.00 91.94 328 VAL A C 1
ATOM 2564 O O . VAL A 1 328 ? -9.042 12.172 16.816 1.00 91.94 328 VAL A O 1
ATOM 2567 N N . LEU A 1 329 ? -8.596 11.522 14.718 1.00 85.44 329 LEU A N 1
ATOM 2568 C CA . LEU A 1 329 ? -9.824 10.735 14.586 1.00 85.44 329 LEU A CA 1
ATOM 2569 C C . LEU A 1 329 ? -9.869 9.558 15.563 1.00 85.44 329 LEU A C 1
ATOM 2571 O O . LEU A 1 329 ? -10.922 9.337 16.156 1.00 85.44 329 LEU A O 1
ATOM 2575 N N . ARG A 1 330 ? -8.753 8.847 15.780 1.00 86.12 330 ARG A N 1
ATOM 2576 C CA . ARG A 1 330 ? -8.682 7.735 16.750 1.00 86.12 330 ARG A CA 1
ATOM 2577 C C . ARG A 1 330 ? -9.122 8.190 18.136 1.00 86.12 330 ARG A C 1
ATOM 2579 O O . ARG A 1 330 ? -10.009 7.592 18.744 1.00 86.12 330 ARG A O 1
ATOM 2586 N N . TYR A 1 331 ? -8.546 9.295 18.602 1.00 92.31 331 TYR A N 1
ATOM 2587 C CA . TYR A 1 331 ? -8.874 9.839 19.912 1.00 92.31 331 TYR A CA 1
ATOM 2588 C C . TYR A 1 331 ? -10.262 10.459 19.968 1.00 92.31 331 TYR A C 1
ATOM 2590 O O . TYR A 1 331 ? -10.941 10.286 20.971 1.00 92.31 331 TYR A O 1
ATOM 2598 N N . LEU A 1 332 ? -10.718 11.143 18.915 1.00 88.31 332 LEU A N 1
ATOM 2599 C CA . LEU A 1 332 ? -12.072 11.701 18.875 1.00 88.31 332 LEU A CA 1
ATOM 2600 C C . LEU A 1 332 ? -13.145 10.612 18.934 1.00 88.31 332 LEU A C 1
ATOM 2602 O O . LEU A 1 332 ? -14.167 10.811 19.589 1.00 88.31 332 LEU A O 1
ATOM 2606 N N . ILE A 1 333 ? -12.918 9.469 18.280 1.00 80.56 333 ILE A N 1
ATOM 2607 C CA . ILE A 1 333 ? -13.824 8.316 18.342 1.00 80.56 333 ILE A CA 1
ATOM 2608 C C . ILE A 1 333 ? -13.922 7.813 19.783 1.00 80.56 333 ILE A C 1
ATOM 2610 O O . ILE A 1 333 ? -15.021 7.749 20.332 1.00 80.56 333 ILE A O 1
ATOM 2614 N N . LEU A 1 334 ? -12.784 7.535 20.421 1.00 82.12 334 LEU A N 1
ATOM 2615 C CA . LEU A 1 334 ? -12.763 7.061 21.805 1.00 82.12 334 LEU A CA 1
ATOM 2616 C C . LEU A 1 334 ? -13.294 8.116 22.791 1.00 82.12 334 LEU A C 1
ATOM 2618 O O . LEU A 1 334 ? -13.993 7.784 23.739 1.00 82.12 334 LEU A O 1
ATOM 2622 N N . TYR A 1 335 ? -13.040 9.401 22.545 1.00 91.00 335 TYR A N 1
ATOM 2623 C CA . TYR A 1 335 ? -13.574 10.498 23.353 1.00 91.00 335 TYR A CA 1
ATOM 2624 C C . TYR A 1 335 ? -15.094 10.638 23.235 1.00 91.00 335 TYR A C 1
ATOM 2626 O O . TYR A 1 335 ? -15.744 11.040 24.196 1.00 91.00 335 TYR A O 1
ATOM 2634 N N . LYS A 1 336 ? -15.692 10.353 22.077 1.00 85.25 336 LYS A N 1
ATOM 2635 C CA . LYS A 1 336 ? -17.143 10.503 21.894 1.00 85.25 336 LYS A CA 1
ATOM 2636 C C . LYS A 1 336 ? -17.932 9.261 22.293 1.00 85.25 336 LYS A C 1
ATOM 2638 O O . LYS A 1 336 ? -19.022 9.418 22.831 1.00 85.25 336 LYS A O 1
ATOM 2643 N N . TRP A 1 337 ? -17.406 8.065 22.037 1.00 82.50 337 TRP A N 1
ATOM 2644 C CA . TRP A 1 337 ? -18.167 6.820 22.204 1.00 82.50 337 TRP A CA 1
ATOM 2645 C C . TRP A 1 337 ? -17.510 5.778 23.096 1.00 82.50 337 TRP A C 1
ATOM 2647 O O . TRP A 1 337 ? -18.131 4.740 23.319 1.00 82.50 337 TRP A O 1
ATOM 2657 N N . SER A 1 338 ? -16.305 6.035 23.613 1.00 84.50 338 SER A N 1
ATOM 2658 C CA . SER A 1 338 ? -15.559 5.036 24.380 1.00 84.50 338 SER A CA 1
ATOM 2659 C C . SER A 1 338 ? -15.374 3.737 23.558 1.00 84.50 338 SER A C 1
ATOM 2661 O O . SER A 1 338 ? -15.537 3.721 22.333 1.00 84.50 338 SER A O 1
ATOM 2663 N N . GLY A 1 339 ? -14.978 2.643 24.198 1.00 82.62 339 GLY A N 1
ATOM 2664 C CA . GLY A 1 339 ? -14.768 1.341 23.573 1.00 82.62 339 GLY A CA 1
ATOM 2665 C C . GLY A 1 339 ? -13.321 1.084 23.160 1.00 82.62 339 GLY A C 1
ATOM 2666 O O . GLY A 1 339 ? -12.388 1.665 23.711 1.00 82.62 339 GLY A O 1
ATOM 2667 N N . ILE A 1 340 ? -13.147 0.166 22.207 1.00 79.62 340 ILE A N 1
ATOM 2668 C CA . ILE A 1 340 ? -11.844 -0.325 21.745 1.00 79.62 340 ILE A CA 1
ATOM 2669 C C . ILE A 1 340 ? -11.580 0.205 20.337 1.00 79.62 340 ILE A C 1
ATOM 2671 O O . ILE A 1 340 ? -12.401 0.033 19.436 1.00 79.62 340 ILE A O 1
ATOM 2675 N N . TYR A 1 341 ? -10.415 0.809 20.143 1.00 82.62 341 TYR A N 1
ATOM 2676 C CA . TYR A 1 341 ? -9.892 1.204 18.846 1.00 82.62 341 TYR A CA 1
ATOM 2677 C C . TYR A 1 341 ? -8.770 0.254 18.424 1.00 82.62 341 TYR A C 1
ATOM 2679 O O . TYR A 1 341 ? -7.876 -0.038 19.219 1.00 82.62 341 TYR A O 1
ATOM 2687 N N . LEU A 1 342 ? -8.794 -0.168 17.159 1.00 79.0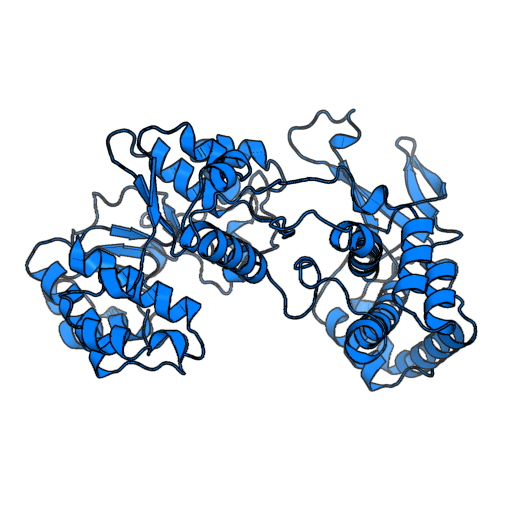6 342 LEU A N 1
ATOM 2688 C CA . LEU A 1 342 ? -7.716 -0.909 16.513 1.00 79.06 342 LEU A CA 1
ATOM 2689 C C . LEU A 1 342 ? -7.424 -0.316 15.131 1.00 79.06 342 LEU A C 1
ATOM 2691 O O . LEU A 1 342 ? -8.360 -0.001 14.391 1.00 79.06 342 LEU A O 1
ATOM 2695 N N . ASP A 1 343 ? -6.150 -0.227 14.753 1.00 81.50 343 ASP A N 1
ATOM 2696 C CA . ASP A 1 343 ? -5.778 0.022 13.360 1.00 81.50 343 ASP A CA 1
ATOM 2697 C C . ASP A 1 343 ? -6.190 -1.160 12.467 1.00 81.50 343 ASP A C 1
ATOM 2699 O O . ASP A 1 343 ? -6.286 -2.310 12.898 1.00 81.50 343 ASP A O 1
ATOM 2703 N N . THR A 1 344 ? -6.446 -0.888 11.187 1.00 74.69 344 THR A N 1
ATOM 2704 C CA . THR A 1 344 ? -6.908 -1.908 10.228 1.00 74.69 344 THR A CA 1
ATOM 2705 C C . THR A 1 344 ? -5.840 -2.942 9.872 1.00 74.69 344 THR A C 1
ATOM 2707 O O . THR A 1 344 ? -6.146 -3.949 9.242 1.00 74.69 344 THR A O 1
ATOM 2710 N N . ASP A 1 345 ? -4.592 -2.697 10.255 1.00 76.25 345 ASP A N 1
ATOM 2711 C CA . ASP A 1 345 ? -3.461 -3.613 10.144 1.00 76.25 345 ASP A CA 1
ATOM 2712 C C . ASP A 1 345 ? -3.137 -4.289 11.499 1.00 76.25 345 ASP A C 1
ATOM 2714 O O . ASP A 1 345 ? -2.066 -4.867 11.698 1.00 76.25 345 ASP A O 1
ATOM 2718 N N . MET A 1 346 ? -4.097 -4.278 12.430 1.00 80.19 346 MET A N 1
ATOM 2719 C CA . MET A 1 346 ? -4.075 -5.103 13.634 1.00 80.19 346 MET A CA 1
ATOM 2720 C C . MET A 1 346 ? -4.785 -6.430 13.396 1.00 80.19 346 MET A C 1
ATOM 2722 O O . MET A 1 346 ? -5.959 -6.494 13.032 1.00 80.19 346 MET A O 1
ATOM 2726 N N . VAL A 1 347 ? -4.079 -7.518 13.677 1.00 83.44 347 VAL A N 1
ATOM 2727 C CA . VAL A 1 347 ? -4.613 -8.876 13.613 1.00 83.44 347 VAL A CA 1
ATOM 2728 C C . VAL A 1 347 ? -4.872 -9.365 15.026 1.00 83.44 347 VAL A C 1
ATOM 2730 O O . VAL A 1 347 ? -3.934 -9.638 15.774 1.00 83.44 347 VAL A O 1
ATOM 2733 N N . VAL A 1 348 ? -6.145 -9.485 15.389 1.00 84.00 348 VAL A N 1
ATOM 2734 C CA . VAL A 1 348 ? -6.572 -9.988 16.700 1.00 84.00 348 VAL A CA 1
ATOM 2735 C C . VAL A 1 348 ? -6.510 -11.514 16.708 1.00 84.00 348 VAL A C 1
ATOM 2737 O O . VAL A 1 348 ? -7.098 -12.170 15.853 1.00 84.00 348 VAL A O 1
ATOM 2740 N N . VAL A 1 349 ? -5.793 -12.080 17.677 1.00 85.75 349 VAL A N 1
ATOM 2741 C CA . VAL A 1 349 ? -5.615 -13.536 17.842 1.00 85.75 349 VAL A CA 1
ATOM 2742 C C . VAL A 1 349 ? -6.193 -14.069 19.153 1.00 85.75 349 VAL A C 1
ATOM 2744 O O . VAL A 1 349 ? -6.306 -15.281 19.324 1.00 85.75 349 VAL A O 1
ATOM 2747 N N . ARG A 1 350 ? -6.597 -13.180 20.068 1.00 85.94 350 ARG A N 1
ATOM 2748 C CA . ARG A 1 350 ? -7.285 -13.520 21.318 1.00 85.94 350 ARG A CA 1
ATOM 2749 C C . ARG A 1 350 ? -8.321 -12.448 21.663 1.00 85.94 350 ARG A C 1
ATOM 2751 O O . ARG A 1 350 ? -8.081 -11.271 21.410 1.00 85.94 350 ARG A O 1
ATOM 2758 N N . SER A 1 351 ? -9.447 -12.862 22.254 1.00 83.62 351 SER A N 1
ATOM 2759 C CA . SER A 1 351 ? -10.465 -11.935 22.774 1.00 83.62 351 SER A CA 1
ATOM 2760 C C . SER A 1 351 ? -9.883 -11.001 23.834 1.00 83.62 351 SER A C 1
ATOM 2762 O O . SER A 1 351 ? -9.056 -11.427 24.634 1.00 83.62 351 SER A O 1
ATOM 2764 N N . PHE A 1 352 ? -10.349 -9.754 23.873 1.00 83.75 352 PHE A N 1
ATOM 2765 C CA . PHE A 1 352 ? -9.949 -8.771 24.880 1.00 83.75 352 PHE A CA 1
ATOM 2766 C C . PHE A 1 352 ? -10.732 -8.880 26.194 1.00 83.75 352 PHE A C 1
ATOM 2768 O O . PHE A 1 352 ? -10.429 -8.129 27.110 1.00 83.75 352 PHE A O 1
ATOM 2775 N N . ASP A 1 353 ? -11.693 -9.802 26.319 1.00 83.31 353 ASP A N 1
ATOM 2776 C CA . ASP A 1 353 ? -12.584 -9.901 27.494 1.00 83.31 353 ASP A CA 1
ATOM 2777 C C . ASP A 1 353 ? -11.843 -10.123 28.826 1.00 83.31 353 ASP A C 1
ATOM 2779 O O . ASP A 1 353 ? -12.381 -9.852 29.894 1.00 83.31 353 ASP A O 1
ATOM 2783 N N . SER A 1 354 ? -10.610 -10.639 28.778 1.00 88.56 354 SER A N 1
ATOM 2784 C CA . SER A 1 354 ? -9.751 -10.832 29.952 1.00 88.56 354 SER A CA 1
ATOM 2785 C C . SER A 1 354 ? -8.867 -9.628 30.291 1.00 88.56 354 SER A C 1
ATOM 2787 O O . SER A 1 354 ? -8.119 -9.683 31.268 1.00 88.56 354 SER A O 1
ATOM 2789 N N . LEU A 1 355 ? -8.881 -8.577 29.470 1.00 90.44 355 LEU A N 1
ATOM 2790 C CA . LEU A 1 355 ? -8.211 -7.315 29.768 1.00 90.44 355 LEU A CA 1
ATOM 2791 C C . LEU A 1 355 ? -9.107 -6.442 30.647 1.00 90.44 355 LEU A C 1
ATOM 2793 O O . LEU A 1 355 ? -10.313 -6.652 30.747 1.00 90.44 355 LEU A O 1
ATOM 2797 N N . THR A 1 356 ? -8.505 -5.442 31.284 1.00 92.69 356 THR A N 1
ATOM 2798 C CA . THR A 1 356 ? -9.270 -4.383 31.949 1.00 92.69 356 THR A CA 1
ATOM 2799 C C . THR A 1 356 ? -10.076 -3.578 30.923 1.00 92.69 356 THR A C 1
ATOM 2801 O O . THR A 1 356 ? -9.866 -3.691 29.717 1.00 92.69 356 THR A O 1
ATOM 2804 N N . GLU A 1 357 ? -11.007 -2.743 31.376 1.00 90.62 357 GLU A N 1
ATOM 2805 C CA . GLU A 1 357 ? -11.823 -1.926 30.462 1.00 90.62 357 GLU A CA 1
ATOM 2806 C C . GLU A 1 357 ? -11.047 -0.730 29.874 1.00 90.62 357 GLU A C 1
ATOM 2808 O O . GLU A 1 357 ? -11.395 -0.216 28.812 1.00 90.62 357 GLU A O 1
ATOM 2813 N N . ASN A 1 358 ? -9.953 -0.330 30.535 1.00 96.69 358 ASN A N 1
ATOM 2814 C CA . ASN A 1 358 ? -9.143 0.836 30.196 1.00 96.69 358 ASN A CA 1
ATOM 2815 C C . ASN A 1 358 ? -7.674 0.474 29.994 1.00 96.69 358 ASN A C 1
ATOM 2817 O O . ASN A 1 358 ? -6.953 0.211 30.967 1.00 96.69 358 ASN A O 1
ATOM 2821 N N . TRP A 1 359 ? -7.205 0.511 28.747 1.00 97.00 359 TRP A N 1
ATOM 2822 C CA . TRP A 1 359 ? -5.831 0.148 28.440 1.00 97.00 359 TRP A CA 1
ATOM 2823 C C . TRP A 1 359 ? -5.229 0.754 27.177 1.00 97.00 359 TRP A C 1
ATOM 2825 O O . TRP A 1 359 ? -5.906 1.182 26.243 1.00 97.00 359 TRP A O 1
ATOM 2835 N N . ALA A 1 360 ? -3.897 0.737 27.150 1.00 96.38 360 ALA A N 1
ATOM 2836 C CA . ALA A 1 360 ? -3.083 0.966 25.966 1.00 96.38 360 ALA A CA 1
ATOM 2837 C C . ALA A 1 360 ? -1.877 0.016 25.966 1.00 96.38 360 ALA A C 1
ATOM 2839 O O . ALA A 1 360 ? -1.393 -0.402 27.021 1.00 96.38 360 ALA A O 1
ATOM 2840 N N . GLY A 1 361 ? -1.373 -0.321 24.780 1.00 93.75 361 GLY A N 1
ATOM 2841 C CA . GLY A 1 361 ? -0.144 -1.098 24.633 1.00 93.75 361 GLY A CA 1
ATOM 2842 C C . GLY A 1 361 ? 1.074 -0.202 24.416 1.00 93.75 361 GLY A C 1
ATOM 2843 O O . GLY A 1 361 ? 1.034 0.725 23.601 1.00 93.75 361 GLY A O 1
ATOM 2844 N N . LYS A 1 362 ? 2.194 -0.505 25.077 1.00 93.25 362 LYS A N 1
ATOM 2845 C CA . LYS A 1 362 ? 3.474 0.126 24.731 1.00 93.25 362 LYS A CA 1
ATOM 2846 C C . LYS A 1 362 ? 4.099 -0.533 23.504 1.00 93.25 362 LYS A C 1
ATOM 2848 O O . LYS A 1 362 ? 4.197 -1.753 23.450 1.00 93.25 362 LYS A O 1
ATOM 2853 N N . GLU A 1 363 ? 4.540 0.253 22.528 1.00 86.81 363 GLU A N 1
ATOM 2854 C CA . GLU A 1 363 ? 5.324 -0.272 21.396 1.00 86.81 363 GLU A CA 1
ATOM 2855 C C . GLU A 1 363 ? 6.793 -0.453 21.777 1.00 86.81 363 GLU A C 1
ATOM 2857 O O . GLU A 1 363 ? 7.465 -1.327 21.245 1.00 86.81 363 GLU A O 1
ATOM 2862 N N . SER A 1 364 ? 7.295 0.363 22.701 1.00 90.06 364 SER A N 1
ATOM 2863 C CA . SER A 1 364 ? 8.656 0.283 23.228 1.00 90.06 364 SER A CA 1
ATOM 2864 C C . SER A 1 364 ? 8.685 0.800 24.665 1.00 90.06 364 SER A C 1
ATOM 2866 O O . SER A 1 364 ? 7.683 1.294 25.181 1.00 90.06 364 SER A O 1
ATOM 2868 N N . ASP A 1 365 ? 9.849 0.764 25.307 1.00 90.12 365 ASP A N 1
ATOM 2869 C CA . ASP A 1 365 ? 10.027 1.355 26.639 1.00 90.12 365 ASP A CA 1
ATOM 2870 C C . ASP A 1 365 ? 9.942 2.889 26.646 1.00 90.12 365 ASP A C 1
ATOM 2872 O O . ASP A 1 365 ? 9.834 3.503 27.707 1.00 90.12 365 ASP A O 1
ATOM 2876 N N . ALA A 1 366 ? 9.950 3.521 25.469 1.00 89.25 366 ALA A N 1
ATOM 2877 C CA . ALA A 1 366 ? 9.885 4.970 25.328 1.00 89.25 366 ALA A CA 1
ATOM 2878 C C . ALA A 1 366 ? 8.503 5.498 24.911 1.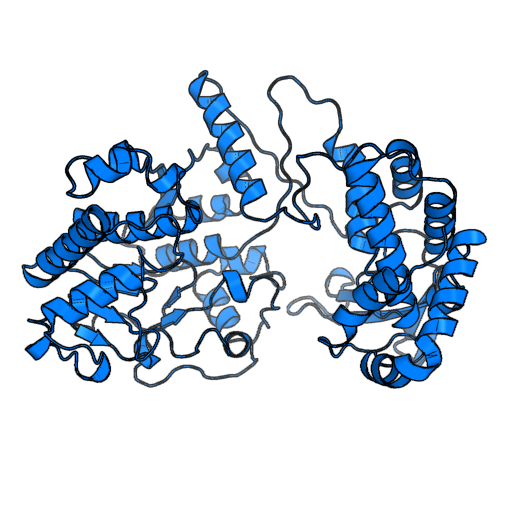00 89.25 366 ALA A C 1
ATOM 2880 O O . ALA A 1 366 ? 8.243 6.689 25.103 1.00 89.25 366 ALA A O 1
ATOM 2881 N N . ALA A 1 367 ? 7.638 4.655 24.333 1.00 93.25 367 ALA A N 1
ATOM 2882 C CA . ALA A 1 367 ? 6.408 5.108 23.689 1.00 93.25 367 ALA A CA 1
ATOM 2883 C C . ALA A 1 367 ? 5.232 4.133 23.831 1.00 93.25 367 ALA A C 1
ATOM 2885 O O . ALA A 1 367 ? 5.353 2.923 23.611 1.00 93.25 367 ALA A O 1
ATOM 2886 N N . VAL A 1 368 ? 4.066 4.714 24.113 1.00 95.56 368 VAL A N 1
ATOM 2887 C CA . VAL A 1 368 ? 2.756 4.074 23.986 1.00 95.56 368 VAL A CA 1
ATOM 2888 C C . VAL A 1 368 ? 2.257 4.251 22.556 1.00 95.56 368 VAL A C 1
ATOM 2890 O O . VAL A 1 368 ? 2.292 5.361 22.029 1.00 95.56 368 VAL A O 1
ATOM 2893 N N . ASN A 1 369 ? 1.816 3.164 21.924 1.00 91.00 369 ASN A N 1
ATOM 2894 C CA . ASN A 1 369 ? 1.306 3.183 20.553 1.00 91.00 369 ASN A CA 1
ATOM 2895 C C . ASN A 1 369 ? -0.228 3.202 20.565 1.00 91.00 369 ASN A C 1
ATOM 2897 O O . ASN A 1 369 ? -0.873 2.769 21.517 1.00 91.00 369 ASN A O 1
ATOM 2901 N N . ILE A 1 370 ? -0.797 3.784 19.518 1.00 90.94 370 ILE A N 1
ATOM 2902 C CA . ILE A 1 370 ? -2.213 4.118 19.375 1.00 90.94 370 ILE A CA 1
ATOM 2903 C C . ILE A 1 370 ? -2.956 3.188 18.413 1.00 90.94 370 ILE A C 1
ATOM 2905 O O . ILE A 1 370 ? -4.141 3.391 18.170 1.00 90.94 370 ILE A O 1
ATOM 2909 N N . ALA A 1 371 ? -2.269 2.185 17.865 1.00 84.62 371 ALA 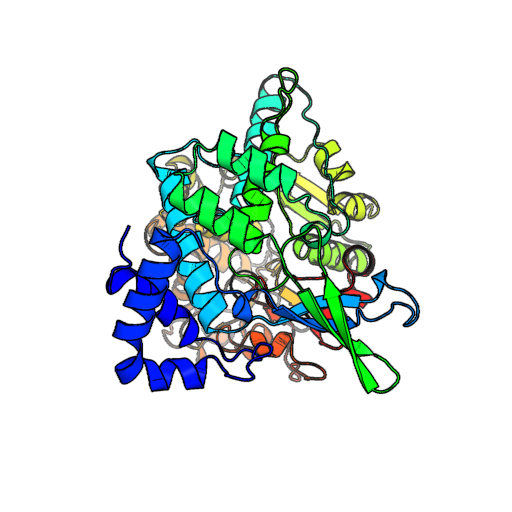A N 1
ATOM 2910 C CA . ALA A 1 371 ? -2.849 1.177 16.990 1.00 84.62 371 ALA A CA 1
ATOM 2911 C C . ALA A 1 371 ? -3.758 0.199 17.749 1.00 84.62 371 ALA A C 1
ATOM 2913 O O . ALA A 1 371 ? -4.578 -0.453 17.117 1.00 84.62 371 ALA A O 1
ATOM 2914 N N . ALA A 1 372 ? -3.657 0.108 19.081 1.00 87.31 372 ALA A N 1
ATOM 2915 C CA . ALA A 1 372 ? -4.616 -0.599 19.930 1.00 87.31 372 ALA A CA 1
ATOM 2916 C C . ALA A 1 372 ? -4.828 0.124 21.266 1.00 87.31 372 ALA A C 1
ATOM 2918 O O . ALA A 1 372 ? -3.883 0.298 22.040 1.00 87.31 372 ALA A O 1
ATOM 2919 N N . LEU A 1 373 ? -6.072 0.532 21.525 1.00 90.88 373 LEU A N 1
ATOM 2920 C CA . LEU A 1 373 ? -6.482 1.318 22.692 1.00 90.88 373 LEU A CA 1
ATOM 2921 C C . LEU A 1 373 ? -7.874 0.887 23.160 1.00 90.88 373 LEU A C 1
ATOM 2923 O O . LEU A 1 373 ? -8.715 0.562 22.327 1.00 90.88 373 LEU A O 1
ATOM 2927 N N . ALA A 1 374 ? -8.154 0.985 24.456 1.00 91.56 374 ALA A N 1
ATOM 2928 C CA . ALA A 1 374 ? -9.509 0.871 24.985 1.00 91.56 374 ALA A CA 1
ATOM 2929 C C . ALA A 1 374 ? -9.758 1.886 26.093 1.00 91.56 374 ALA A C 1
ATOM 2931 O O . ALA A 1 374 ? -8.998 1.908 27.059 1.00 91.56 374 ALA A O 1
ATOM 2932 N N . PHE A 1 375 ? -10.808 2.698 25.956 1.00 91.25 375 PHE A N 1
ATOM 2933 C CA . PHE A 1 375 ? -11.270 3.644 26.978 1.00 91.25 375 PHE A CA 1
ATOM 2934 C C . PHE A 1 375 ? -12.748 3.366 27.250 1.00 91.25 375 PHE A C 1
ATOM 2936 O O . PHE A 1 375 ? -13.554 3.532 26.340 1.00 91.25 375 PHE A O 1
ATOM 2943 N N . SER A 1 376 ? -13.137 2.960 28.456 1.00 90.19 376 SER A N 1
ATOM 2944 C CA . SER A 1 376 ? -14.552 2.796 28.823 1.00 90.19 376 SER A CA 1
ATOM 2945 C C . SER A 1 376 ? -15.249 4.137 29.073 1.00 90.19 376 SER A C 1
ATOM 2947 O O . SER A 1 376 ? -14.670 5.218 28.926 1.00 90.19 376 SER A O 1
ATOM 2949 N N . ASP A 1 377 ? -16.549 4.087 29.346 1.00 88.25 377 ASP A N 1
ATOM 2950 C CA . ASP A 1 377 ? -17.376 5.242 29.709 1.00 88.25 377 ASP A CA 1
ATOM 2951 C C . ASP A 1 377 ? -17.317 5.582 31.211 1.00 88.25 377 ASP A C 1
ATOM 2953 O O . ASP A 1 377 ? -17.911 6.570 31.643 1.00 88.25 377 ASP A O 1
ATOM 2957 N N . ASP A 1 378 ? -16.546 4.817 31.985 1.00 93.94 378 ASP A N 1
ATOM 2958 C CA . ASP A 1 378 ? -16.241 5.074 33.388 1.00 93.94 378 ASP A CA 1
ATOM 2959 C C . ASP A 1 378 ? -15.329 6.299 33.601 1.00 93.94 378 ASP A C 1
ATOM 2961 O O . ASP A 1 378 ? -14.746 6.875 32.677 1.00 93.94 378 ASP A O 1
ATOM 2965 N N . GLU A 1 379 ? -15.167 6.703 34.863 1.00 97.00 379 GLU A N 1
ATOM 2966 C CA . GLU A 1 379 ? -14.368 7.879 35.226 1.00 97.00 379 GLU A CA 1
ATOM 2967 C C . GLU A 1 379 ? -12.925 7.800 34.692 1.00 97.00 379 GLU A C 1
ATOM 2969 O O . GLU A 1 379 ? -12.358 8.805 34.255 1.00 97.00 379 GLU A O 1
ATOM 2974 N N . ILE A 1 380 ? -12.327 6.605 34.688 1.00 96.81 380 ILE A N 1
ATOM 2975 C CA . ILE A 1 380 ? -10.943 6.395 34.256 1.00 96.81 380 ILE A CA 1
ATOM 2976 C C . ILE A 1 380 ? -10.816 6.629 32.748 1.00 96.81 380 ILE A C 1
ATOM 2978 O O . ILE A 1 380 ? -9.965 7.424 32.330 1.00 96.81 380 ILE A O 1
ATOM 2982 N N . GLY A 1 381 ? -11.655 5.971 31.943 1.00 94.12 381 GLY A N 1
ATOM 2983 C CA . GLY A 1 381 ? -11.634 6.074 30.487 1.00 94.12 381 GLY A CA 1
ATOM 2984 C C . GLY A 1 381 ? -11.940 7.485 30.007 1.00 94.12 381 GLY A C 1
ATOM 2985 O O . GLY A 1 381 ? -11.190 8.044 29.199 1.00 94.12 381 GLY A O 1
ATOM 2986 N N . ARG A 1 382 ? -12.970 8.120 30.584 1.00 96.12 382 ARG A N 1
ATOM 2987 C CA . ARG A 1 382 ? -13.336 9.515 30.287 1.00 96.12 382 ARG A CA 1
ATOM 2988 C C . ARG A 1 382 ? -12.195 10.483 30.589 1.00 96.12 382 ARG A C 1
ATOM 2990 O O . ARG A 1 382 ? -11.857 11.301 29.733 1.00 96.12 382 ARG A O 1
ATOM 2997 N N . ARG A 1 383 ? -11.559 10.354 31.759 1.00 97.31 383 ARG A N 1
ATOM 2998 C CA . ARG A 1 383 ? -10.440 11.213 32.176 1.00 97.31 383 ARG A CA 1
ATOM 2999 C C . ARG A 1 383 ? -9.247 11.104 31.229 1.00 97.31 383 ARG A C 1
ATOM 3001 O O . ARG A 1 383 ? -8.652 12.121 30.883 1.00 97.31 383 ARG A O 1
ATOM 3008 N N . VAL A 1 384 ? -8.880 9.890 30.812 1.00 97.38 384 VAL A N 1
ATOM 3009 C CA . VAL A 1 384 ? -7.750 9.685 29.888 1.00 97.38 384 VAL A CA 1
ATOM 3010 C C . VAL A 1 384 ? -8.078 10.226 28.498 1.00 97.38 384 VAL A C 1
ATOM 3012 O O . VAL A 1 384 ? -7.266 10.954 27.928 1.00 97.38 384 VAL A O 1
ATOM 3015 N N . ALA A 1 385 ? -9.272 9.941 27.971 1.00 96.44 385 ALA A N 1
ATOM 3016 C CA . ALA A 1 385 ? -9.693 10.447 26.668 1.00 96.44 385 ALA A CA 1
ATOM 3017 C C . ALA A 1 385 ? -9.714 11.986 26.629 1.00 96.44 385 ALA A C 1
ATOM 3019 O O . ALA A 1 385 ? -9.205 12.593 25.686 1.00 96.44 385 ALA A O 1
ATOM 3020 N N . GLU A 1 386 ? -10.258 12.630 27.665 1.00 97.56 386 GLU A N 1
ATOM 3021 C CA . GLU A 1 386 ? -10.306 14.091 27.777 1.00 97.56 386 GLU A CA 1
ATOM 3022 C C . GLU A 1 386 ? -8.915 14.720 27.909 1.00 97.56 386 GLU A C 1
ATOM 3024 O O . GLU A 1 386 ? -8.626 15.720 27.242 1.00 97.56 386 GLU A O 1
ATOM 3029 N N . ALA A 1 387 ? -8.033 14.107 28.704 1.00 98.12 387 ALA A N 1
ATOM 3030 C CA . ALA A 1 387 ? -6.657 14.562 28.854 1.00 98.12 387 ALA A CA 1
ATOM 3031 C C . ALA A 1 387 ? -5.889 14.507 27.523 1.00 98.12 387 ALA A C 1
ATOM 3033 O O . ALA A 1 387 ? -5.149 15.435 27.214 1.00 98.12 387 ALA A O 1
ATOM 3034 N N . ILE A 1 388 ? -6.097 13.471 26.702 1.00 98.19 388 ILE A N 1
ATOM 3035 C CA . ILE A 1 388 ? -5.452 13.356 25.384 1.00 98.19 388 ILE A CA 1
ATOM 3036 C C . ILE A 1 388 ? -5.973 14.408 24.404 1.00 98.19 388 ILE A C 1
ATOM 3038 O O . ILE A 1 388 ? -5.176 15.071 23.740 1.00 98.19 388 ILE A O 1
ATOM 3042 N N . ILE A 1 389 ? -7.292 14.592 24.308 1.00 97.50 389 ILE A N 1
ATOM 3043 C CA . ILE A 1 389 ? -7.864 15.594 23.397 1.00 97.50 389 ILE A CA 1
ATOM 3044 C C . ILE A 1 389 ? -7.411 17.010 23.788 1.00 97.50 389 ILE A C 1
ATOM 3046 O O . ILE A 1 389 ? -7.090 17.815 22.910 1.00 97.50 389 ILE A O 1
ATOM 3050 N N . SER A 1 390 ? -7.330 17.298 25.089 1.00 97.44 390 SER A N 1
ATOM 3051 C CA . SER A 1 390 ? -6.826 18.578 25.605 1.00 97.44 390 SER A CA 1
ATOM 3052 C C . SER A 1 390 ? -5.328 18.757 25.343 1.00 97.44 390 SER A C 1
ATOM 3054 O O . SER A 1 390 ? -4.918 19.805 24.851 1.00 97.44 390 SER A O 1
ATOM 3056 N N . GLU A 1 391 ? -4.524 17.712 25.549 1.00 98.06 391 GLU A N 1
ATOM 3057 C CA . GLU A 1 391 ? -3.089 17.718 25.243 1.00 98.06 391 GLU A CA 1
ATOM 3058 C C . GLU A 1 391 ? -2.822 18.033 23.764 1.00 98.06 391 GLU A C 1
ATOM 3060 O O . GLU A 1 391 ? -1.957 18.849 23.446 1.00 98.06 391 GLU A O 1
ATOM 3065 N N . ILE A 1 392 ? -3.580 17.432 22.840 1.00 97.69 392 ILE A N 1
ATOM 3066 C CA . ILE A 1 392 ? -3.433 17.726 21.408 1.00 97.69 392 ILE A CA 1
ATOM 3067 C C . ILE A 1 392 ? -3.856 19.164 21.113 1.00 97.69 392 ILE A C 1
ATOM 3069 O O . ILE A 1 392 ? -3.178 19.843 20.350 1.00 97.69 392 ILE A O 1
ATOM 3073 N N . LYS A 1 393 ? -4.955 19.645 21.704 1.00 96.88 393 LYS A N 1
ATOM 3074 C CA . LYS A 1 393 ? -5.425 21.024 21.518 1.00 96.88 393 LYS A CA 1
ATOM 3075 C C . LYS A 1 393 ? -4.352 22.048 21.901 1.00 96.88 393 LYS A C 1
ATOM 3077 O O . LYS A 1 393 ? -4.135 23.000 21.155 1.00 96.88 393 LYS A O 1
ATOM 3082 N N . GLU A 1 394 ? -3.721 21.868 23.056 1.00 96.81 394 GLU A N 1
ATOM 3083 C CA . GLU A 1 394 ? -2.784 22.837 23.635 1.00 96.81 394 GLU A CA 1
ATOM 3084 C C . GLU A 1 394 ? -1.388 22.746 23.019 1.00 96.81 394 GLU A C 1
ATOM 3086 O O . GLU A 1 394 ? -0.741 23.769 22.799 1.00 96.81 394 GLU A O 1
ATOM 3091 N N . ASN A 1 395 ? -0.942 21.532 22.693 1.00 97.12 395 ASN A N 1
ATOM 3092 C CA . ASN A 1 395 ? 0.437 21.267 22.296 1.00 97.12 395 ASN A CA 1
ATOM 3093 C C . ASN A 1 395 ? 0.573 20.813 20.835 1.00 97.12 395 ASN A C 1
ATOM 3095 O O . ASN A 1 395 ? 1.603 20.259 20.466 1.00 97.12 395 ASN A O 1
ATOM 3099 N N . TYR A 1 396 ? -0.430 21.036 19.980 1.00 97.25 396 TYR A N 1
ATOM 3100 C CA . TYR A 1 396 ? -0.407 20.562 18.592 1.00 97.25 396 TYR A CA 1
ATOM 3101 C C . TYR A 1 396 ? 0.874 20.952 17.836 1.00 97.25 396 TYR A C 1
ATOM 3103 O O . TYR A 1 396 ? 1.227 22.129 17.721 1.00 97.25 396 TYR A O 1
ATOM 3111 N N . ARG A 1 397 ? 1.534 19.963 17.222 1.00 97.19 397 ARG A N 1
ATOM 3112 C CA . ARG A 1 397 ? 2.726 20.164 16.382 1.00 97.19 397 ARG A CA 1
ATOM 3113 C C . ARG A 1 397 ? 2.524 19.583 14.998 1.00 97.19 397 ARG A C 1
ATOM 3115 O O . ARG A 1 397 ? 2.695 18.389 14.776 1.00 97.19 397 ARG A O 1
ATOM 3122 N N . GLY A 1 398 ? 2.186 20.443 14.041 1.00 93.19 398 GLY A N 1
ATOM 3123 C CA . GLY A 1 398 ? 1.970 20.042 12.649 1.00 93.19 398 GLY A CA 1
ATOM 3124 C C . GLY A 1 398 ? 3.239 19.601 11.909 1.00 93.19 398 GLY A C 1
ATOM 3125 O O . GLY A 1 398 ? 3.129 19.036 10.824 1.00 93.19 398 GLY A O 1
ATOM 3126 N N . ASP A 1 399 ? 4.418 19.851 12.469 1.00 92.00 399 ASP A N 1
ATOM 3127 C CA . ASP A 1 399 ? 5.733 19.595 11.881 1.00 92.00 399 ASP A CA 1
ATOM 3128 C C . ASP A 1 399 ? 6.372 18.264 12.323 1.00 92.00 399 ASP A C 1
ATOM 3130 O O . ASP A 1 399 ? 7.231 17.730 11.619 1.00 92.00 399 ASP A O 1
ATOM 3134 N N . LEU A 1 400 ? 5.930 17.688 13.446 1.00 89.31 400 LEU A N 1
ATOM 3135 C CA . LEU A 1 400 ? 6.512 16.482 14.042 1.00 89.31 400 LEU A CA 1
ATOM 3136 C C . LEU A 1 400 ? 5.577 15.272 13.907 1.00 89.31 400 LEU A C 1
ATOM 3138 O O . LEU A 1 400 ? 4.556 15.208 14.581 1.00 89.31 400 LEU A O 1
ATOM 3142 N N . TRP A 1 401 ? 5.985 14.282 13.109 1.00 85.44 401 TRP A N 1
ATOM 3143 C CA . TRP A 1 401 ? 5.170 13.128 12.695 1.00 85.44 401 TRP A CA 1
ATOM 3144 C C . TRP A 1 401 ? 4.446 12.372 13.827 1.00 85.44 401 TRP A C 1
ATOM 3146 O O . TRP A 1 401 ? 3.261 12.094 13.712 1.00 85.44 401 TRP A O 1
ATOM 3156 N N . ALA A 1 402 ? 5.136 12.033 14.923 1.00 88.69 402 ALA A N 1
ATOM 3157 C CA . ALA A 1 402 ? 4.560 11.223 16.009 1.00 88.69 402 ALA A CA 1
ATOM 3158 C C . ALA A 1 402 ? 3.991 12.052 17.175 1.00 88.69 402 ALA A C 1
ATOM 3160 O O . ALA A 1 402 ? 3.557 11.490 18.182 1.00 88.69 402 ALA A O 1
ATOM 3161 N N . TYR A 1 403 ? 4.056 13.385 17.104 1.00 95.25 403 TYR A N 1
ATOM 3162 C CA . TYR A 1 403 ? 3.872 14.231 18.286 1.00 95.25 403 TYR A CA 1
ATOM 3163 C C . TYR A 1 403 ? 2.426 14.256 18.791 1.00 95.25 403 TYR A C 1
ATOM 3165 O O . TYR A 1 403 ? 2.213 14.273 20.007 1.00 95.25 403 TYR A O 1
ATOM 3173 N N . ASN A 1 404 ? 1.467 14.244 17.859 1.00 95.62 404 ASN A N 1
ATOM 3174 C CA . ASN A 1 404 ? 0.030 14.377 18.132 1.00 95.62 404 ASN A CA 1
ATOM 3175 C C . ASN A 1 404 ? -0.681 13.025 18.318 1.00 95.62 404 ASN A C 1
ATOM 3177 O O . ASN A 1 404 ? -1.792 12.996 18.833 1.00 95.62 404 ASN A O 1
ATOM 3181 N N . GLY A 1 405 ? -0.044 11.924 17.911 1.00 94.00 405 GLY A N 1
ATOM 3182 C CA . GLY A 1 405 ? -0.520 10.555 18.098 1.00 94.00 405 GLY A CA 1
ATOM 3183 C C . GLY A 1 405 ? 0.166 9.874 19.291 1.00 94.00 405 GLY A C 1
ATOM 3184 O O . GLY A 1 405 ? -0.080 10.275 20.431 1.00 94.00 405 GLY A O 1
ATOM 3185 N N . PRO A 1 406 ? 1.081 8.903 19.071 1.00 95.00 406 PRO A N 1
ATOM 3186 C CA . PRO A 1 406 ? 1.801 8.198 20.144 1.00 95.00 406 PRO A CA 1
ATOM 3187 C C . PRO A 1 406 ? 2.451 9.123 21.181 1.00 95.00 406 PRO A C 1
ATOM 3189 O O . PRO A 1 406 ? 2.456 8.834 22.380 1.00 95.00 406 PRO A O 1
ATOM 3192 N N . GLY A 1 407 ? 2.970 10.273 20.740 1.00 97.25 407 GLY A N 1
ATOM 3193 C CA . GLY A 1 407 ? 3.551 11.277 21.621 1.00 97.25 407 GLY A CA 1
ATOM 3194 C C . GLY A 1 407 ? 2.552 11.851 22.629 1.00 97.25 407 GLY A C 1
ATOM 3195 O O . GLY A 1 407 ? 2.911 11.997 23.797 1.00 97.25 407 GLY A O 1
ATOM 3196 N N . ALA A 1 408 ? 1.318 12.143 22.210 1.00 98.06 408 ALA A N 1
ATOM 3197 C CA . ALA A 1 408 ? 0.299 12.758 23.060 1.00 98.06 408 ALA A CA 1
ATOM 3198 C C . ALA A 1 408 ? -0.123 11.819 24.195 1.00 98.06 408 ALA A C 1
ATOM 3200 O O . ALA A 1 408 ? 0.022 12.170 25.367 1.00 98.06 408 ALA A O 1
ATOM 3201 N N . ILE A 1 409 ? -0.532 10.585 23.876 1.00 97.94 409 ILE A N 1
ATOM 3202 C CA . ILE A 1 409 ? -0.884 9.596 24.909 1.00 97.94 409 ILE A CA 1
ATOM 3203 C C . ILE A 1 409 ? 0.296 9.270 25.825 1.00 97.94 409 ILE A C 1
ATOM 3205 O O . ILE A 1 409 ? 0.113 9.146 27.033 1.00 97.94 409 ILE A O 1
ATOM 3209 N N . THR A 1 410 ? 1.517 9.191 25.288 1.00 98.00 410 THR A N 1
ATOM 3210 C CA . THR A 1 410 ? 2.704 8.924 26.109 1.00 98.00 410 THR A CA 1
ATOM 3211 C C . THR A 1 410 ? 2.917 10.034 27.140 1.00 98.00 410 THR A C 1
ATOM 3213 O O . THR A 1 410 ? 3.197 9.738 28.300 1.00 98.00 410 THR A O 1
ATOM 3216 N N . ARG A 1 411 ? 2.766 11.311 26.761 1.00 98.12 411 ARG A N 1
ATOM 3217 C CA . ARG A 1 411 ? 2.889 12.439 27.702 1.00 98.12 411 ARG A CA 1
ATOM 3218 C C . ARG A 1 411 ? 1.759 12.449 28.731 1.00 98.12 411 ARG A C 1
ATOM 3220 O O . ARG A 1 411 ? 2.038 12.594 29.920 1.00 98.12 411 ARG A O 1
ATOM 3227 N N . VAL A 1 412 ? 0.520 12.212 28.299 1.00 98.31 412 VAL A N 1
ATOM 3228 C CA . VAL A 1 412 ? -0.641 12.124 29.198 1.00 98.31 412 VAL A CA 1
ATOM 3229 C C . VAL A 1 412 ? -0.464 11.016 30.230 1.00 98.31 412 VAL A C 1
ATOM 3231 O O . VAL A 1 412 ? -0.637 11.264 31.421 1.00 98.31 412 VAL A O 1
ATOM 3234 N N . LEU A 1 413 ? -0.063 9.814 29.814 1.00 98.12 413 LEU A N 1
ATOM 3235 C CA . LEU A 1 413 ? 0.136 8.700 30.739 1.00 98.12 413 LEU A CA 1
ATOM 3236 C C . LEU A 1 413 ? 1.328 8.933 31.670 1.00 98.12 413 LEU A C 1
ATOM 3238 O O . LEU A 1 413 ? 1.217 8.643 32.856 1.00 98.12 413 LEU A O 1
ATOM 3242 N N . LYS A 1 414 ? 2.429 9.538 31.202 1.00 97.81 414 LYS A N 1
ATOM 3243 C CA . LYS A 1 414 ? 3.535 9.939 32.094 1.00 97.81 414 LYS A CA 1
ATOM 3244 C C . LYS A 1 414 ? 3.066 10.877 33.208 1.00 97.81 414 LYS A C 1
ATOM 3246 O O . LYS A 1 414 ? 3.477 10.712 34.356 1.00 97.81 414 LYS A O 1
ATOM 3251 N N . ASN A 1 415 ? 2.174 11.811 32.881 1.00 97.75 415 ASN A N 1
ATOM 3252 C CA . ASN A 1 415 ? 1.576 12.722 33.852 1.00 97.75 415 ASN A CA 1
ATOM 3253 C C . ASN A 1 415 ? 0.605 11.998 34.805 1.00 97.75 415 ASN A C 1
ATOM 3255 O O . ASN A 1 415 ? 0.754 12.075 36.021 1.00 97.75 415 ASN A O 1
ATOM 3259 N N . ILE A 1 416 ? -0.355 11.231 34.273 1.00 97.56 416 ILE A N 1
ATOM 3260 C CA . ILE A 1 416 ? -1.366 10.519 35.077 1.00 97.56 416 ILE A CA 1
ATOM 3261 C C . ILE A 1 416 ? -0.722 9.507 36.028 1.00 97.56 416 ILE A C 1
ATOM 3263 O O . ILE A 1 416 ? -1.123 9.434 37.190 1.00 97.56 416 ILE A O 1
ATOM 3267 N N . CYS A 1 417 ? 0.269 8.758 35.539 1.00 97.44 417 CYS A N 1
ATOM 3268 C CA . CYS A 1 417 ? 0.972 7.721 36.289 1.00 97.44 417 CYS A CA 1
ATOM 3269 C C . CYS A 1 417 ? 2.114 8.263 37.165 1.00 97.44 417 CYS A C 1
ATOM 3271 O O . CYS A 1 417 ? 2.752 7.487 37.877 1.00 97.44 417 CYS A O 1
ATOM 3273 N N . ASN A 1 418 ? 2.407 9.568 37.083 1.00 97.06 418 ASN A N 1
ATOM 3274 C CA . ASN A 1 418 ? 3.505 10.239 37.780 1.00 97.06 418 ASN A CA 1
ATOM 3275 C C . ASN A 1 418 ? 4.859 9.507 37.640 1.00 97.06 418 ASN A C 1
ATOM 3277 O O . ASN A 1 418 ? 5.560 9.244 38.618 1.00 97.06 418 ASN A O 1
ATOM 3281 N N . THR A 1 419 ? 5.208 9.116 36.412 1.00 96.31 419 THR A N 1
ATOM 3282 C CA . THR A 1 419 ? 6.469 8.428 36.091 1.00 96.31 419 THR A CA 1
ATOM 3283 C C . THR A 1 419 ? 6.894 8.727 34.659 1.00 96.31 419 THR A C 1
ATOM 3285 O O . THR A 1 419 ? 6.063 8.829 33.761 1.00 96.31 419 THR A O 1
ATOM 3288 N N . THR A 1 420 ? 8.200 8.833 34.416 1.00 95.31 420 THR A N 1
ATOM 3289 C CA . THR A 1 420 ? 8.763 8.935 33.060 1.00 95.31 420 THR A CA 1
ATOM 3290 C C . THR A 1 420 ? 9.118 7.574 32.459 1.00 95.31 420 THR A C 1
ATOM 3292 O O . THR A 1 420 ? 9.252 7.480 31.237 1.00 95.31 420 THR A O 1
ATOM 3295 N N . ASP A 1 421 ? 9.231 6.540 33.298 1.00 96.00 421 ASP A N 1
ATOM 3296 C CA . ASP A 1 421 ? 9.520 5.156 32.926 1.00 96.00 421 ASP A CA 1
ATOM 3297 C C . ASP A 1 421 ? 8.215 4.378 32.712 1.00 96.00 421 ASP A C 1
ATOM 3299 O O . ASP A 1 421 ? 7.443 4.162 33.654 1.00 96.00 421 ASP A O 1
ATOM 3303 N N . LEU A 1 422 ? 7.979 3.951 31.468 1.00 94.81 422 LEU A N 1
ATOM 3304 C CA . LEU A 1 422 ? 6.784 3.202 31.071 1.00 94.81 422 LEU A CA 1
ATOM 3305 C C . LEU A 1 422 ? 6.733 1.811 31.715 1.00 94.81 422 LEU A C 1
ATOM 3307 O O . LEU A 1 422 ? 5.648 1.262 31.878 1.00 94.81 422 LEU A O 1
ATOM 3311 N N . ASN A 1 423 ? 7.871 1.236 32.120 1.00 94.50 423 ASN A N 1
ATOM 3312 C CA . ASN A 1 423 ? 7.896 -0.055 32.817 1.00 94.50 423 ASN A CA 1
ATOM 3313 C C . ASN A 1 423 ? 7.291 0.014 34.219 1.00 94.50 423 ASN A C 1
ATOM 3315 O O . ASN A 1 423 ? 6.917 -1.011 34.780 1.00 94.50 423 ASN A O 1
ATOM 3319 N N . GLN A 1 424 ? 7.182 1.216 34.782 1.00 95.12 424 GLN A N 1
ATOM 3320 C CA . GLN A 1 424 ? 6.604 1.435 36.101 1.00 95.12 424 GLN A CA 1
ATOM 3321 C C . GLN A 1 424 ? 5.120 1.807 36.048 1.00 95.12 424 GLN A C 1
ATOM 3323 O O . GLN A 1 424 ? 4.539 2.079 37.094 1.00 95.12 424 GLN A O 1
ATOM 3328 N N . MET A 1 425 ? 4.499 1.853 34.866 1.00 96.06 425 MET A N 1
ATOM 3329 C CA . MET A 1 425 ? 3.089 2.211 34.697 1.00 96.06 425 MET A CA 1
ATOM 3330 C C . MET A 1 425 ? 2.167 1.040 35.071 1.00 96.06 425 MET A C 1
ATOM 3332 O O . MET A 1 425 ? 1.626 0.354 34.208 1.00 96.06 425 MET A O 1
ATOM 3336 N N . THR A 1 426 ? 2.003 0.799 36.374 1.00 95.44 426 THR A N 1
ATOM 3337 C CA . THR A 1 426 ? 1.027 -0.169 36.899 1.00 95.44 426 THR A CA 1
ATOM 3338 C C . THR A 1 426 ? -0.356 0.475 37.037 1.00 95.44 426 THR A C 1
ATOM 3340 O O . THR A 1 426 ? -0.433 1.701 37.180 1.00 95.44 426 THR A O 1
ATOM 3343 N N . PRO A 1 427 ? -1.453 -0.308 37.049 1.00 95.38 427 PRO A N 1
ATOM 3344 C CA . PRO A 1 427 ? -2.795 0.228 37.272 1.00 95.38 427 PRO A CA 1
ATOM 3345 C C . PRO A 1 427 ? -2.901 1.101 38.529 1.00 95.38 427 PRO A C 1
ATOM 3347 O O . PRO A 1 427 ? -3.552 2.140 38.495 1.00 95.38 427 PRO A O 1
ATOM 3350 N N . GLU A 1 428 ? -2.206 0.760 39.615 1.00 95.56 428 GLU A N 1
ATOM 3351 C CA . GLU A 1 428 ? -2.216 1.534 40.862 1.00 95.56 428 GLU A CA 1
ATOM 3352 C C . GLU A 1 428 ? -1.600 2.924 40.666 1.00 95.56 428 GLU A C 1
ATOM 3354 O O . GLU A 1 428 ? -2.194 3.929 41.059 1.00 95.56 428 GLU A O 1
ATOM 3359 N N . LYS A 1 429 ? -0.433 3.009 40.008 1.00 96.19 429 LYS A N 1
ATOM 3360 C CA . LYS A 1 429 ? 0.200 4.302 39.700 1.00 96.19 429 LYS A CA 1
ATOM 3361 C C . LYS A 1 429 ? -0.608 5.097 38.682 1.00 96.19 429 LYS A C 1
ATOM 3363 O O . LYS A 1 429 ? -0.752 6.306 38.819 1.00 96.19 429 LYS A O 1
ATOM 3368 N N . CYS A 1 430 ? -1.171 4.417 37.691 1.00 96.75 430 CYS A N 1
ATOM 3369 C CA . CYS A 1 430 ? -1.939 5.002 36.598 1.00 96.75 430 CYS A CA 1
ATOM 3370 C C . CYS A 1 430 ? -3.422 5.218 36.927 1.00 96.75 430 CYS A C 1
ATOM 3372 O O . CYS A 1 430 ? -4.234 5.405 36.018 1.00 96.75 430 CYS A O 1
ATOM 3374 N N . LYS A 1 431 ? -3.786 5.217 38.218 1.00 95.75 431 LYS A N 1
ATOM 3375 C CA . LYS A 1 431 ? -5.141 5.522 38.700 1.00 95.75 431 LYS A CA 1
ATOM 3376 C C . LYS A 1 431 ? -6.217 4.662 38.016 1.00 95.75 431 LYS A C 1
ATOM 3378 O O . LYS A 1 431 ? -7.242 5.190 37.583 1.00 95.75 431 LYS A O 1
ATOM 3383 N N . GLY A 1 432 ? -5.937 3.368 37.885 1.00 95.50 432 GLY A N 1
ATOM 3384 C CA . GLY A 1 432 ? -6.785 2.333 37.293 1.00 95.50 432 GLY A CA 1
ATOM 3385 C C . GLY A 1 432 ? -6.554 2.061 35.800 1.00 95.50 432 GLY A C 1
ATOM 3386 O O . GLY A 1 432 ? -7.051 1.062 35.290 1.00 95.50 432 GLY A O 1
ATOM 3387 N N . PHE A 1 433 ? -5.777 2.887 35.090 1.00 97.81 433 PHE A N 1
ATOM 3388 C CA . PHE A 1 433 ? -5.490 2.671 33.667 1.00 97.81 433 PHE A CA 1
ATOM 3389 C C . PHE A 1 433 ? -4.361 1.651 33.457 1.00 97.81 433 PHE A C 1
ATOM 3391 O O . PHE A 1 433 ? -3.296 1.771 34.060 1.00 97.81 433 PHE A O 1
ATOM 3398 N N . SER A 1 434 ? -4.552 0.662 32.583 1.00 97.81 434 SER A N 1
ATOM 3399 C CA . SER A 1 434 ? -3.558 -0.397 32.353 1.00 97.81 434 SER A CA 1
ATOM 3400 C C . SER A 1 434 ? -2.650 -0.097 31.155 1.00 97.81 434 SER A C 1
ATOM 3402 O O . SER A 1 434 ? -3.119 0.091 30.035 1.00 97.81 434 SER A O 1
ATOM 3404 N N . VAL A 1 435 ? -1.329 -0.099 31.362 1.00 97.12 435 VAL A N 1
ATOM 3405 C CA . VAL A 1 435 ? -0.343 0.009 30.272 1.00 97.12 435 VAL A CA 1
ATOM 3406 C C . VAL A 1 435 ? 0.328 -1.344 30.076 1.00 97.12 435 VAL A C 1
ATOM 3408 O O . VAL A 1 435 ? 1.194 -1.751 30.847 1.00 97.12 435 VAL A O 1
ATOM 3411 N N . TYR A 1 436 ? -0.093 -2.069 29.044 1.00 96.06 436 TYR A N 1
ATOM 3412 C CA . TYR A 1 436 ? 0.401 -3.419 28.790 1.00 96.06 436 TYR A CA 1
ATOM 3413 C C . TYR A 1 436 ? 1.742 -3.415 28.064 1.00 96.06 436 TYR A C 1
ATOM 3415 O O . TYR A 1 436 ? 2.046 -2.539 27.248 1.00 96.06 436 TYR A O 1
ATOM 3423 N N . ALA A 1 437 ? 2.535 -4.449 28.343 1.00 93.88 437 ALA A N 1
ATOM 3424 C CA . ALA A 1 437 ? 3.835 -4.650 27.731 1.00 93.88 437 ALA A CA 1
ATOM 3425 C C . ALA A 1 437 ? 3.748 -4.930 26.222 1.00 93.88 437 ALA A C 1
ATOM 3427 O O . ALA A 1 437 ? 2.729 -5.381 25.698 1.00 93.88 437 ALA A O 1
ATOM 3428 N N . GLN A 1 438 ? 4.867 -4.705 25.532 1.00 92.12 438 GLN A N 1
ATOM 3429 C CA . GLN A 1 438 ? 4.968 -4.803 24.077 1.00 92.12 438 GLN A CA 1
ATOM 3430 C C . GLN A 1 438 ? 4.496 -6.156 23.526 1.00 92.12 438 GLN A C 1
ATOM 3432 O O . GLN A 1 438 ? 3.807 -6.197 22.514 1.00 92.12 438 GLN A O 1
ATOM 3437 N N . ASN A 1 439 ? 4.779 -7.265 24.211 1.00 91.56 439 ASN A N 1
ATOM 3438 C CA . ASN A 1 439 ? 4.403 -8.611 23.768 1.00 91.56 439 ASN A CA 1
ATOM 3439 C C . ASN A 1 439 ? 2.888 -8.896 23.746 1.00 91.56 439 ASN A C 1
ATOM 3441 O O . ASN A 1 439 ? 2.481 -9.908 23.168 1.00 91.56 439 ASN A O 1
ATOM 3445 N N . TYR A 1 440 ? 2.065 -8.033 24.352 1.00 93.94 440 TYR A N 1
ATOM 3446 C CA . TYR A 1 440 ? 0.608 -8.163 24.311 1.00 93.94 440 TYR A CA 1
ATOM 3447 C C . TYR A 1 440 ? 0.050 -7.756 22.950 1.00 93.94 440 TYR A C 1
ATOM 3449 O O . TYR A 1 440 ? -0.754 -8.488 22.374 1.00 93.94 440 TYR A O 1
ATOM 3457 N N . PHE A 1 441 ? 0.502 -6.612 22.430 1.00 92.56 441 PHE A N 1
ATOM 3458 C CA . PHE A 1 441 ? -0.088 -6.001 21.236 1.00 92.56 441 PHE A CA 1
ATOM 3459 C C . PHE A 1 441 ? 0.869 -5.881 20.044 1.00 92.56 441 PHE A C 1
ATOM 3461 O O . PHE A 1 441 ? 0.435 -5.889 18.891 1.00 92.56 441 PHE A O 1
ATOM 3468 N N . TYR A 1 442 ? 2.172 -5.808 20.318 1.00 92.44 442 TYR A N 1
ATOM 3469 C CA . TYR A 1 442 ? 3.241 -5.550 19.353 1.00 92.44 442 TYR A CA 1
ATOM 3470 C C . TYR A 1 442 ? 4.389 -6.573 19.485 1.00 92.44 442 TYR A C 1
ATOM 3472 O O . TYR A 1 442 ? 5.553 -6.178 19.575 1.00 92.44 442 TYR A O 1
ATOM 3480 N N . PRO A 1 443 ? 4.110 -7.893 19.513 1.00 90.19 443 PRO A N 1
ATOM 3481 C CA . PRO A 1 443 ? 5.116 -8.924 19.800 1.00 90.19 443 PRO A CA 1
ATOM 3482 C C . PRO A 1 443 ? 6.273 -8.967 18.791 1.00 90.19 443 PRO A C 1
ATOM 3484 O O . PRO A 1 443 ? 7.337 -9.498 19.106 1.00 90.19 443 PRO A O 1
ATOM 3487 N N . VAL A 1 444 ? 6.086 -8.404 17.594 1.00 88.56 444 VAL A N 1
ATOM 3488 C CA . VAL A 1 444 ? 7.145 -8.194 16.606 1.00 88.56 444 VAL A CA 1
ATOM 3489 C C . VAL A 1 444 ? 7.297 -6.698 16.352 1.00 88.56 444 VAL A C 1
ATOM 3491 O O . VAL A 1 444 ? 6.403 -6.035 15.816 1.00 88.56 444 VAL A O 1
ATOM 3494 N N . HIS A 1 445 ? 8.464 -6.176 16.718 1.00 87.12 445 HIS A N 1
ATOM 3495 C CA . HIS A 1 445 ? 8.836 -4.792 16.462 1.00 87.12 445 HIS A CA 1
ATOM 3496 C C . HIS A 1 445 ? 8.934 -4.525 14.950 1.00 87.12 445 HIS A C 1
ATOM 3498 O O . HIS A 1 445 ? 9.325 -5.404 14.180 1.00 87.12 445 HIS A O 1
ATOM 3504 N N . TRP A 1 446 ? 8.629 -3.304 14.505 1.00 83.06 446 TRP A N 1
ATOM 3505 C CA . TRP A 1 446 ? 8.588 -2.943 13.078 1.00 83.06 446 TRP A CA 1
ATOM 3506 C C . TRP A 1 446 ? 9.906 -3.202 12.326 1.00 83.06 446 TRP A C 1
ATOM 3508 O O . TRP A 1 446 ? 9.913 -3.420 11.112 1.00 83.06 446 TRP A O 1
ATOM 3518 N N . SER A 1 447 ? 11.040 -3.203 13.032 1.00 83.94 447 SER A N 1
ATOM 3519 C CA . SER A 1 447 ? 12.354 -3.521 12.457 1.00 83.94 447 SER A CA 1
ATOM 3520 C C . SER A 1 447 ? 12.495 -4.989 12.049 1.00 83.94 447 SER A C 1
ATOM 3522 O O . SER A 1 447 ? 13.386 -5.314 11.274 1.00 83.94 447 SER A O 1
ATOM 3524 N N . GLU A 1 448 ? 11.633 -5.858 12.572 1.00 87.62 448 GLU A N 1
ATOM 3525 C CA . GLU A 1 448 ? 11.603 -7.301 12.331 1.00 87.62 448 GLU A CA 1
ATOM 3526 C C . GLU A 1 448 ? 10.286 -7.743 11.670 1.00 87.62 448 GLU A C 1
ATOM 3528 O O . GLU A 1 448 ? 9.906 -8.912 11.737 1.00 87.62 448 GLU A O 1
ATOM 3533 N N . LYS A 1 449 ? 9.565 -6.800 11.050 1.00 84.25 449 LYS A N 1
ATOM 3534 C CA . LYS A 1 449 ? 8.252 -6.983 10.406 1.00 84.25 449 LYS A CA 1
ATOM 3535 C C . LYS A 1 449 ? 8.175 -8.165 9.434 1.00 84.25 449 LYS A C 1
ATOM 3537 O O . LYS A 1 449 ? 7.104 -8.728 9.241 1.00 84.25 449 LYS A O 1
ATOM 3542 N N . GLU A 1 450 ? 9.295 -8.569 8.842 1.00 84.69 450 GLU A N 1
ATOM 3543 C CA . GLU A 1 450 ? 9.394 -9.719 7.945 1.00 84.69 450 GLU A CA 1
ATOM 3544 C C . GLU A 1 450 ? 8.977 -11.028 8.637 1.00 84.69 450 GLU A C 1
ATOM 3546 O O . GLU A 1 450 ? 8.427 -11.911 7.980 1.00 84.69 450 GLU A O 1
ATOM 3551 N N . LYS A 1 451 ? 9.138 -11.123 9.967 1.00 86.06 451 LYS A N 1
ATOM 3552 C CA . LYS A 1 451 ? 8.779 -12.308 10.760 1.00 86.06 451 LYS A CA 1
ATOM 3553 C C . LYS A 1 451 ? 7.303 -12.693 10.648 1.00 86.06 451 LYS A C 1
ATOM 3555 O O . LYS A 1 451 ? 6.990 -13.873 10.779 1.00 86.06 451 LYS A O 1
ATOM 3560 N N . TYR A 1 452 ? 6.401 -11.739 10.393 1.00 80.19 452 TYR A N 1
ATOM 3561 C CA . TYR A 1 452 ? 4.967 -12.016 10.197 1.00 80.19 452 TYR A CA 1
ATOM 3562 C C . TYR A 1 452 ? 4.673 -12.872 8.968 1.00 80.19 452 TYR A C 1
ATOM 3564 O O . TYR A 1 452 ? 3.659 -13.573 8.919 1.00 80.19 452 TYR A O 1
ATOM 3572 N N . PHE A 1 453 ? 5.577 -12.831 7.997 1.00 83.81 453 PHE A N 1
ATOM 3573 C CA . PHE A 1 453 ? 5.443 -13.500 6.714 1.00 83.81 453 PHE A CA 1
ATOM 3574 C C . PHE A 1 453 ? 6.417 -14.673 6.591 1.00 83.81 453 PHE A C 1
ATOM 3576 O O . PHE A 1 453 ? 6.607 -15.200 5.503 1.00 83.81 453 PHE A O 1
ATOM 3583 N N . GLU A 1 454 ? 7.035 -15.109 7.691 1.00 84.81 454 GLU A N 1
ATOM 3584 C CA . GLU A 1 454 ? 7.842 -16.326 7.718 1.00 84.81 454 GLU A CA 1
ATOM 3585 C C . GLU A 1 454 ? 6.942 -17.561 7.868 1.00 84.81 454 GLU A C 1
ATOM 3587 O O . GLU A 1 454 ? 6.158 -17.693 8.812 1.00 84.81 454 GLU A O 1
ATOM 3592 N N . SER A 1 455 ? 7.068 -18.482 6.917 1.00 79.12 455 SER A N 1
ATOM 3593 C CA . SER A 1 455 ? 6.363 -19.763 6.877 1.00 79.12 455 SER A CA 1
ATOM 3594 C C . SER A 1 455 ? 6.554 -20.579 8.160 1.00 79.12 455 SER A C 1
ATOM 3596 O O . SER A 1 455 ? 7.678 -20.779 8.619 1.00 79.12 455 SER A O 1
ATOM 3598 N N . GLY A 1 456 ? 5.453 -21.068 8.742 1.00 67.94 456 GLY A N 1
ATOM 3599 C CA . GLY A 1 456 ? 5.478 -21.967 9.905 1.00 67.94 456 GLY A CA 1
ATOM 3600 C C . GLY A 1 456 ? 5.924 -21.339 11.232 1.00 67.94 456 GLY A C 1
ATOM 3601 O O . GLY A 1 456 ? 6.026 -22.047 12.235 1.00 67.94 456 GLY A O 1
ATOM 3602 N N . ARG A 1 457 ? 6.178 -20.025 11.282 1.00 77.88 457 ARG A N 1
ATOM 3603 C CA . ARG A 1 457 ? 6.624 -19.357 12.507 1.00 77.88 457 ARG A CA 1
ATOM 3604 C C . ARG A 1 457 ? 5.466 -19.120 13.477 1.00 77.88 457 ARG A C 1
ATOM 3606 O O . ARG A 1 457 ? 4.479 -18.460 13.154 1.00 77.88 457 ARG A O 1
ATOM 3613 N N . VAL A 1 458 ? 5.629 -19.592 14.712 1.00 74.19 458 VAL A N 1
ATOM 3614 C CA . VAL A 1 458 ? 4.741 -19.244 15.828 1.00 74.19 458 VAL A CA 1
ATOM 3615 C C . VAL A 1 458 ? 5.227 -17.937 16.445 1.00 74.19 458 VAL A C 1
ATOM 3617 O O . VAL A 1 458 ? 6.353 -17.844 16.929 1.00 74.19 458 VAL A O 1
ATOM 3620 N N . LEU A 1 459 ? 4.376 -16.914 16.389 1.00 78.38 459 LEU A N 1
ATOM 3621 C CA . LEU A 1 459 ? 4.648 -15.582 16.944 1.00 78.38 459 LEU A CA 1
ATOM 3622 C C . LEU A 1 459 ? 3.853 -15.294 18.221 1.00 78.38 459 LEU A C 1
ATOM 3624 O O . LEU A 1 459 ? 4.048 -14.247 18.830 1.00 78.38 459 LEU A O 1
ATOM 3628 N N . ASP A 1 460 ? 2.935 -16.185 18.608 1.00 80.31 460 ASP A N 1
ATOM 3629 C CA . ASP A 1 460 ? 2.151 -15.997 19.827 1.00 80.31 460 ASP A CA 1
ATOM 3630 C C . ASP A 1 460 ? 2.966 -16.359 21.055 1.00 80.31 460 ASP A C 1
ATOM 3632 O O . ASP A 1 460 ? 3.567 -17.430 21.142 1.00 80.31 460 ASP A O 1
ATOM 3636 N N . THR A 1 461 ? 2.904 -15.478 22.039 1.00 80.38 461 THR A N 1
ATOM 3637 C CA . THR A 1 461 ? 3.207 -15.809 23.427 1.00 80.38 461 THR A CA 1
ATOM 3638 C C . THR A 1 461 ? 1.894 -16.071 24.174 1.00 80.38 461 THR A C 1
ATOM 3640 O O . THR A 1 461 ? 0.829 -15.683 23.682 1.00 80.38 461 THR A O 1
ATOM 3643 N N . PRO A 1 462 ? 1.921 -16.652 25.389 1.00 83.75 462 PRO A N 1
ATOM 3644 C CA . PRO A 1 462 ? 0.714 -16.825 26.200 1.00 83.75 462 PRO A CA 1
ATOM 3645 C C . PRO A 1 462 ? -0.070 -15.535 26.461 1.00 83.75 462 PRO A C 1
ATOM 3647 O O . PRO A 1 462 ? -1.236 -15.627 26.825 1.00 83.75 462 PRO A O 1
ATOM 3650 N N . ASN A 1 463 ? 0.545 -14.364 26.266 1.00 88.06 463 ASN A N 1
ATOM 3651 C CA . ASN A 1 463 ? -0.045 -13.050 26.507 1.00 88.06 463 ASN A CA 1
ATOM 3652 C C . ASN A 1 463 ? -0.341 -12.268 25.221 1.00 88.06 463 ASN A C 1
ATOM 3654 O O . ASN A 1 463 ? -0.730 -11.112 25.305 1.00 88.06 463 ASN A O 1
ATOM 3658 N N . THR A 1 464 ? -0.141 -12.850 24.037 1.00 91.81 464 THR A N 1
ATOM 3659 C CA . THR A 1 464 ? -0.341 -12.133 22.774 1.00 91.81 464 THR A CA 1
ATOM 3660 C C . THR A 1 464 ? -1.826 -12.041 22.431 1.00 91.81 464 THR A C 1
ATOM 3662 O O . THR A 1 464 ? -2.495 -13.059 22.260 1.00 91.81 464 THR A O 1
ATOM 3665 N N . TYR A 1 465 ? -2.328 -10.812 22.311 1.00 90.50 465 TYR A N 1
ATOM 3666 C CA . TYR A 1 465 ? -3.695 -10.509 21.887 1.00 90.50 465 TYR A CA 1
ATOM 3667 C C . TYR A 1 465 ? -3.762 -10.055 20.436 1.00 90.50 465 TYR A C 1
ATOM 3669 O O . TYR A 1 465 ? -4.702 -10.420 19.727 1.00 90.50 465 TYR A O 1
ATOM 3677 N N . THR A 1 466 ? -2.764 -9.295 19.978 1.00 89.25 466 THR A N 1
ATOM 3678 C CA . THR A 1 466 ? -2.724 -8.790 18.604 1.00 89.25 466 THR A CA 1
ATOM 3679 C C . THR A 1 466 ? -1.343 -8.889 17.971 1.00 89.25 466 THR A C 1
ATOM 3681 O O . THR A 1 466 ? -0.324 -8.949 18.656 1.00 89.25 466 THR A O 1
ATOM 3684 N N . HIS A 1 467 ? -1.329 -8.841 16.641 1.00 87.38 467 HIS A N 1
ATOM 3685 C CA . HIS A 1 467 ? -0.149 -8.615 15.810 1.00 87.38 467 HIS A CA 1
ATOM 3686 C C . HIS A 1 467 ? -0.363 -7.345 14.988 1.00 87.38 467 HIS A C 1
ATOM 3688 O O . HIS A 1 467 ? -1.333 -7.265 14.240 1.00 87.38 467 HIS A O 1
ATOM 3694 N N . HIS A 1 468 ? 0.535 -6.372 15.108 1.00 87.88 468 HIS A N 1
ATOM 3695 C CA . HIS A 1 468 ? 0.540 -5.183 14.256 1.00 87.88 468 HIS A CA 1
ATOM 3696 C C . HIS A 1 468 ? 1.417 -5.461 13.036 1.00 87.88 468 HIS A C 1
ATOM 3698 O O . HIS A 1 468 ? 2.632 -5.581 13.189 1.00 87.88 468 HIS A O 1
ATOM 3704 N N . ILE A 1 469 ? 0.832 -5.617 11.846 1.00 83.69 469 ILE A N 1
ATOM 3705 C CA . ILE A 1 469 ? 1.581 -6.032 10.641 1.00 83.69 469 ILE A CA 1
ATOM 3706 C C . ILE A 1 469 ? 2.295 -4.871 9.941 1.00 83.69 469 ILE A C 1
ATOM 3708 O O . ILE A 1 469 ? 2.993 -5.103 8.958 1.00 83.69 469 ILE A O 1
ATOM 3712 N N . TRP A 1 470 ? 2.170 -3.641 10.449 1.00 80.62 470 TRP A N 1
ATOM 3713 C CA . TRP A 1 470 ? 2.884 -2.456 9.972 1.00 80.62 470 TRP A CA 1
ATOM 3714 C C . TRP A 1 470 ? 2.697 -2.210 8.468 1.00 80.62 470 TRP A C 1
ATOM 3716 O O . TRP A 1 470 ? 3.693 -2.094 7.748 1.00 80.62 470 TRP A O 1
ATOM 3726 N N . ASN A 1 471 ? 1.455 -2.121 7.977 1.00 71.12 471 ASN A N 1
ATOM 3727 C CA . ASN A 1 471 ? 1.130 -2.127 6.538 1.00 71.12 471 ASN A CA 1
ATOM 3728 C C . ASN A 1 471 ? 1.984 -1.148 5.712 1.00 71.12 471 ASN A C 1
ATOM 3730 O O . ASN A 1 471 ? 2.458 -1.480 4.628 1.00 71.12 471 ASN A O 1
ATOM 3734 N N . LYS A 1 472 ? 2.271 0.049 6.245 1.00 69.69 472 LYS A N 1
ATOM 3735 C CA . LYS A 1 472 ? 3.136 1.052 5.586 1.00 69.69 472 LYS A CA 1
ATOM 3736 C C . LYS A 1 472 ? 4.559 0.541 5.306 1.00 69.69 472 LYS A C 1
ATOM 3738 O O . LYS A 1 472 ? 5.182 0.956 4.332 1.00 69.69 472 LYS A O 1
ATOM 3743 N N . LEU A 1 473 ? 5.091 -0.319 6.172 1.00 72.44 473 LEU A N 1
ATOM 3744 C CA . LEU A 1 473 ? 6.449 -0.866 6.106 1.00 72.44 473 LEU A CA 1
ATOM 3745 C C . LEU A 1 473 ? 6.504 -2.259 5.472 1.00 72.44 473 LEU A C 1
ATOM 3747 O O . LEU A 1 473 ? 7.575 -2.675 5.026 1.00 72.44 473 LEU A O 1
ATOM 3751 N N . THR A 1 474 ? 5.386 -2.979 5.468 1.00 70.44 474 THR A N 1
ATOM 3752 C CA . THR A 1 474 ? 5.260 -4.326 4.902 1.00 70.44 474 THR A CA 1
ATOM 3753 C C . THR A 1 474 ? 4.631 -4.334 3.513 1.00 70.44 474 THR A C 1
ATOM 3755 O O . THR A 1 474 ? 4.660 -5.365 2.849 1.00 70.44 474 THR A O 1
ATOM 3758 N N . HIS A 1 475 ? 4.177 -3.178 3.018 1.00 63.09 475 HIS A N 1
ATOM 3759 C CA . HIS A 1 475 ? 3.718 -2.992 1.645 1.00 63.09 475 HIS A CA 1
ATOM 3760 C C . HIS A 1 475 ? 4.734 -3.535 0.621 1.00 63.09 475 HIS A C 1
ATOM 3762 O O . HIS A 1 475 ? 5.890 -3.093 0.550 1.00 63.09 475 HIS A O 1
ATOM 3768 N N . GLY A 1 476 ? 4.279 -4.472 -0.214 1.00 59.56 476 GLY A N 1
ATOM 3769 C CA . GLY A 1 476 ? 5.082 -5.148 -1.232 1.00 59.56 476 GLY A CA 1
ATOM 3770 C C . GLY A 1 476 ? 5.933 -6.315 -0.717 1.00 59.56 476 GLY A C 1
ATOM 3771 O O . GLY A 1 476 ? 6.720 -6.876 -1.490 1.00 59.56 476 GLY A O 1
ATOM 3772 N N . LEU A 1 477 ? 5.815 -6.692 0.562 1.00 70.38 477 LEU A N 1
ATOM 3773 C CA . LEU A 1 477 ? 6.289 -7.988 1.041 1.00 70.38 477 LEU A CA 1
ATOM 3774 C C . LEU A 1 477 ? 5.310 -9.070 0.591 1.00 70.38 477 LEU A C 1
ATOM 3776 O O . LEU A 1 477 ? 4.098 -8.912 0.660 1.00 70.38 477 LEU A O 1
ATOM 3780 N N . LYS A 1 478 ? 5.845 -10.198 0.127 1.00 74.62 478 LYS A N 1
ATOM 3781 C CA . LYS A 1 478 ? 5.008 -11.345 -0.216 1.00 74.62 478 LYS A CA 1
ATOM 3782 C C . LYS A 1 478 ? 4.467 -11.954 1.075 1.00 74.62 478 LYS A C 1
ATOM 3784 O O . LYS A 1 478 ? 5.262 -12.220 1.971 1.00 74.62 478 LYS A O 1
ATOM 3789 N N . VAL A 1 479 ? 3.173 -12.260 1.115 1.00 78.00 479 VAL A N 1
ATOM 3790 C CA . VAL A 1 479 ? 2.552 -13.072 2.166 1.00 78.00 479 VAL A CA 1
ATOM 3791 C C . VAL A 1 479 ? 2.562 -14.545 1.728 1.00 78.00 479 VAL A C 1
ATOM 3793 O O . VAL A 1 479 ? 1.833 -14.906 0.804 1.00 78.00 479 VAL A O 1
ATOM 3796 N N . PRO A 1 480 ? 3.384 -15.438 2.314 1.00 80.75 480 PRO A N 1
ATOM 3797 C CA . PRO A 1 480 ? 3.306 -16.865 2.005 1.00 80.75 480 PRO A CA 1
ATOM 3798 C C . PRO A 1 480 ? 1.984 -17.465 2.470 1.00 80.75 480 PRO A C 1
ATOM 3800 O O . PRO A 1 480 ? 1.470 -17.104 3.528 1.00 80.75 480 PRO A O 1
ATOM 3803 N N . ASN A 1 481 ? 1.456 -18.427 1.720 1.00 79.50 481 ASN A N 1
ATOM 3804 C CA . ASN A 1 481 ? 0.163 -19.045 2.015 1.00 79.50 481 ASN A CA 1
ATOM 3805 C C . ASN A 1 481 ? 0.127 -19.832 3.327 1.00 79.50 481 ASN A C 1
ATOM 3807 O O . ASN A 1 481 ? -0.937 -19.975 3.927 1.00 79.50 481 ASN A O 1
ATOM 3811 N N . ASP A 1 482 ? 1.275 -20.332 3.765 1.00 81.88 482 ASP A N 1
ATOM 3812 C CA . ASP A 1 482 ? 1.466 -21.032 5.031 1.00 81.88 482 ASP A CA 1
ATOM 3813 C C . ASP A 1 482 ? 1.955 -20.106 6.155 1.00 81.88 482 ASP A C 1
ATOM 3815 O O . ASP A 1 482 ? 2.163 -20.554 7.287 1.00 81.88 482 ASP A O 1
ATOM 3819 N N . SER A 1 483 ? 2.119 -18.810 5.868 1.00 83.62 483 SER A N 1
ATOM 3820 C CA . SER A 1 483 ? 2.344 -17.824 6.914 1.00 83.62 483 SER A CA 1
ATOM 3821 C C . SER A 1 483 ? 1.132 -17.765 7.830 1.00 83.62 483 SER A C 1
ATOM 3823 O O . SER A 1 483 ? -0.022 -17.976 7.438 1.00 83.62 483 SER A O 1
ATOM 3825 N N . LYS A 1 484 ? 1.394 -17.417 9.083 1.00 80.19 484 LYS A N 1
ATOM 3826 C CA . LYS A 1 484 ? 0.333 -17.223 10.058 1.00 80.19 484 LYS A CA 1
ATOM 3827 C C . LYS A 1 484 ? -0.674 -16.157 9.612 1.00 80.19 484 LYS A C 1
ATOM 3829 O O . LYS A 1 484 ? -1.872 -16.352 9.802 1.00 80.19 484 LYS A O 1
ATOM 3834 N N . TYR A 1 485 ? -0.200 -15.071 8.998 1.00 83.50 485 TYR A N 1
ATOM 3835 C CA . TYR A 1 485 ? -1.067 -14.006 8.498 1.00 83.50 485 TYR A CA 1
ATOM 3836 C C . TYR A 1 485 ? -2.038 -14.517 7.421 1.00 83.50 485 TYR A C 1
ATOM 3838 O O . TYR A 1 485 ? -3.245 -14.313 7.550 1.00 83.50 485 TYR A O 1
ATOM 3846 N N . ALA A 1 486 ? -1.551 -15.279 6.434 1.00 84.75 486 ALA A N 1
ATOM 3847 C CA . ALA A 1 486 ? -2.409 -15.904 5.422 1.00 84.75 486 ALA A CA 1
ATOM 3848 C C . ALA A 1 486 ? -3.407 -16.904 6.021 1.00 84.75 486 ALA A C 1
ATOM 3850 O O . ALA A 1 486 ? -4.564 -16.944 5.608 1.00 84.75 486 ALA A O 1
ATOM 3851 N N . ASN A 1 487 ? -2.989 -17.700 7.010 1.00 84.81 487 ASN A N 1
ATOM 3852 C CA . ASN A 1 487 ? -3.875 -18.661 7.668 1.00 84.81 487 ASN A CA 1
ATOM 3853 C C . ASN A 1 487 ? -5.029 -17.970 8.406 1.00 84.81 487 ASN A C 1
ATOM 3855 O O . ASN A 1 487 ? -6.172 -18.412 8.299 1.00 84.81 487 ASN A O 1
ATOM 3859 N N . LEU A 1 488 ? -4.749 -16.870 9.108 1.00 82.81 488 LEU A N 1
ATOM 3860 C CA . LEU A 1 488 ? -5.780 -16.074 9.775 1.00 82.81 488 LEU A CA 1
ATOM 3861 C C . LEU A 1 488 ? -6.710 -15.405 8.758 1.00 82.81 488 LEU A C 1
ATOM 3863 O O . LEU A 1 488 ? -7.929 -15.497 8.899 1.00 82.81 488 LEU A O 1
ATOM 3867 N N . ALA A 1 489 ? -6.158 -14.810 7.700 1.00 84.31 489 ALA A N 1
ATOM 3868 C CA . ALA A 1 489 ? -6.942 -14.193 6.636 1.00 84.31 489 ALA A CA 1
ATOM 3869 C C . ALA A 1 489 ? -7.885 -15.196 5.949 1.00 84.31 489 ALA A C 1
ATOM 3871 O O . ALA A 1 489 ? -9.070 -14.924 5.777 1.00 84.31 489 ALA A O 1
ATOM 3872 N N . ARG A 1 490 ? -7.410 -16.409 5.652 1.00 87.19 490 ARG A N 1
ATOM 3873 C CA . ARG A 1 490 ? -8.223 -17.461 5.025 1.00 87.19 490 ARG A CA 1
ATOM 3874 C C . ARG A 1 490 ? -9.447 -17.851 5.853 1.00 87.19 490 ARG A C 1
ATOM 3876 O O . ARG A 1 490 ? -10.500 -18.137 5.293 1.00 87.19 490 ARG A O 1
ATOM 3883 N N . VAL A 1 491 ? -9.322 -17.865 7.178 1.00 84.88 491 VAL A N 1
ATOM 3884 C CA . VAL A 1 491 ? -10.425 -18.220 8.085 1.00 84.88 491 VAL A CA 1
ATOM 3885 C C . VAL A 1 491 ? -11.371 -17.032 8.271 1.00 84.88 491 VAL A C 1
ATOM 3887 O O . VAL A 1 491 ? -12.590 -17.139 8.081 1.00 84.88 491 VAL A O 1
ATOM 3890 N N . TYR A 1 492 ? -10.809 -15.877 8.622 1.00 81.31 492 TYR A N 1
ATOM 3891 C CA . TYR A 1 492 ? -11.589 -14.755 9.127 1.00 81.31 492 TYR A CA 1
ATOM 3892 C C . TYR A 1 492 ? -11.981 -13.742 8.052 1.00 81.31 492 TYR A C 1
ATOM 3894 O O . TYR A 1 492 ? -13.008 -13.103 8.201 1.00 81.31 492 TYR A O 1
ATOM 3902 N N . CYS A 1 493 ? -11.292 -13.669 6.918 1.00 81.12 493 CYS A N 1
ATOM 3903 C CA . CYS A 1 493 ? -11.679 -12.843 5.773 1.00 81.12 493 CYS A CA 1
ATOM 3904 C C . CYS A 1 493 ? -11.691 -13.647 4.468 1.00 81.12 493 CYS A C 1
ATOM 3906 O O . CYS A 1 493 ? -11.154 -13.237 3.442 1.00 81.12 493 CYS A O 1
ATOM 3908 N N . SER A 1 494 ? -12.297 -14.835 4.529 1.00 85.38 494 SER A N 1
ATOM 3909 C CA . SER A 1 494 ? -12.278 -15.831 3.454 1.00 85.38 494 SER A CA 1
ATOM 3910 C C . SER A 1 494 ? -12.646 -15.268 2.082 1.00 85.38 494 SER A C 1
ATOM 3912 O O . SER A 1 494 ? -12.050 -15.663 1.095 1.00 85.38 494 SER A O 1
ATOM 3914 N N . SER A 1 495 ? -13.579 -14.323 1.993 1.00 81.94 495 SER A N 1
ATOM 3915 C CA . SER A 1 495 ? -14.080 -13.849 0.698 1.00 81.94 495 SER A CA 1
ATOM 3916 C C . SER A 1 495 ? -13.134 -12.864 0.035 1.00 81.94 495 SER A C 1
ATOM 3918 O O . SER A 1 495 ? -12.939 -12.915 -1.177 1.00 81.94 495 SER A O 1
ATOM 3920 N N . ILE A 1 496 ? -12.547 -11.967 0.827 1.00 73.12 496 ILE A N 1
ATOM 3921 C CA . ILE A 1 496 ? -11.474 -11.097 0.362 1.00 73.12 496 ILE A CA 1
ATOM 3922 C C . ILE A 1 496 ? -10.238 -11.948 0.067 1.00 73.12 496 ILE A C 1
ATOM 3924 O O . ILE A 1 496 ? -9.675 -11.854 -1.017 1.00 73.12 496 ILE A O 1
ATOM 3928 N N . TYR A 1 497 ? -9.864 -12.851 0.970 1.00 78.50 497 TYR A N 1
ATOM 3929 C CA . TYR A 1 497 ? -8.727 -13.744 0.772 1.00 78.50 497 TYR A CA 1
ATOM 3930 C C . TYR A 1 497 ? -8.865 -14.598 -0.502 1.00 78.50 497 TYR A C 1
ATOM 3932 O O . TYR A 1 497 ? -7.910 -14.720 -1.260 1.00 78.50 497 TYR A O 1
ATOM 3940 N N . GLU A 1 498 ? -10.048 -15.139 -0.801 1.00 79.81 498 GLU A N 1
ATOM 3941 C CA . GLU A 1 498 ? -10.324 -15.889 -2.037 1.00 79.81 498 GLU A CA 1
ATOM 3942 C C . GLU A 1 498 ? -10.292 -15.009 -3.292 1.00 79.81 498 GLU A C 1
ATOM 3944 O O . GLU A 1 498 ? -9.809 -15.455 -4.334 1.00 79.81 498 GLU A O 1
ATOM 3949 N N . MET A 1 499 ? -10.779 -13.765 -3.203 1.00 69.06 499 MET A N 1
ATOM 3950 C CA . MET A 1 499 ? -10.758 -12.807 -4.314 1.00 69.06 499 MET A CA 1
ATOM 3951 C C . MET A 1 499 ? -9.325 -12.505 -4.775 1.00 69.06 499 MET A C 1
ATOM 3953 O O . MET A 1 499 ? -9.088 -12.405 -5.978 1.00 69.06 499 MET A O 1
ATOM 3957 N N . TYR A 1 500 ? -8.385 -12.385 -3.835 1.00 62.19 500 TYR A N 1
ATOM 3958 C CA . TYR A 1 500 ? -6.992 -12.032 -4.125 1.00 62.19 500 TYR A CA 1
ATOM 3959 C C . TYR A 1 500 ? -6.056 -13.248 -4.216 1.00 62.19 500 TYR A C 1
ATOM 3961 O O . TYR A 1 500 ? -5.069 -13.228 -4.954 1.00 62.19 500 TYR A O 1
ATOM 3969 N N . GLY A 1 501 ? -6.379 -14.354 -3.544 1.00 68.88 501 GLY A N 1
ATOM 3970 C CA . GLY A 1 501 ? -5.597 -15.590 -3.559 1.00 68.88 501 GLY A CA 1
ATOM 3971 C C . GLY A 1 501 ? -4.134 -15.356 -3.167 1.00 68.88 501 GLY A C 1
ATOM 3972 O O . GLY A 1 501 ? -3.844 -14.806 -2.112 1.00 68.88 501 GLY A O 1
ATOM 3973 N N . ASP A 1 502 ? -3.200 -15.739 -4.043 1.00 56.22 502 ASP A N 1
ATOM 3974 C CA . ASP A 1 502 ? -1.751 -15.548 -3.838 1.00 56.22 502 ASP A CA 1
ATOM 3975 C C . ASP A 1 502 ? -1.286 -14.080 -3.927 1.00 56.22 502 ASP A C 1
ATOM 3977 O O . ASP A 1 502 ? -0.106 -13.797 -3.702 1.00 56.22 502 ASP A O 1
ATOM 3981 N N . GLU A 1 503 ? -2.171 -13.166 -4.338 1.00 58.75 503 GLU A N 1
ATOM 3982 C CA . GLU A 1 503 ? -1.920 -11.718 -4.361 1.00 58.75 503 GLU A CA 1
ATOM 3983 C C . GLU A 1 503 ? -2.383 -11.044 -3.063 1.00 58.75 503 GLU A C 1
ATOM 3985 O O . GLU A 1 503 ? -2.143 -9.853 -2.901 1.00 58.75 503 GLU A O 1
ATOM 3990 N N . PHE A 1 504 ? -2.955 -11.814 -2.124 1.00 63.00 504 PHE A N 1
ATOM 3991 C CA . PHE A 1 504 ? -3.385 -11.319 -0.823 1.00 63.00 504 PHE A CA 1
ATOM 3992 C C . PHE A 1 504 ? -2.239 -10.623 -0.072 1.00 63.00 504 PHE A C 1
ATOM 3994 O O . PHE A 1 504 ? -1.263 -11.266 0.329 1.00 63.00 504 PHE A O 1
ATOM 4001 N N . GLY A 1 505 ? -2.382 -9.316 0.143 1.00 54.06 505 GLY A N 1
ATOM 4002 C CA . GLY A 1 505 ? -1.425 -8.483 0.865 1.00 54.06 505 GLY A CA 1
ATOM 4003 C C . GLY A 1 505 ? -0.202 -8.042 0.062 1.00 54.06 505 GLY A C 1
ATOM 4004 O O . GLY A 1 505 ? 0.811 -7.706 0.681 1.00 54.06 505 GLY A O 1
ATOM 4005 N N . THR A 1 506 ? -0.262 -8.077 -1.279 1.00 50.03 506 THR A N 1
ATOM 4006 C CA . THR A 1 506 ? 0.864 -7.721 -2.174 1.00 50.03 506 THR A CA 1
ATOM 4007 C C . THR A 1 506 ? 0.800 -6.345 -2.815 1.00 50.03 506 THR A C 1
ATOM 4009 O O . THR A 1 506 ? -0.304 -5.886 -3.172 1.00 50.03 506 THR A O 1
#

Nearest PDB structures (foldseek):
  8uw3-assembly1_A  TM=8.360E-01  e=2.424E-10  Homo sapiens
  8c8j-assembly1_A  TM=8.232E-01  e=4.100E-10  Homo sapiens
  8sxu-assembly1_A  TM=8.479E-01  e=2.865E-09  Homo sapiens
  8gh6-assembly1_A  TM=7.550E-01  e=4.140E-09  Bombyx mori
  8ibz-assembly1_C  TM=7.825E-01  e=3.763E-08  Bombyx mori

Foldseek 3Di:
DQADLVLLVVLLVVLVPDFDQAWPVRQTSVNVNVCCVPCVVVLSVVLRVCLVVLAQDLQQLEWAWDWDAFPPDDPPDPVRTDIATHTHSSSLSSLSSLQVVQQVLQVPPFPHFDPQDQPPHPPHDDVVLVVVVQVLCVVQVVVVHHAADADDDDPPLQQAAQVVLLLVLCVNRVPDPSSSSNVVNSQPPHWYWYADPVRDIDIGDRRGGDGRHHPNRRVSSSSSCSVVQPPDDPPSDHHHDHDDQLLLLLQLLVCQVCVPAAAEAEDCGDDGPNNCVHDSVVVVVVRPRYDYYHDDVQVLCPPAPQNVVVVVVLLVPFPQSPLLSVQLVLLSCCLVPFAKAADSLKDFPDDCPPPDQFEFEAQDQQWTASRITGADPDPLSNVLSNQLSNQCNVPPDSHDNCCSHRVSSLVSQCVQLVHNTLVSSPCVSNVNHDYDYCLQGDLDRLVRLCQQQDAPDDSHDPRHGIHRSPLVSCQPPFRDCRGPVNVSSCPSRVVSCVVCRRNHSD

Secondary structure (DSSP, 8-state):
-PPPHHHHHHHHHTTTT------TT---HHHHHHHHHHHHHHHHHHHHHHHHHT---GGGGEEEEEEEEPTTS-TT-GGGEEEEEE--HHHHHHHHHHHHHHHHHHHHTS----TTB-TT-TT--HHHHHHHHHHHHHHHHHTTPPP-------TTHHHH--HHHHHHHHHHTT--HHHHHHHHHHHSSEEEEEE-TTS-EEEEEE-SS--TT-SSHHHHHHHHHHHHHTSPPPTT----B----HHHHHHHHHHHH-TTS-EEEEESS---HHHHHHSGGGGGTT-TTEEEEE--HHHHHTTSTTHHHHHTTTTTT-TTHHHHHHHHHHHHHHHHH-EEEE-TTEEE-S-STTS-SSEEEESSSS-EEEEEEEE-SSHHHHHHHHHHHHHHHHH--TT-TTTTTHHHHHHHHHHHTT-S-GGG--TTTTTT-EEE-HHHH-SS-GGGGGGGGSTT-----TT--EEE--HHHHTT----TTSHHHHHHHHHTHHHHHHHGGGTT-

Solvent-accessible surface area (backbone atoms only — not comparable to full-atom values): 27890 Å² total; per-residue (Å²): 123,74,56,52,70,69,57,51,50,61,43,47,57,66,40,81,78,47,95,57,80,41,12,77,82,64,53,35,42,61,63,51,61,74,44,35,88,80,40,45,69,58,52,37,51,49,53,20,49,27,42,74,67,24,45,47,62,67,80,55,29,41,21,32,50,44,74,45,73,42,83,99,44,62,91,87,44,74,88,20,41,49,72,34,29,27,48,29,48,69,44,44,41,51,31,41,50,53,44,52,51,51,53,53,36,26,78,72,72,27,59,54,77,50,92,44,63,17,70,89,36,86,100,45,36,69,68,58,29,55,52,50,54,36,52,54,38,48,60,32,42,76,72,77,39,84,64,78,59,84,73,84,86,67,85,62,51,53,62,63,39,52,56,66,46,36,54,52,30,39,59,71,30,57,48,53,69,49,58,44,36,25,51,55,39,53,60,48,89,20,31,38,35,38,71,45,98,88,69,48,80,44,77,43,81,50,88,46,33,40,54,49,73,49,69,39,29,59,54,49,50,52,48,33,50,32,62,70,75,64,54,91,63,63,92,92,64,81,74,72,43,83,86,83,63,53,66,54,25,43,55,40,24,53,45,68,78,33,72,92,46,78,41,76,46,78,31,78,44,77,82,49,73,36,54,33,72,48,40,76,52,36,73,46,65,77,41,88,39,56,44,82,43,66,44,54,68,66,72,68,27,61,97,43,85,35,25,69,48,51,74,73,40,47,47,81,72,19,82,39,33,68,61,50,46,49,36,50,48,58,49,48,47,38,55,74,69,27,46,75,49,67,40,70,49,50,45,76,77,44,82,65,84,87,53,74,67,28,36,37,27,22,66,48,76,87,38,36,40,72,52,41,34,27,25,32,86,47,74,58,21,45,52,53,36,51,48,36,41,44,46,34,49,76,63,62,46,47,81,46,84,54,47,54,36,34,42,28,52,36,54,45,48,28,60,64,27,72,39,91,54,57,90,66,36,39,34,79,49,28,66,66,37,35,56,42,58,30,53,31,42,35,58,55,51,79,95,50,49,68,61,56,39,34,67,76,54,84,78,75,52,102,63,34,32,32,42,51,58,49,56,92,80,39,64,70,42,74,48,39,76,64,4,52,56,42,49,49,36,50,70,43,11,38,69,52,32,63,74,43,47,91,52,41,53,80

Sequence (506 aa):
MGVTVEELDRAISRLKVRNTAPGPDGIPGRALVLSLAALGNRLRQLFTSCLRCAKFPTAWKEARLVLLKKDGRAADSPSAYRPICLLDEIGKLFERIVATRLSGHLSRVGPDLADSQFGFRRERSTVDAIMRVRSLSEQTVSRGGVALAISLDIVNAFNSLPWDAIRRALAHHQVPPYLHGIIGDYLRDRYIVYMAKDGRKIRREIRRGVPQGSVLGPLLWNLAYDAVLRVDLPAGVNIVCYADDTLACAIESAAKANPARQIYVFFNSPIKNYILERSNLILLQKYNNIKLLRVLITKFADGTPIESLIYTGALNKSLWGVEHTADVLRYLILYKWSGIYLDTDMVVVRSFDSLTENWAGKESDAAVNIAALAFSDDEIGRRVAEAIISEIKENYRGDLWAYNGPGAITRVLKNICNTTDLNQMTPEKCKGFSVYAQNYFYPVHWSEKEKYFESGRVLDTPNTYTHHIWNKLTHGLKVPNDSKYANLARVYCSSIYEMYGDEFGT

pLDDT: mean 81.15, std 15.99, range [33.06, 98.31]

Radius of gyration: 26.44 Å; Cα contacts (8 Å, |Δi|>4): 796; chains: 1; bounding box: 64×61×72 Å

Organism: NCBI:txid213953

InterPro domains:
  IPR000477 Reverse transcriptase domain [PF00078] (70-250)
  IPR000477 Reverse transcriptase domain [PS50878] (49-342)
  IPR007652 Alpha 1,4-glycosyltransferase domain [PF04572] (380-499)
  IPR029044 Nucleotide-diphospho-sugar transferases [SSF53448] (245-479)
  IPR043502 DNA/RNA polymerase superfamily [SSF56672] (13-335)
  IPR051981 Alpha-1,4-N-acetylglucosaminyltransferase [PTHR12042] (247-500)

Mean predicted aligned error: 15.92 Å